Protein AF-A0A485KN03-F1 (afdb_monomer_lite)

pLDDT: mean 75.58, std 17.07, range [28.02, 94.44]

Radius of gyration: 31.05 Å; chains: 1; bounding box: 67×99×95 Å

Structure (mmCIF, N/CA/C/O backbone):
data_AF-A0A485KN03-F1
#
_entry.id   AF-A0A485KN03-F1
#
loop_
_atom_site.group_PDB
_atom_site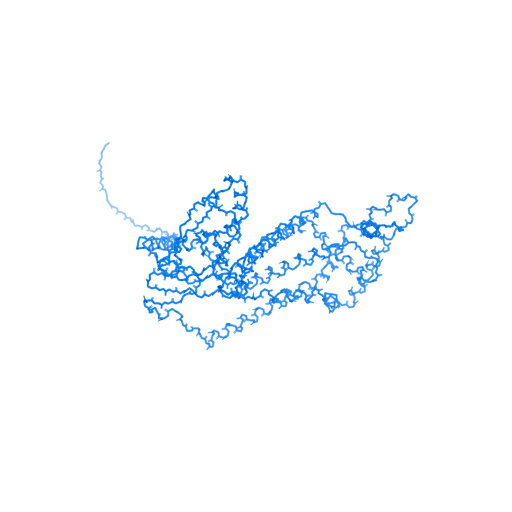.id
_atom_site.type_symbol
_atom_site.label_atom_id
_atom_site.label_alt_id
_atom_site.label_comp_id
_atom_site.label_asym_id
_atom_site.label_entity_id
_atom_site.label_seq_id
_atom_site.pdbx_PDB_ins_code
_atom_site.Cartn_x
_atom_site.Cartn_y
_atom_site.Cartn_z
_atom_site.occupancy
_atom_site.B_iso_or_equiv
_atom_site.auth_seq_id
_atom_site.auth_comp_id
_atom_site.auth_asym_id
_atom_site.auth_atom_id
_atom_site.pdbx_PDB_model_num
ATOM 1 N N . MET A 1 1 ? 15.574 -34.589 -22.554 1.00 39.25 1 MET A N 1
ATOM 2 C CA . MET A 1 1 ? 14.323 -34.397 -21.801 1.00 39.25 1 MET A CA 1
ATOM 3 C C . MET A 1 1 ? 14.232 -35.509 -20.788 1.00 39.25 1 MET A C 1
ATOM 5 O O . MET A 1 1 ? 14.125 -36.671 -21.175 1.00 39.25 1 MET A O 1
ATOM 9 N N . SER A 1 2 ? 14.440 -35.180 -19.515 1.00 38.72 2 SER A N 1
ATOM 10 C CA . SER A 1 2 ? 14.250 -36.158 -18.452 1.00 38.72 2 SER A CA 1
ATOM 11 C C . SER A 1 2 ? 12.741 -36.291 -18.243 1.00 38.72 2 SER A C 1
ATOM 13 O O . SER A 1 2 ? 12.019 -35.308 -18.328 1.00 38.72 2 SER A O 1
ATOM 15 N N . GLY A 1 3 ? 12.217 -37.500 -18.035 1.00 48.25 3 GLY A N 1
ATOM 16 C CA . GLY A 1 3 ? 10.766 -37.756 -17.962 1.00 48.25 3 GLY A CA 1
ATOM 17 C C . GLY A 1 3 ? 10.021 -37.078 -16.797 1.00 48.25 3 GLY A C 1
ATOM 18 O O . GLY A 1 3 ? 8.929 -37.512 -16.447 1.00 48.25 3 GLY A O 1
ATOM 19 N N . ASN A 1 4 ? 10.603 -36.057 -16.164 1.00 54.66 4 ASN A N 1
ATOM 20 C CA . ASN A 1 4 ? 10.007 -35.262 -15.107 1.00 54.66 4 ASN A CA 1
ATOM 21 C C . ASN A 1 4 ? 9.865 -33.798 -15.577 1.00 54.66 4 ASN A C 1
ATOM 23 O O . ASN A 1 4 ? 10.839 -33.043 -15.524 1.00 54.66 4 ASN A O 1
ATOM 27 N N . PRO A 1 5 ? 8.661 -33.367 -15.992 1.00 52.03 5 PRO A N 1
ATOM 28 C CA . PRO A 1 5 ? 8.442 -32.035 -16.549 1.00 52.03 5 PRO A CA 1
ATOM 29 C C . PRO A 1 5 ? 8.710 -30.921 -15.531 1.00 52.03 5 PRO A C 1
ATOM 31 O O . PRO A 1 5 ? 9.128 -29.841 -15.921 1.00 52.03 5 PRO A O 1
ATOM 34 N N . ILE A 1 6 ? 8.545 -31.172 -14.227 1.00 52.84 6 ILE A N 1
ATOM 35 C CA . ILE A 1 6 ? 8.840 -30.177 -13.183 1.00 52.84 6 ILE A CA 1
ATOM 36 C C . ILE A 1 6 ? 10.349 -29.956 -13.076 1.00 52.84 6 ILE A C 1
ATOM 38 O O . ILE A 1 6 ? 10.790 -28.818 -12.935 1.00 52.84 6 ILE A O 1
ATOM 42 N N . ARG A 1 7 ? 11.148 -31.023 -13.187 1.00 51.75 7 ARG A N 1
ATOM 43 C CA . ARG A 1 7 ? 12.614 -30.946 -13.196 1.00 51.75 7 ARG A CA 1
ATOM 44 C C . ARG A 1 7 ? 13.130 -30.291 -14.474 1.00 51.75 7 ARG A C 1
ATOM 46 O O . ARG A 1 7 ? 13.985 -29.422 -14.377 1.00 51.75 7 ARG A O 1
ATOM 53 N N . ASP A 1 8 ? 12.584 -30.643 -15.634 1.00 47.75 8 ASP A N 1
ATOM 54 C CA . ASP A 1 8 ? 12.952 -30.000 -16.902 1.00 47.75 8 ASP A CA 1
ATOM 55 C C . ASP A 1 8 ? 12.542 -28.501 -16.883 1.00 47.75 8 ASP A C 1
ATOM 57 O O . ASP A 1 8 ? 13.293 -27.645 -17.335 1.00 47.75 8 ASP A O 1
ATOM 61 N N . PHE A 1 9 ? 11.434 -28.117 -16.229 1.00 50.16 9 PHE A N 1
ATOM 62 C CA . PHE A 1 9 ? 11.073 -26.699 -16.039 1.00 50.16 9 PHE A CA 1
ATOM 63 C C . PHE A 1 9 ? 11.918 -25.951 -14.994 1.00 50.16 9 PHE A C 1
ATOM 65 O O . PHE A 1 9 ? 12.148 -24.755 -15.150 1.00 50.16 9 PHE A O 1
ATOM 72 N N . THR A 1 10 ? 12.360 -26.602 -13.916 1.00 52.50 10 THR A N 1
ATOM 73 C CA . THR A 1 10 ? 13.090 -25.934 -12.815 1.00 52.50 10 THR A CA 1
ATOM 74 C C . THR A 1 10 ? 14.604 -26.010 -12.946 1.00 52.50 10 THR A C 1
ATOM 76 O O . THR A 1 10 ? 15.299 -25.157 -12.407 1.00 52.50 10 THR A O 1
ATOM 79 N N . VAL A 1 11 ? 15.135 -26.995 -13.663 1.00 53.69 11 VAL A N 1
ATOM 80 C CA . VAL A 1 11 ? 16.574 -27.163 -13.875 1.00 53.69 11 VAL A CA 1
ATOM 81 C C . VAL A 1 11 ? 16.943 -26.722 -15.284 1.00 53.69 11 VAL A C 1
ATOM 83 O O . VAL A 1 11 ? 17.824 -25.876 -15.411 1.00 53.69 11 VAL A O 1
ATOM 86 N N . ASP A 1 12 ? 16.241 -27.169 -16.334 1.00 47.62 12 ASP A N 1
ATOM 87 C CA . ASP A 1 12 ? 16.665 -26.842 -17.703 1.00 47.62 12 ASP A CA 1
ATOM 88 C C . ASP A 1 12 ? 16.367 -25.379 -18.081 1.00 47.62 12 ASP A C 1
ATOM 90 O O . ASP A 1 12 ? 17.204 -24.744 -18.726 1.00 47.62 12 ASP A O 1
ATOM 94 N N . LEU A 1 13 ? 15.260 -24.782 -17.613 1.00 48.25 13 LEU A N 1
ATOM 95 C CA . LEU A 1 13 ? 14.955 -23.356 -17.848 1.00 48.25 13 LEU A CA 1
ATOM 96 C C . LEU A 1 13 ? 15.953 -22.424 -17.139 1.00 48.25 13 LEU A C 1
ATOM 98 O O . LEU A 1 13 ? 16.402 -21.436 -17.713 1.00 48.25 13 LEU A O 1
ATOM 102 N N . TYR A 1 14 ? 16.338 -22.763 -15.906 1.00 49.62 14 TYR A N 1
ATOM 103 C CA . TYR A 1 14 ? 17.358 -22.023 -15.155 1.00 49.62 14 TYR A CA 1
ATOM 104 C C . TYR A 1 14 ? 18.768 -22.236 -15.718 1.00 49.62 14 TYR A C 1
ATOM 106 O O . TYR A 1 14 ? 19.609 -21.347 -15.614 1.00 49.62 14 TYR A O 1
ATOM 114 N N . SER A 1 15 ? 19.030 -23.399 -16.320 1.00 52.75 15 SER A N 1
ATOM 115 C CA . SER A 1 15 ? 20.319 -23.727 -16.936 1.00 52.75 15 SER A CA 1
ATOM 116 C C . SER A 1 15 ? 20.500 -23.072 -18.319 1.00 52.75 15 SER A C 1
ATOM 118 O O . SER A 1 15 ? 21.614 -22.733 -18.704 1.00 52.75 15 SER A O 1
ATOM 120 N N . SER A 1 16 ? 19.412 -22.859 -19.065 1.00 54.62 16 SER A N 1
ATOM 121 C CA . SER A 1 16 ? 19.459 -22.382 -20.457 1.00 54.62 16 SER A CA 1
ATOM 122 C C . SER A 1 16 ? 19.393 -20.860 -20.614 1.00 54.62 16 SER A C 1
ATOM 124 O O . SER A 1 16 ? 19.725 -20.349 -21.684 1.00 54.62 16 SER A O 1
ATOM 126 N N . LEU A 1 17 ? 18.990 -20.130 -19.570 1.00 61.88 17 LEU A N 1
ATOM 127 C CA . LEU A 1 17 ? 18.882 -18.671 -19.585 1.00 61.88 17 LEU A CA 1
ATOM 128 C C . LEU A 1 17 ? 20.086 -18.013 -18.907 1.00 61.88 17 LEU A C 1
ATOM 130 O O . LEU A 1 17 ? 20.629 -18.506 -17.915 1.00 61.88 17 LEU A O 1
ATOM 134 N N . GLY A 1 18 ? 20.481 -16.849 -19.427 1.00 64.62 18 GLY A N 1
ATOM 135 C CA . GLY A 1 18 ? 21.457 -16.003 -18.749 1.00 64.62 18 GLY A CA 1
ATOM 136 C C . GLY A 1 18 ? 20.931 -15.565 -17.389 1.00 64.62 18 GLY A C 1
ATOM 137 O O . GLY A 1 18 ? 19.774 -15.170 -17.279 1.00 64.62 18 GLY A O 1
ATOM 138 N N . HIS A 1 19 ? 21.762 -15.643 -16.355 1.00 66.94 19 HIS A N 1
ATOM 139 C CA . HIS A 1 19 ? 21.408 -15.205 -15.009 1.00 66.94 19 HIS A CA 1
ATOM 140 C C . HIS A 1 19 ? 22.509 -14.316 -14.445 1.00 66.94 19 HIS A C 1
ATOM 142 O O . HIS A 1 19 ? 23.697 -14.530 -14.711 1.00 66.94 19 HIS A O 1
ATOM 148 N N . THR A 1 20 ? 22.113 -13.334 -13.642 1.00 68.94 20 THR A N 1
ATOM 149 C CA . THR A 1 20 ? 23.048 -12.531 -12.862 1.00 68.94 20 THR A CA 1
ATOM 150 C C . THR A 1 20 ? 22.957 -12.953 -11.393 1.00 68.94 20 THR A C 1
ATOM 152 O O . THR A 1 20 ? 21.974 -13.562 -10.968 1.00 68.94 20 THR A O 1
ATOM 155 N N . LYS A 1 21 ? 24.037 -12.773 -10.630 1.00 67.88 21 LYS A N 1
ATOM 156 C CA . LYS A 1 21 ? 24.103 -13.191 -9.224 1.00 67.88 21 LYS A CA 1
ATOM 157 C C . LYS A 1 21 ? 24.349 -11.974 -8.361 1.00 67.88 21 LYS A C 1
ATOM 159 O O . LYS A 1 21 ? 25.356 -11.299 -8.559 1.00 67.88 21 LYS A O 1
ATOM 164 N N . ASP A 1 22 ? 23.482 -11.786 -7.381 1.00 72.12 22 ASP A N 1
ATOM 165 C CA . ASP A 1 22 ? 23.659 -10.809 -6.322 1.00 72.12 22 ASP A CA 1
ATOM 166 C C . ASP A 1 22 ? 23.625 -11.486 -4.937 1.00 72.12 22 ASP A C 1
ATOM 168 O O . ASP A 1 22 ? 22.927 -12.479 -4.711 1.00 72.12 22 ASP A O 1
ATOM 172 N N . ALA A 1 23 ? 24.450 -10.973 -4.023 1.00 75.88 23 ALA A N 1
ATOM 173 C CA . ALA A 1 23 ? 24.614 -11.474 -2.662 1.00 75.88 23 ALA A CA 1
ATOM 174 C C . ALA A 1 23 ? 23.619 -10.850 -1.664 1.00 75.88 23 ALA A C 1
ATOM 176 O O . ALA A 1 23 ? 23.489 -11.358 -0.548 1.00 75.88 23 ALA A O 1
ATOM 177 N N . PHE A 1 24 ? 22.915 -9.780 -2.043 1.00 76.50 24 PHE A N 1
ATOM 178 C CA . PHE A 1 24 ? 21.966 -9.030 -1.217 1.00 76.50 24 PHE A CA 1
ATOM 179 C C . PHE A 1 24 ? 20.490 -9.304 -1.558 1.00 76.50 24 PHE A C 1
ATOM 181 O O . PHE A 1 24 ? 19.606 -8.920 -0.789 1.00 76.50 24 PHE A O 1
ATOM 188 N N . ALA A 1 25 ? 20.205 -10.060 -2.620 1.00 72.31 25 ALA A N 1
ATOM 189 C CA . ALA A 1 25 ? 18.858 -10.405 -3.077 1.00 72.31 25 ALA A CA 1
ATOM 190 C C . ALA A 1 25 ? 17.969 -11.048 -1.989 1.00 72.31 25 ALA A C 1
ATOM 192 O O . ALA A 1 25 ? 16.749 -10.860 -1.966 1.00 72.31 25 ALA A O 1
ATOM 193 N N . TRP A 1 26 ? 18.558 -11.773 -1.030 1.00 80.00 26 TRP A N 1
ATOM 194 C CA . TRP A 1 26 ? 17.817 -12.361 0.093 1.00 80.00 26 TRP A CA 1
ATOM 195 C C . TRP A 1 26 ? 17.207 -11.303 1.031 1.00 80.00 26 TRP A C 1
ATOM 197 O O . TRP A 1 26 ? 16.150 -11.552 1.615 1.00 80.00 26 TRP A O 1
ATOM 207 N N . ILE A 1 27 ? 17.811 -10.111 1.143 1.00 82.25 27 ILE A N 1
ATOM 208 C CA . ILE A 1 27 ? 17.287 -8.998 1.952 1.00 82.25 27 ILE A CA 1
ATOM 209 C C . ILE A 1 27 ? 15.975 -8.495 1.352 1.00 82.25 27 ILE A C 1
ATOM 211 O O . ILE A 1 27 ? 14.981 -8.353 2.067 1.00 82.25 27 ILE A O 1
ATOM 215 N N . GLN A 1 28 ? 15.940 -8.292 0.031 1.00 76.44 28 GLN A N 1
ATOM 216 C CA . GLN A 1 28 ? 14.716 -7.916 -0.684 1.00 76.44 28 GLN A CA 1
ATOM 217 C C . GLN A 1 28 ? 13.627 -8.983 -0.497 1.00 76.44 28 GLN A C 1
ATOM 219 O O . GLN A 1 28 ? 12.481 -8.653 -0.188 1.00 76.44 28 GLN A O 1
ATOM 224 N N . GLY A 1 29 ? 13.994 -10.268 -0.568 1.00 76.75 29 GLY A N 1
ATOM 225 C CA . GLY A 1 29 ? 13.085 -11.384 -0.289 1.00 76.75 29 GLY A CA 1
ATOM 226 C C . GLY A 1 29 ? 12.444 -11.324 1.106 1.00 76.75 29 GLY A C 1
ATOM 227 O O . GLY A 1 29 ? 11.228 -11.485 1.232 1.00 76.75 29 GLY A O 1
ATOM 228 N N . LEU A 1 30 ? 13.223 -11.027 2.153 1.00 82.06 30 LEU A N 1
ATOM 229 C CA . LEU A 1 30 ? 12.705 -10.879 3.521 1.00 82.06 30 LEU A CA 1
ATOM 230 C C . LEU A 1 30 ? 11.762 -9.676 3.668 1.00 82.06 30 LEU A C 1
ATOM 232 O O . LEU A 1 30 ? 10.714 -9.788 4.313 1.00 82.06 30 LEU A O 1
ATOM 236 N N . VAL A 1 31 ? 12.090 -8.539 3.048 1.00 80.94 31 VAL A N 1
ATOM 237 C CA . VAL A 1 31 ? 11.225 -7.344 3.042 1.00 80.94 31 VAL A CA 1
ATOM 238 C C . VAL A 1 31 ? 9.890 -7.644 2.351 1.00 80.94 31 VAL A C 1
ATOM 240 O O . VAL A 1 31 ? 8.828 -7.246 2.838 1.00 80.94 31 VAL A O 1
ATOM 243 N N . ILE A 1 32 ? 9.912 -8.399 1.249 1.00 78.56 32 ILE A N 1
ATOM 244 C CA . ILE A 1 32 ? 8.696 -8.801 0.533 1.00 78.56 32 ILE A CA 1
ATOM 245 C C . ILE A 1 32 ? 7.845 -9.753 1.383 1.00 78.56 32 ILE A C 1
ATOM 247 O O . ILE A 1 32 ? 6.638 -9.535 1.527 1.00 78.56 32 ILE A O 1
ATOM 251 N N . MET A 1 33 ? 8.469 -10.779 1.966 1.00 81.56 33 MET A N 1
ATOM 252 C CA . MET A 1 33 ? 7.786 -11.820 2.736 1.00 81.56 33 MET A CA 1
ATOM 253 C C . MET A 1 33 ? 7.125 -11.269 4.004 1.00 81.56 33 MET A C 1
ATOM 255 O O . MET A 1 33 ? 5.955 -11.550 4.263 1.00 81.56 33 MET A O 1
ATOM 259 N N . THR A 1 34 ? 7.847 -10.457 4.780 1.00 79.50 34 THR A N 1
ATOM 260 C CA . THR A 1 34 ? 7.333 -9.887 6.038 1.00 79.50 34 THR A CA 1
ATOM 261 C C . THR A 1 34 ? 6.098 -9.016 5.814 1.00 79.50 34 THR A C 1
ATOM 263 O O . THR A 1 34 ? 5.140 -9.108 6.584 1.00 79.50 34 THR A O 1
ATOM 266 N N . LEU A 1 35 ? 6.060 -8.232 4.731 1.00 77.25 35 LEU A N 1
ATOM 267 C CA . LEU A 1 35 ? 4.866 -7.467 4.374 1.00 77.25 35 LEU A CA 1
ATOM 268 C C . LEU A 1 35 ? 3.723 -8.376 3.914 1.00 77.25 35 LEU A C 1
ATOM 270 O O . LEU A 1 35 ? 2.590 -8.178 4.344 1.00 77.25 35 LEU A O 1
ATOM 274 N N . GLY A 1 36 ? 4.004 -9.351 3.043 1.00 81.81 36 GLY A N 1
ATOM 275 C CA . GLY A 1 36 ? 2.980 -10.263 2.531 1.00 81.81 36 GLY A CA 1
ATOM 276 C C . GLY A 1 36 ? 2.229 -10.964 3.663 1.00 81.81 36 GLY A C 1
ATOM 277 O O . GLY A 1 36 ? 1.002 -11.024 3.645 1.00 81.81 36 GLY A O 1
ATOM 278 N N . ILE A 1 37 ? 2.962 -11.389 4.696 1.00 86.69 37 ILE A N 1
ATOM 279 C CA . ILE A 1 37 ? 2.390 -11.983 5.908 1.00 86.69 37 ILE A CA 1
ATOM 280 C C . ILE A 1 37 ? 1.528 -10.968 6.669 1.00 86.69 37 ILE A C 1
ATOM 282 O O . ILE A 1 37 ? 0.404 -11.298 7.038 1.00 86.69 37 ILE A O 1
ATOM 286 N N . ARG A 1 38 ? 2.006 -9.734 6.882 1.00 84.94 38 ARG A N 1
ATOM 287 C CA . ARG A 1 38 ? 1.249 -8.702 7.617 1.00 84.94 38 ARG A CA 1
ATOM 288 C C . ARG A 1 38 ? -0.034 -8.287 6.900 1.00 84.94 38 ARG A C 1
ATOM 290 O O . ARG A 1 38 ? -1.093 -8.303 7.512 1.00 84.94 38 ARG A O 1
ATOM 297 N N . ILE A 1 39 ? 0.039 -7.985 5.603 1.00 85.69 39 ILE A N 1
ATOM 298 C CA . ILE A 1 39 ? -1.144 -7.641 4.800 1.00 85.69 39 ILE A CA 1
ATOM 299 C C . ILE A 1 39 ? -2.118 -8.820 4.763 1.00 85.69 39 ILE A C 1
ATOM 301 O O . ILE A 1 39 ? -3.316 -8.630 4.964 1.00 85.69 39 ILE A O 1
ATOM 305 N N . GLY A 1 40 ? -1.609 -10.038 4.546 1.00 89.00 40 GLY A N 1
ATOM 306 C CA . GLY A 1 40 ? -2.422 -11.251 4.574 1.00 89.00 40 GLY A CA 1
ATOM 307 C C . GLY A 1 40 ? -3.142 -11.424 5.910 1.00 89.00 40 GLY A C 1
ATOM 308 O O . GLY A 1 40 ? -4.341 -11.685 5.926 1.00 89.00 40 GLY A O 1
ATOM 309 N N . PHE A 1 41 ? -2.445 -11.194 7.023 1.00 89.75 41 PHE A N 1
ATOM 310 C CA . PHE A 1 41 ? -3.024 -11.248 8.361 1.00 89.75 41 PHE A CA 1
ATOM 311 C C . PHE A 1 41 ? -4.146 -10.220 8.551 1.00 89.75 41 PHE A C 1
ATOM 313 O O . PHE A 1 41 ? -5.244 -10.596 8.952 1.00 89.75 41 PHE A O 1
ATOM 320 N N . THR A 1 42 ? -3.926 -8.951 8.195 1.00 88.12 42 THR A N 1
ATOM 321 C CA . THR A 1 42 ? -4.962 -7.907 8.287 1.00 88.12 42 THR A CA 1
ATOM 322 C C . THR A 1 42 ? -6.200 -8.254 7.457 1.00 88.12 42 THR A C 1
ATOM 324 O O . THR A 1 42 ? -7.323 -8.067 7.923 1.00 88.12 42 THR A O 1
ATOM 327 N N . ILE A 1 43 ? -6.017 -8.802 6.249 1.00 90.25 43 ILE A N 1
ATOM 328 C CA . ILE A 1 43 ? -7.127 -9.253 5.397 1.00 90.25 43 ILE A CA 1
ATOM 329 C C . ILE A 1 43 ? -7.887 -10.405 6.063 1.00 90.25 43 ILE A C 1
ATOM 331 O O . ILE A 1 43 ? -9.114 -10.379 6.098 1.00 90.25 43 ILE A O 1
ATOM 335 N N . VAL A 1 44 ? -7.185 -11.392 6.627 1.00 91.62 44 VAL A N 1
ATOM 336 C CA . VAL A 1 44 ? -7.811 -12.515 7.345 1.00 91.62 44 VAL A CA 1
ATOM 337 C C . VAL A 1 44 ? -8.628 -12.021 8.539 1.00 91.62 44 VAL A C 1
ATOM 339 O O . VAL A 1 44 ? -9.762 -12.461 8.717 1.00 91.62 44 VAL A O 1
ATOM 342 N N . VAL A 1 45 ? -8.097 -11.078 9.320 1.00 90.81 45 VAL A N 1
ATOM 343 C CA . VAL A 1 45 ? -8.813 -10.468 10.450 1.00 90.81 45 VAL A CA 1
ATOM 344 C C . VAL A 1 45 ? -10.064 -9.726 9.972 1.00 90.81 45 VAL A C 1
ATOM 346 O O . VAL A 1 45 ? -11.144 -9.934 10.522 1.00 90.81 45 VAL A O 1
ATOM 349 N N . ALA A 1 46 ? -9.959 -8.921 8.912 1.00 90.25 46 ALA A N 1
ATOM 350 C CA . ALA A 1 46 ? -11.101 -8.199 8.351 1.00 90.25 46 ALA A CA 1
ATOM 351 C C . ALA A 1 46 ? -12.197 -9.147 7.833 1.00 90.25 46 ALA A C 1
ATOM 353 O O . ALA A 1 46 ? -13.384 -8.919 8.071 1.00 90.25 46 ALA A O 1
ATOM 354 N N . LEU A 1 47 ? -11.804 -10.235 7.160 1.00 91.44 47 LEU A N 1
ATOM 355 C CA . LEU A 1 47 ? -12.724 -11.274 6.696 1.00 91.44 47 LEU A CA 1
ATOM 356 C C . LEU A 1 47 ? -13.381 -12.014 7.862 1.00 91.44 47 LEU A C 1
ATOM 358 O O . LEU A 1 47 ? -14.574 -12.296 7.795 1.00 91.44 47 LEU A O 1
ATOM 362 N N . ASN A 1 48 ? -12.638 -12.301 8.933 1.00 91.81 48 ASN A N 1
ATOM 363 C CA . ASN A 1 48 ? -13.185 -12.933 10.129 1.00 91.81 48 ASN A CA 1
ATOM 364 C C . ASN A 1 48 ? -14.253 -12.050 10.791 1.00 91.81 48 ASN A C 1
ATOM 366 O O . ASN A 1 48 ? -15.354 -12.533 11.037 1.00 91.81 48 ASN A O 1
ATOM 370 N N . ILE A 1 49 ? -13.980 -10.754 10.975 1.00 89.75 49 ILE A N 1
ATOM 371 C CA . ILE A 1 49 ? -14.955 -9.794 11.521 1.00 89.75 49 ILE A CA 1
ATOM 372 C C . ILE A 1 49 ? -16.200 -9.716 10.630 1.00 89.75 49 ILE A C 1
ATOM 374 O O . ILE A 1 49 ? -17.328 -9.739 11.122 1.00 89.75 49 ILE A O 1
ATOM 378 N N . SER A 1 50 ? -16.008 -9.659 9.308 1.00 89.81 50 SER A N 1
ATOM 379 C CA . SER A 1 50 ? -17.117 -9.631 8.350 1.00 89.81 50 SER A CA 1
ATOM 380 C C . SER A 1 50 ? -17.967 -10.905 8.421 1.00 89.81 50 SER A C 1
ATOM 382 O O . SER A 1 50 ? -19.197 -10.838 8.430 1.00 89.81 50 SER A O 1
ATOM 384 N N . PHE A 1 51 ? -17.317 -12.065 8.546 1.00 90.75 51 PHE A N 1
ATOM 385 C CA . PHE A 1 51 ? -17.978 -13.357 8.686 1.00 90.75 51 PHE A CA 1
ATOM 386 C C . PHE A 1 51 ? -18.775 -13.459 9.991 1.00 90.75 51 PHE A C 1
ATOM 388 O O . PHE A 1 51 ? -19.942 -13.843 9.960 1.00 90.75 51 PHE A O 1
ATOM 395 N N . VAL A 1 52 ? -18.187 -13.069 11.126 1.00 89.25 52 VAL A N 1
ATOM 396 C CA . VAL A 1 52 ? -18.872 -13.061 12.429 1.00 89.25 52 VAL A CA 1
ATOM 397 C C . VAL A 1 52 ? -20.088 -12.126 12.399 1.00 89.25 52 VAL A C 1
ATOM 399 O O . VAL A 1 52 ? -21.183 -12.545 12.768 1.00 89.25 52 VAL A O 1
ATOM 402 N N . SER A 1 53 ? -19.946 -10.913 11.850 1.00 87.31 53 SER A N 1
ATOM 403 C CA . SER A 1 53 ? -21.058 -9.962 11.672 1.00 87.31 53 SER A CA 1
ATOM 404 C C . SER A 1 53 ? -22.200 -10.542 10.828 1.00 87.31 53 SER A C 1
ATOM 406 O O . SER A 1 53 ? -23.375 -10.304 11.118 1.00 87.31 53 SER A O 1
ATOM 408 N N . PHE A 1 54 ? -21.872 -11.320 9.791 1.00 88.25 54 PHE A N 1
ATOM 409 C CA . PHE A 1 54 ? -22.866 -11.975 8.943 1.00 88.25 54 PHE A CA 1
ATOM 410 C C . PHE A 1 54 ? -23.609 -13.087 9.693 1.00 88.25 54 PHE A C 1
ATOM 412 O O . PHE A 1 54 ? -24.838 -13.135 9.654 1.00 88.25 54 PHE A O 1
ATOM 419 N N . VAL A 1 55 ? -22.877 -13.946 10.411 1.00 88.50 55 VAL A N 1
ATOM 420 C CA . VAL A 1 55 ? -23.450 -15.046 11.205 1.00 88.50 55 VAL A CA 1
ATOM 421 C C . VAL A 1 55 ? -24.366 -14.524 12.317 1.00 88.50 55 VAL A C 1
ATOM 423 O O . VAL A 1 55 ? -25.389 -15.137 12.607 1.00 88.50 55 VAL A O 1
ATOM 426 N N . GLU A 1 56 ? -24.047 -13.371 12.900 1.00 85.75 56 GLU A N 1
ATOM 427 C CA . GLU A 1 56 ? -24.843 -12.729 13.956 1.00 85.75 56 GLU A CA 1
ATOM 428 C C . GLU A 1 56 ? -26.043 -11.921 13.441 1.00 85.75 56 GLU A C 1
ATOM 430 O O . GLU A 1 56 ? -26.768 -11.321 14.233 1.00 85.75 56 GLU A O 1
ATOM 435 N N . GLY A 1 57 ? -26.268 -11.872 12.124 1.00 82.50 57 GLY A N 1
ATOM 436 C CA . GLY A 1 57 ? -27.401 -11.152 11.536 1.00 82.50 57 GLY A CA 1
ATOM 437 C C . GLY A 1 57 ? -27.270 -9.624 11.575 1.00 82.50 57 GLY A C 1
ATOM 438 O O . GLY A 1 57 ? -28.245 -8.919 11.326 1.00 82.50 57 GLY A O 1
ATOM 439 N N . ARG A 1 58 ? -26.069 -9.091 11.831 1.00 78.75 58 ARG A N 1
ATOM 440 C CA . ARG A 1 58 ? -25.776 -7.642 11.912 1.00 78.75 58 ARG A CA 1
ATOM 441 C C . ARG A 1 58 ? -25.532 -6.992 10.542 1.00 78.75 58 ARG A C 1
ATOM 443 O O . ARG A 1 58 ? -25.136 -5.829 10.453 1.00 78.75 58 ARG A O 1
ATOM 450 N N . GLY A 1 59 ? -25.786 -7.745 9.472 1.00 80.75 59 GLY A N 1
ATOM 451 C CA . GLY A 1 59 ? -25.572 -7.348 8.085 1.00 80.75 59 GLY A CA 1
ATOM 452 C C . GLY A 1 59 ? -24.149 -7.612 7.585 1.00 80.75 59 GLY A C 1
ATOM 453 O O . GLY A 1 59 ? -23.215 -7.849 8.356 1.00 80.75 59 GLY A O 1
ATOM 454 N N . LEU A 1 60 ? -23.994 -7.571 6.258 1.00 80.94 60 LEU A N 1
ATOM 455 C CA . LEU A 1 60 ? -22.700 -7.702 5.594 1.00 80.94 60 LEU A CA 1
ATOM 456 C C . LEU A 1 60 ? -21.947 -6.373 5.709 1.00 80.94 60 LEU A C 1
ATOM 458 O O . LEU A 1 60 ? -22.273 -5.400 5.030 1.00 80.94 60 LEU A O 1
ATOM 462 N N . TRP A 1 61 ? -20.939 -6.332 6.575 1.00 82.31 61 TRP A N 1
ATOM 463 C CA . TRP A 1 61 ? -20.048 -5.186 6.713 1.00 82.31 61 TRP A CA 1
ATOM 464 C C . TRP A 1 61 ? -18.609 -5.635 6.478 1.00 82.31 61 TRP A C 1
ATOM 466 O O . TRP A 1 61 ? -18.133 -6.557 7.139 1.00 82.31 61 TRP A O 1
ATOM 476 N N . LEU A 1 62 ? -17.931 -5.011 5.512 1.00 85.19 62 LEU A N 1
ATOM 477 C CA . LEU A 1 62 ? -16.526 -5.273 5.216 1.00 85.19 62 LEU A CA 1
ATOM 478 C C . LEU A 1 62 ? -15.683 -4.109 5.760 1.00 85.19 62 LEU A C 1
ATOM 480 O O . LEU A 1 62 ? -15.866 -2.978 5.301 1.00 85.19 62 LEU A O 1
ATOM 484 N N . PRO A 1 63 ? -14.789 -4.356 6.734 1.00 83.56 63 PRO A N 1
ATOM 485 C CA . PRO A 1 63 ? -13.892 -3.327 7.242 1.00 83.56 63 PRO A CA 1
ATOM 486 C C . PRO A 1 63 ? -12.923 -2.823 6.161 1.00 83.56 63 PRO A C 1
ATOM 488 O O . PRO A 1 63 ? -12.426 -3.602 5.345 1.00 83.56 63 PRO A O 1
ATOM 491 N N . ASP A 1 64 ? -12.619 -1.523 6.169 1.00 81.62 64 ASP A N 1
ATOM 492 C CA . ASP A 1 64 ? -11.650 -0.927 5.244 1.00 81.62 64 ASP A CA 1
ATOM 493 C C . ASP A 1 64 ? -10.219 -1.263 5.677 1.00 81.62 64 ASP A C 1
ATOM 495 O O . ASP A 1 64 ? -9.671 -0.665 6.595 1.00 81.62 64 ASP A O 1
ATOM 499 N N . VAL A 1 65 ? -9.587 -2.240 5.034 1.00 84.25 65 VAL A N 1
ATOM 500 C CA . VAL A 1 65 ? -8.213 -2.669 5.359 1.00 84.25 65 VAL A CA 1
ATOM 501 C C . VAL A 1 65 ? -7.147 -1.631 4.996 1.00 84.25 65 VAL A C 1
ATOM 503 O O . VAL A 1 65 ? -5.997 -1.740 5.429 1.00 84.25 65 VAL A O 1
ATOM 506 N N . PHE A 1 66 ? -7.490 -0.641 4.170 1.00 79.06 66 PHE A N 1
ATOM 507 C CA . PHE A 1 66 ? -6.499 0.218 3.545 1.00 79.06 66 PHE A CA 1
ATOM 508 C C . PHE A 1 66 ? -5.745 1.137 4.528 1.00 79.06 66 PHE A C 1
ATOM 510 O O . PHE A 1 66 ? -4.521 1.193 4.429 1.00 79.06 66 PHE A O 1
ATOM 517 N N . PRO A 1 67 ? -6.389 1.798 5.509 1.00 76.31 67 PRO A N 1
ATOM 518 C CA . PRO A 1 67 ? -5.728 2.509 6.609 1.00 76.31 67 PRO A CA 1
ATOM 519 C C . PRO A 1 67 ? -4.577 1.745 7.277 1.00 76.31 67 PRO A C 1
ATOM 521 O O . PRO A 1 67 ? -3.472 2.273 7.420 1.00 76.31 67 PRO A O 1
ATOM 524 N N . THR A 1 68 ? -4.808 0.483 7.636 1.00 77.50 68 THR A N 1
ATOM 525 C CA . THR A 1 68 ? -3.797 -0.383 8.257 1.00 77.50 68 THR A CA 1
ATOM 526 C C . THR A 1 68 ? -2.690 -0.729 7.262 1.00 77.50 68 THR A C 1
ATOM 528 O O . THR A 1 68 ? -1.503 -0.614 7.566 1.00 77.50 68 THR A O 1
ATOM 531 N N . ILE A 1 69 ? -3.068 -1.077 6.028 1.00 81.62 69 ILE A N 1
ATOM 532 C CA . ILE A 1 69 ? -2.120 -1.378 4.949 1.00 81.62 69 ILE A CA 1
ATOM 533 C C . ILE A 1 69 ? -1.238 -0.161 4.627 1.00 81.62 69 ILE A C 1
ATOM 535 O O . ILE A 1 69 ? -0.042 -0.334 4.405 1.00 81.62 69 ILE A O 1
ATOM 539 N N . LYS A 1 70 ? -1.779 1.063 4.651 1.00 83.00 70 LYS A N 1
ATOM 540 C CA . LYS A 1 70 ? -1.049 2.312 4.388 1.00 83.00 70 LYS A CA 1
ATOM 541 C C . LYS A 1 70 ? 0.155 2.466 5.319 1.00 83.00 70 LYS A C 1
ATOM 543 O O . LYS A 1 70 ? 1.259 2.689 4.825 1.00 83.00 70 LYS A O 1
ATOM 548 N N . ARG A 1 71 ? -0.019 2.262 6.632 1.00 78.56 71 ARG A N 1
ATOM 549 C CA . ARG A 1 71 ? 1.088 2.313 7.612 1.00 78.56 71 ARG A CA 1
ATOM 550 C C . ARG A 1 71 ? 2.186 1.296 7.275 1.00 78.56 71 ARG A C 1
ATOM 552 O O . ARG A 1 71 ? 3.373 1.615 7.284 1.00 78.56 71 ARG A O 1
ATOM 559 N N . HIS A 1 72 ? 1.804 0.075 6.904 1.00 81.75 72 HIS A N 1
ATOM 560 C CA . HIS A 1 72 ? 2.769 -0.963 6.531 1.00 81.75 72 HIS A CA 1
ATOM 561 C C . HIS A 1 72 ? 3.465 -0.691 5.187 1.00 81.75 72 HIS A C 1
ATOM 563 O O . HIS A 1 72 ? 4.659 -0.962 5.049 1.00 81.75 72 HIS A O 1
ATOM 569 N N . ILE A 1 73 ? 2.749 -0.128 4.209 1.00 84.88 73 ILE A N 1
ATOM 570 C CA . ILE A 1 73 ? 3.308 0.308 2.923 1.00 84.88 73 ILE A CA 1
ATOM 571 C C . ILE A 1 73 ? 4.356 1.403 3.140 1.00 84.88 73 ILE A C 1
ATOM 573 O O . ILE A 1 73 ? 5.418 1.337 2.522 1.00 84.88 73 ILE A O 1
ATOM 577 N N . GLN A 1 74 ? 4.108 2.363 4.037 1.00 85.38 74 GLN A N 1
ATOM 578 C CA . GLN A 1 74 ? 5.065 3.423 4.375 1.00 85.38 74 GLN A CA 1
ATOM 579 C C . GLN A 1 74 ? 6.375 2.842 4.919 1.00 85.38 74 GLN A C 1
ATOM 581 O O . GLN A 1 74 ? 7.435 3.082 4.338 1.00 85.38 74 GLN A O 1
ATOM 586 N N . VAL A 1 75 ? 6.308 1.993 5.952 1.00 84.31 75 VAL A N 1
ATOM 587 C CA . VAL A 1 75 ? 7.497 1.325 6.518 1.00 84.31 75 VAL A CA 1
ATOM 588 C C . VAL A 1 75 ? 8.228 0.499 5.456 1.00 84.31 75 VAL A C 1
ATOM 590 O O . VAL A 1 75 ? 9.454 0.574 5.346 1.00 84.31 75 VAL A O 1
ATOM 593 N N . ARG A 1 76 ? 7.493 -0.246 4.619 1.00 84.25 76 ARG A N 1
ATOM 594 C CA . ARG A 1 76 ? 8.106 -1.007 3.526 1.00 84.25 76 ARG A CA 1
ATOM 595 C C . ARG A 1 76 ? 8.799 -0.111 2.525 1.00 84.25 76 ARG A C 1
ATOM 597 O O . ARG A 1 76 ? 9.871 -0.480 2.078 1.00 84.25 76 ARG A O 1
ATOM 604 N N . SER A 1 77 ? 8.198 1.003 2.127 1.00 87.25 77 SER A N 1
ATOM 605 C CA . SER A 1 77 ? 8.799 1.864 1.110 1.00 87.25 77 SER A CA 1
ATOM 606 C C . SER A 1 77 ? 10.183 2.352 1.546 1.00 87.25 77 SER A C 1
ATOM 608 O O . SER A 1 77 ? 11.116 2.311 0.752 1.00 87.25 77 SER A O 1
ATOM 610 N N . VAL A 1 78 ? 10.355 2.676 2.831 1.00 88.88 78 VAL A N 1
ATOM 611 C CA . VAL A 1 78 ? 11.654 3.047 3.406 1.00 88.88 78 VAL A CA 1
ATOM 612 C C . VAL A 1 78 ? 12.626 1.867 3.384 1.00 88.88 78 VAL A C 1
ATOM 614 O O . VAL A 1 78 ? 13.741 2.006 2.888 1.00 88.88 78 VAL A O 1
ATOM 617 N N . LEU A 1 79 ? 12.205 0.691 3.864 1.00 87.00 79 LEU A N 1
ATOM 618 C CA . LEU A 1 79 ? 13.046 -0.515 3.855 1.00 87.00 79 LEU A CA 1
ATOM 619 C C . LEU A 1 79 ? 13.446 -0.936 2.436 1.00 87.00 79 LEU A C 1
ATOM 621 O O . LEU A 1 79 ? 14.583 -1.336 2.207 1.00 87.00 79 LEU A O 1
ATOM 625 N N . LEU A 1 80 ? 12.523 -0.821 1.484 1.00 87.75 80 LEU A N 1
ATOM 626 C CA . LEU A 1 80 ? 12.732 -1.119 0.075 1.00 87.75 80 LEU A CA 1
ATOM 627 C C . LEU A 1 80 ? 13.739 -0.147 -0.540 1.00 87.75 80 LEU A C 1
ATOM 629 O O . LEU A 1 80 ? 14.661 -0.593 -1.210 1.00 87.75 80 LEU A O 1
ATOM 633 N N . LEU A 1 81 ? 13.612 1.159 -0.286 1.00 88.12 81 LEU A N 1
ATOM 634 C CA . LEU A 1 81 ? 14.581 2.149 -0.760 1.00 88.12 81 LEU A CA 1
ATOM 635 C C . LEU A 1 81 ? 15.978 1.881 -0.191 1.00 88.12 81 LEU A C 1
ATOM 637 O O . LEU A 1 81 ? 16.953 1.911 -0.937 1.00 88.12 81 LEU A O 1
ATOM 641 N N . LEU A 1 82 ? 16.082 1.549 1.099 1.00 87.94 82 LEU A N 1
ATOM 642 C CA . LEU A 1 82 ? 17.356 1.171 1.715 1.00 87.94 82 LEU A CA 1
ATOM 643 C C . LEU A 1 82 ? 17.943 -0.100 1.087 1.00 87.94 82 LEU A C 1
ATOM 645 O O . LEU A 1 82 ? 19.136 -0.132 0.794 1.00 87.94 82 LEU A O 1
ATOM 649 N N . ALA A 1 83 ? 17.114 -1.117 0.839 1.00 85.69 83 ALA A N 1
ATOM 650 C CA . ALA A 1 83 ? 17.541 -2.361 0.205 1.00 85.69 83 ALA A CA 1
ATOM 651 C C . ALA A 1 83 ? 18.004 -2.137 -1.243 1.00 85.69 83 ALA A C 1
ATOM 653 O O . ALA A 1 83 ? 19.051 -2.645 -1.626 1.00 85.69 83 ALA A O 1
ATOM 654 N N . ILE A 1 84 ? 17.274 -1.339 -2.028 1.00 84.94 84 ILE A N 1
ATOM 655 C CA . ILE A 1 84 ? 17.639 -0.990 -3.409 1.00 84.94 84 ILE A CA 1
ATOM 656 C C . ILE A 1 84 ? 18.954 -0.196 -3.446 1.00 84.94 84 ILE A C 1
ATOM 658 O O . ILE A 1 84 ? 19.799 -0.455 -4.301 1.00 84.94 84 ILE A O 1
ATOM 662 N N . CYS A 1 85 ? 19.148 0.747 -2.519 1.00 85.69 85 CYS A N 1
ATOM 663 C CA . CYS A 1 85 ? 20.388 1.517 -2.413 1.00 85.69 85 CYS A CA 1
ATOM 664 C C . CYS A 1 85 ? 21.583 0.642 -2.007 1.00 85.69 85 CYS A C 1
ATOM 666 O O . CYS A 1 85 ? 22.672 0.805 -2.556 1.00 85.69 85 CYS A O 1
ATOM 668 N N . ALA A 1 86 ? 21.394 -0.288 -1.065 1.00 83.75 86 ALA A N 1
ATOM 669 C CA . ALA A 1 86 ? 22.435 -1.233 -0.662 1.00 83.75 86 ALA A CA 1
ATOM 670 C C . ALA A 1 86 ? 22.837 -2.162 -1.821 1.00 83.75 86 ALA A C 1
ATOM 672 O O . ALA A 1 86 ? 24.020 -2.417 -2.022 1.00 83.75 86 ALA A O 1
ATOM 673 N N . ASP A 1 87 ? 21.852 -2.578 -2.615 1.00 81.44 87 ASP A N 1
ATOM 674 C CA . ASP A 1 87 ? 21.982 -3.462 -3.777 1.00 81.44 87 ASP A CA 1
ATOM 675 C C . ASP A 1 87 ? 22.378 -2.724 -5.079 1.00 81.44 87 ASP A C 1
ATOM 677 O O . ASP A 1 87 ? 22.352 -3.286 -6.169 1.00 81.44 87 ASP A O 1
ATOM 681 N N . GLN A 1 88 ? 22.710 -1.426 -5.009 1.00 83.50 88 GLN A N 1
ATOM 682 C CA . GLN A 1 88 ? 23.100 -0.610 -6.174 1.00 83.50 88 GLN A CA 1
ATOM 683 C C . GLN A 1 88 ? 22.123 -0.715 -7.365 1.00 83.50 88 GLN A C 1
ATOM 685 O O . GLN A 1 88 ? 22.527 -0.628 -8.525 1.00 83.50 88 GLN A O 1
ATOM 690 N N . PHE A 1 89 ? 20.822 -0.865 -7.088 1.00 85.31 89 PHE A N 1
ATOM 691 C CA . PHE A 1 89 ? 19.763 -1.036 -8.091 1.00 85.31 89 PHE A CA 1
ATOM 692 C C . PHE A 1 89 ? 19.900 -2.290 -8.980 1.00 85.31 89 PHE A C 1
ATOM 694 O O . PHE A 1 89 ? 19.353 -2.300 -10.087 1.00 85.31 89 PHE A O 1
ATOM 701 N N . TRP A 1 90 ? 20.572 -3.351 -8.520 1.00 84.50 90 TRP A N 1
ATOM 702 C CA . TRP A 1 90 ? 20.799 -4.577 -9.296 1.00 84.50 90 TRP A CA 1
ATOM 703 C C . TRP A 1 90 ? 19.510 -5.165 -9.891 1.00 84.50 90 TRP A C 1
ATOM 705 O O . TRP A 1 90 ? 19.430 -5.352 -11.106 1.00 84.50 90 TRP A O 1
ATOM 715 N N . ALA A 1 91 ? 18.459 -5.351 -9.085 1.00 82.12 91 ALA A N 1
ATOM 716 C CA . ALA A 1 91 ? 17.188 -5.906 -9.567 1.00 82.12 91 ALA A CA 1
ATOM 717 C C . ALA A 1 91 ? 16.560 -5.069 -10.705 1.00 82.12 91 ALA A C 1
ATOM 719 O O . ALA A 1 91 ? 15.999 -5.603 -11.664 1.00 82.12 91 ALA A O 1
ATOM 720 N N . VAL A 1 92 ? 16.686 -3.738 -10.637 1.00 88.25 92 VAL A N 1
ATOM 721 C CA . VAL A 1 92 ? 16.195 -2.830 -11.687 1.00 88.25 92 VAL A CA 1
ATOM 722 C C . VAL A 1 92 ? 17.043 -2.967 -12.949 1.00 88.25 92 VAL A C 1
ATOM 724 O O . VAL A 1 92 ? 16.499 -3.038 -14.050 1.00 88.25 92 VAL A O 1
ATOM 727 N N . GLN A 1 93 ? 18.365 -3.033 -12.804 1.00 87.31 93 GLN A N 1
ATOM 728 C CA . GLN A 1 93 ? 19.299 -3.190 -13.917 1.00 87.31 93 GLN A CA 1
ATOM 729 C C . GLN A 1 93 ? 19.096 -4.521 -14.655 1.00 87.31 93 GLN A C 1
ATOM 731 O O . GLN A 1 93 ? 19.002 -4.530 -15.886 1.00 87.31 93 GLN A O 1
ATOM 736 N N . GLU A 1 94 ? 18.950 -5.628 -13.922 1.00 85.50 94 GLU A N 1
ATOM 737 C CA . GLU A 1 94 ? 18.668 -6.955 -14.484 1.00 85.50 94 GLU A CA 1
ATOM 738 C C . GLU A 1 94 ? 17.359 -6.954 -15.288 1.00 85.50 94 GLU A C 1
ATOM 740 O O . GLU A 1 94 ? 17.280 -7.497 -16.396 1.00 85.50 94 GLU A O 1
ATOM 745 N N . TRP A 1 95 ? 16.333 -6.276 -14.776 1.00 88.19 95 TRP A N 1
ATOM 746 C CA . TRP A 1 95 ? 15.055 -6.145 -15.465 1.00 88.19 95 TRP A CA 1
ATOM 747 C C . TRP A 1 95 ? 15.110 -5.284 -16.708 1.00 88.19 95 TRP A C 1
ATOM 749 O O . TRP A 1 95 ? 14.541 -5.681 -17.723 1.00 88.19 95 TRP A O 1
ATOM 759 N N . VAL A 1 96 ? 15.812 -4.152 -16.660 1.00 90.31 96 VAL A N 1
ATOM 760 C CA . VAL A 1 96 ? 16.026 -3.287 -17.827 1.00 90.31 96 VAL A CA 1
ATOM 761 C C . VAL A 1 96 ? 16.695 -4.075 -18.947 1.00 90.31 96 VAL A C 1
ATOM 763 O O . VAL A 1 96 ? 16.208 -4.066 -20.080 1.00 90.31 96 VAL A O 1
ATOM 766 N N . LEU A 1 97 ? 17.765 -4.810 -18.637 1.00 87.81 97 LEU A N 1
ATOM 767 C CA . LEU A 1 97 ? 18.460 -5.648 -19.614 1.00 87.81 97 LEU A CA 1
ATOM 768 C C . LEU A 1 97 ? 17.542 -6.745 -20.165 1.00 87.81 97 LEU A C 1
ATOM 770 O O . LEU A 1 97 ? 17.414 -6.901 -21.375 1.00 87.81 97 LEU A O 1
ATOM 774 N N . THR A 1 98 ? 16.830 -7.460 -19.298 1.00 86.50 98 THR A N 1
ATOM 775 C CA . THR A 1 98 ? 15.940 -8.543 -19.733 1.00 86.50 98 THR A CA 1
ATOM 776 C C . THR A 1 98 ? 14.797 -8.034 -20.610 1.00 86.50 98 THR A C 1
ATOM 778 O O . THR A 1 98 ? 14.510 -8.605 -21.661 1.00 86.50 98 THR A O 1
ATOM 781 N N . LYS A 1 99 ? 14.147 -6.935 -20.215 1.00 88.25 99 LYS A N 1
ATOM 782 C CA . LYS A 1 99 ? 13.041 -6.334 -20.970 1.00 88.25 99 LYS A CA 1
ATOM 783 C C . LYS A 1 99 ? 13.473 -5.844 -22.340 1.00 88.25 99 LYS A C 1
ATOM 785 O O . LYS A 1 99 ? 12.758 -6.053 -23.317 1.00 88.25 99 LYS A O 1
ATOM 790 N N . THR A 1 100 ? 14.633 -5.208 -22.414 1.00 88.81 100 THR A N 1
ATOM 791 C CA . THR A 1 100 ? 15.168 -4.701 -23.678 1.00 88.81 100 THR A CA 1
ATOM 792 C C . THR A 1 100 ? 15.590 -5.840 -24.605 1.00 88.81 100 THR A C 1
ATOM 794 O O . THR A 1 100 ? 15.243 -5.791 -25.781 1.00 88.81 100 THR A O 1
ATOM 797 N N . LEU A 1 101 ? 16.208 -6.911 -24.093 1.00 87.69 101 LEU A N 1
ATOM 798 C CA . LEU A 1 101 ? 16.502 -8.120 -24.877 1.00 87.69 101 LEU A CA 1
ATOM 799 C C . LEU A 1 101 ? 15.230 -8.737 -25.477 1.00 87.69 101 LEU A C 1
ATOM 801 O O . LEU A 1 101 ? 15.184 -8.994 -26.680 1.00 87.69 101 LEU A O 1
ATOM 805 N N . VAL A 1 102 ? 14.169 -8.885 -24.673 1.00 88.00 102 VAL A N 1
ATOM 806 C CA . VAL A 1 102 ? 12.863 -9.371 -25.155 1.00 88.00 102 VAL A CA 1
ATOM 807 C C . VAL A 1 102 ? 12.301 -8.460 -26.250 1.00 88.00 102 VAL A C 1
ATOM 809 O O . VAL A 1 102 ? 11.797 -8.954 -27.255 1.00 88.00 102 VAL A O 1
ATOM 812 N N . ARG A 1 103 ? 12.416 -7.132 -26.098 1.00 88.62 103 ARG A N 1
ATOM 813 C CA . ARG A 1 103 ? 11.895 -6.158 -27.073 1.00 88.62 103 ARG A CA 1
ATOM 814 C C . ARG A 1 103 ? 12.550 -6.280 -28.453 1.00 88.62 103 ARG A C 1
ATOM 816 O O . ARG A 1 103 ? 11.866 -6.082 -29.453 1.00 88.62 103 ARG A O 1
ATOM 823 N N . TYR A 1 104 ? 13.838 -6.619 -28.521 1.00 87.94 104 TYR A N 1
ATOM 824 C CA . TYR A 1 104 ? 14.568 -6.795 -29.786 1.00 87.94 104 TYR A CA 1
ATOM 825 C C . TYR A 1 104 ? 14.624 -8.255 -30.268 1.00 87.94 104 TYR A C 1
ATOM 827 O O . TYR A 1 104 ? 15.407 -8.565 -31.162 1.00 87.94 104 TYR A O 1
ATOM 835 N N . ASN A 1 105 ? 13.786 -9.147 -29.721 1.00 86.75 105 ASN A N 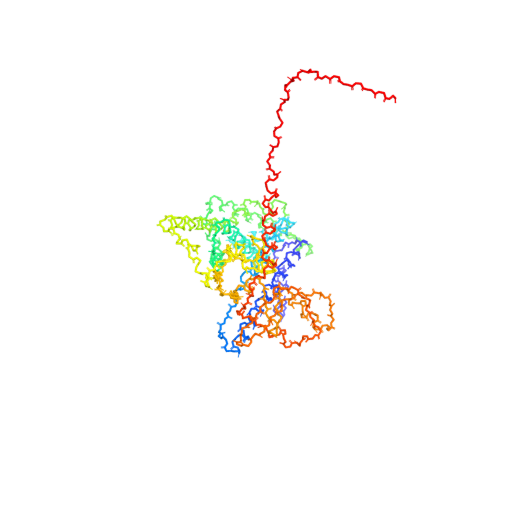1
ATOM 836 C CA . ASN A 1 105 ? 13.765 -10.581 -30.045 1.00 86.75 105 ASN A CA 1
ATOM 837 C C . ASN A 1 105 ? 15.120 -11.285 -29.827 1.00 86.75 105 ASN A C 1
ATOM 839 O O . ASN A 1 105 ? 15.475 -12.210 -30.557 1.00 86.75 105 ASN A O 1
ATOM 843 N N . LEU A 1 106 ? 15.880 -10.846 -28.823 1.00 84.44 106 LEU A N 1
ATOM 844 C CA . LEU A 1 106 ? 17.118 -11.487 -28.383 1.00 84.44 106 LEU A CA 1
ATOM 845 C C . LEU A 1 106 ? 16.817 -12.480 -27.250 1.00 84.44 106 LEU A C 1
ATOM 847 O O . LEU A 1 106 ? 15.749 -12.430 -26.634 1.00 84.44 106 LEU A O 1
ATOM 851 N N . LEU A 1 107 ? 17.750 -13.398 -26.966 1.00 80.62 107 LEU A N 1
ATOM 852 C CA . LEU A 1 107 ? 17.562 -14.383 -25.896 1.00 80.62 107 LEU A CA 1
ATOM 853 C C . LEU A 1 107 ? 17.393 -13.654 -24.545 1.00 80.62 107 LEU A C 1
ATOM 855 O O . LEU A 1 107 ? 18.284 -12.887 -24.169 1.00 80.62 107 LEU A O 1
ATOM 859 N N . PRO A 1 108 ? 16.284 -13.868 -23.815 1.00 76.31 108 PRO A N 1
ATOM 860 C CA . PRO A 1 108 ? 16.064 -13.209 -22.536 1.00 76.31 108 PRO A CA 1
ATOM 861 C C . PRO A 1 108 ? 17.002 -13.746 -21.452 1.00 76.31 108 PRO A C 1
ATOM 863 O O . PRO A 1 108 ? 17.470 -14.884 -21.508 1.00 76.31 108 PRO A O 1
ATOM 866 N N . MET A 1 109 ? 17.229 -12.930 -20.426 1.00 75.75 109 MET A N 1
ATOM 867 C CA . MET A 1 109 ? 17.816 -13.379 -19.165 1.00 75.75 109 MET A CA 1
ATOM 868 C C . MET A 1 109 ? 16.709 -13.751 -18.172 1.00 75.75 109 MET A C 1
ATOM 870 O O . MET A 1 109 ? 15.548 -13.366 -18.332 1.00 75.75 109 MET A O 1
ATOM 874 N N . PHE A 1 110 ? 17.052 -14.530 -17.153 1.00 75.00 110 PHE A N 1
ATOM 875 C CA . PHE A 1 110 ? 16.153 -14.795 -16.041 1.00 75.00 110 PHE A CA 1
ATOM 876 C C . PHE A 1 110 ? 15.932 -13.503 -15.245 1.00 75.00 110 PHE A C 1
ATOM 878 O O . PHE A 1 110 ? 16.889 -12.836 -14.869 1.00 75.00 110 PHE A O 1
ATOM 885 N N . VAL A 1 111 ? 14.669 -13.163 -14.975 1.00 75.75 111 VAL A N 1
ATOM 886 C CA . VAL A 1 111 ? 14.303 -12.033 -14.115 1.00 75.75 111 VAL A CA 1
ATOM 887 C C . VAL A 1 111 ? 13.081 -12.381 -13.279 1.00 75.75 111 VAL A C 1
ATOM 889 O O . VAL A 1 111 ? 12.094 -12.931 -13.779 1.00 75.75 111 VAL A O 1
ATOM 892 N N . LEU A 1 112 ? 13.088 -11.982 -12.008 1.00 74.44 112 LEU A N 1
ATOM 893 C CA . LEU A 1 112 ? 11.909 -12.073 -11.152 1.00 74.44 112 LEU A CA 1
ATOM 894 C C . LEU A 1 112 ? 10.970 -10.875 -11.382 1.00 74.44 112 LEU A C 1
ATOM 896 O O . LEU A 1 112 ? 10.794 -10.007 -10.528 1.00 74.44 112 LEU A O 1
ATOM 900 N N . GLY A 1 113 ? 10.327 -10.830 -12.554 1.00 76.38 113 GLY A N 1
ATOM 901 C CA . GLY A 1 113 ? 9.497 -9.689 -12.973 1.00 76.38 113 GLY A CA 1
ATOM 902 C C . GLY A 1 113 ? 8.333 -9.347 -12.027 1.00 76.38 113 GLY A C 1
ATOM 903 O O . GLY A 1 113 ? 7.937 -8.185 -11.927 1.00 76.38 113 GLY A O 1
ATOM 904 N N . ASN A 1 114 ? 7.812 -10.331 -11.286 1.00 79.88 114 ASN A N 1
ATOM 905 C CA . ASN A 1 114 ? 6.753 -10.115 -10.294 1.00 79.88 114 ASN A CA 1
ATOM 906 C C . ASN A 1 114 ? 7.228 -9.310 -9.075 1.00 79.88 114 ASN A C 1
ATOM 908 O O . ASN A 1 114 ? 6.444 -8.528 -8.535 1.00 79.88 114 ASN A O 1
ATOM 912 N N . GLY A 1 115 ? 8.492 -9.468 -8.663 1.00 80.94 115 GLY A N 1
ATOM 913 C CA . GLY A 1 115 ? 9.066 -8.700 -7.553 1.00 80.94 115 GLY A CA 1
ATOM 914 C C . GLY A 1 115 ? 9.104 -7.213 -7.891 1.00 80.94 115 GLY A C 1
ATOM 915 O O . GLY A 1 115 ? 8.543 -6.388 -7.180 1.00 80.94 115 GLY A O 1
ATOM 916 N N . ILE A 1 116 ? 9.609 -6.900 -9.080 1.00 85.06 116 ILE A N 1
ATOM 917 C CA . ILE A 1 116 ? 9.748 -5.530 -9.582 1.00 85.06 116 ILE A CA 1
ATOM 918 C C . ILE A 1 116 ? 8.394 -4.851 -9.755 1.00 85.06 116 ILE A C 1
ATOM 920 O O . ILE A 1 116 ? 8.211 -3.707 -9.344 1.00 85.06 116 ILE A O 1
ATOM 924 N N . ARG A 1 117 ? 7.402 -5.571 -10.288 1.00 87.75 117 ARG A N 1
ATOM 925 C CA . ARG A 1 117 ? 6.022 -5.076 -10.340 1.00 87.75 117 ARG A CA 1
ATOM 926 C C . ARG A 1 117 ? 5.488 -4.737 -8.943 1.00 87.75 117 ARG A C 1
ATOM 928 O O . ARG A 1 117 ? 4.843 -3.709 -8.768 1.00 87.75 117 ARG A O 1
ATOM 935 N N . SER A 1 118 ? 5.734 -5.591 -7.950 1.00 86.81 118 SER A N 1
ATOM 936 C CA . SER A 1 118 ? 5.300 -5.335 -6.572 1.00 86.81 118 SER A CA 1
ATOM 937 C C . SER A 1 118 ? 6.007 -4.122 -5.966 1.00 86.81 118 SER A C 1
ATOM 939 O O . SER A 1 118 ? 5.367 -3.319 -5.290 1.00 86.81 118 SER A O 1
ATOM 941 N N . ASP A 1 119 ? 7.309 -3.984 -6.189 1.00 87.56 119 ASP A N 1
ATOM 942 C CA . ASP A 1 119 ? 8.125 -2.931 -5.588 1.00 87.56 119 ASP A CA 1
ATOM 943 C C . ASP A 1 119 ? 7.811 -1.560 -6.183 1.00 87.56 119 ASP A C 1
ATOM 945 O O . ASP A 1 119 ? 7.549 -0.610 -5.444 1.00 87.56 119 ASP A O 1
ATOM 949 N N . PHE A 1 120 ? 7.703 -1.465 -7.511 1.00 90.62 120 PHE A N 1
ATOM 950 C CA . PHE A 1 120 ? 7.274 -0.227 -8.159 1.00 90.62 120 PHE A CA 1
ATOM 951 C C . PHE A 1 120 ? 5.816 0.129 -7.840 1.00 90.62 120 PHE A C 1
ATOM 953 O O . PHE A 1 120 ? 5.506 1.312 -7.735 1.00 90.62 120 PHE A O 1
ATOM 960 N N . LEU A 1 121 ? 4.923 -0.845 -7.622 1.00 91.00 121 LEU A N 1
ATOM 961 C CA . LEU A 1 121 ? 3.567 -0.552 -7.144 1.00 91.00 121 LEU A CA 1
ATOM 962 C C . LEU A 1 121 ? 3.597 0.101 -5.753 1.00 91.00 121 LEU A C 1
ATOM 964 O O . LEU A 1 121 ? 2.915 1.098 -5.530 1.00 91.00 121 LEU A O 1
ATOM 968 N N . VAL A 1 122 ? 4.404 -0.427 -4.829 1.00 90.06 122 VAL A N 1
ATOM 969 C CA . VAL A 1 122 ? 4.571 0.148 -3.484 1.00 90.06 122 VAL A CA 1
ATOM 970 C C . VAL A 1 122 ? 5.135 1.568 -3.564 1.00 90.06 122 VAL A C 1
ATOM 972 O O . VAL A 1 122 ? 4.594 2.468 -2.920 1.00 90.06 122 VAL A O 1
ATOM 975 N N . LEU A 1 123 ? 6.159 1.791 -4.396 1.00 91.62 123 LEU A N 1
ATOM 976 C CA . LEU A 1 123 ? 6.743 3.118 -4.627 1.00 91.62 123 LEU A CA 1
ATOM 977 C C . LEU A 1 123 ? 5.741 4.103 -5.260 1.00 91.62 123 LEU A C 1
ATOM 979 O O . LEU A 1 123 ? 5.720 5.282 -4.912 1.00 91.62 123 LEU A O 1
ATOM 983 N N . PHE A 1 124 ? 4.872 3.630 -6.153 1.00 93.19 124 PHE A N 1
ATOM 984 C CA . PHE A 1 124 ? 3.827 4.459 -6.753 1.00 93.19 124 PHE A CA 1
ATOM 985 C C . PHE A 1 124 ? 2.739 4.856 -5.747 1.00 93.19 124 PHE A C 1
ATOM 987 O O . PHE A 1 124 ? 2.281 6.003 -5.727 1.00 93.19 124 PHE A O 1
ATOM 994 N N . LEU A 1 125 ? 2.324 3.915 -4.894 1.00 91.94 125 LEU A N 1
ATOM 995 C CA . LEU A 1 125 ? 1.321 4.171 -3.864 1.00 91.94 125 LEU A CA 1
ATOM 996 C C . LEU A 1 125 ? 1.839 5.162 -2.823 1.00 91.94 125 LEU A C 1
ATOM 998 O O . LEU A 1 125 ? 1.123 6.105 -2.504 1.00 91.94 125 LEU A O 1
ATOM 1002 N N . ILE A 1 126 ? 3.081 5.015 -2.349 1.00 91.75 126 ILE A N 1
ATOM 1003 C CA . ILE A 1 126 ? 3.655 5.975 -1.396 1.00 91.75 126 ILE A CA 1
ATOM 1004 C C . ILE A 1 126 ? 3.845 7.362 -2.019 1.00 91.75 126 ILE A C 1
ATOM 1006 O O . ILE A 1 126 ? 3.564 8.361 -1.364 1.00 91.75 126 ILE A O 1
ATOM 1010 N N . TRP A 1 127 ? 4.251 7.441 -3.292 1.00 92.44 127 TRP A N 1
ATOM 1011 C CA . TRP A 1 127 ? 4.337 8.712 -4.015 1.00 92.44 127 TRP A CA 1
ATOM 1012 C C . TRP A 1 127 ? 2.975 9.407 -4.061 1.00 92.44 127 TRP A C 1
ATOM 1014 O O . TRP A 1 127 ? 2.845 10.571 -3.684 1.00 92.44 127 TRP A O 1
ATOM 1024 N N . THR A 1 128 ? 1.941 8.668 -4.469 1.00 92.56 128 THR A N 1
ATOM 1025 C CA . THR A 1 128 ? 0.573 9.191 -4.536 1.00 92.56 128 THR A CA 1
ATOM 1026 C C . THR A 1 128 ? 0.078 9.616 -3.153 1.00 92.56 128 THR A C 1
ATOM 1028 O O . THR A 1 128 ? -0.507 10.688 -3.022 1.00 92.56 128 THR A O 1
ATOM 1031 N N . ASP A 1 129 ? 0.344 8.818 -2.117 1.00 90.31 129 ASP A N 1
ATOM 1032 C CA . ASP A 1 129 ? -0.030 9.121 -0.734 1.00 90.31 129 ASP A CA 1
ATOM 1033 C C . ASP A 1 129 ? 0.653 10.384 -0.204 1.00 90.31 129 ASP A C 1
ATOM 1035 O O . ASP A 1 129 ? -0.009 11.221 0.409 1.00 90.31 129 ASP A O 1
ATOM 1039 N N . ALA A 1 130 ? 1.948 10.559 -0.476 1.00 89.44 130 ALA A N 1
ATOM 1040 C CA . ALA A 1 130 ? 2.714 11.725 -0.050 1.00 89.44 130 ALA A CA 1
ATOM 1041 C C . ALA A 1 130 ? 2.179 13.014 -0.690 1.00 89.44 130 ALA A C 1
ATOM 1043 O O . ALA A 1 130 ? 1.915 13.991 0.012 1.00 89.44 130 ALA A O 1
ATOM 1044 N N . ILE A 1 131 ? 1.942 13.005 -2.007 1.00 90.75 131 ILE A N 1
ATOM 1045 C CA . ILE A 1 131 ? 1.384 14.158 -2.730 1.00 90.75 131 ILE A CA 1
ATOM 1046 C C . ILE A 1 131 ? -0.046 14.458 -2.270 1.00 90.75 131 ILE A C 1
ATOM 1048 O O . ILE A 1 131 ? -0.394 15.610 -2.019 1.00 90.75 131 ILE A O 1
ATOM 1052 N N . ALA A 1 132 ? -0.877 13.431 -2.114 1.00 88.81 132 ALA A N 1
ATOM 1053 C CA . ALA A 1 132 ? -2.253 13.586 -1.657 1.00 88.81 132 ALA A CA 1
ATOM 1054 C C . ALA A 1 132 ? -2.333 14.119 -0.219 1.00 88.81 132 ALA A C 1
ATOM 1056 O O . ALA A 1 132 ? -3.148 14.996 0.073 1.00 88.81 132 ALA A O 1
ATOM 1057 N N . SER A 1 133 ? -1.449 13.648 0.663 1.00 85.94 133 SER A N 1
ATOM 1058 C CA . SER A 1 133 ? -1.342 14.133 2.042 1.00 85.94 133 SER A CA 1
ATOM 1059 C C . SER A 1 133 ? -0.859 15.584 2.085 1.00 85.94 133 SER A C 1
ATOM 1061 O O . SER A 1 133 ? -1.459 16.397 2.788 1.00 85.94 133 SER A O 1
ATOM 1063 N N . LEU A 1 134 ? 0.133 15.945 1.258 1.00 87.44 134 LEU A N 1
ATOM 1064 C CA . LEU A 1 134 ? 0.619 17.321 1.112 1.00 87.44 134 LEU A CA 1
ATOM 1065 C C . LEU A 1 134 ? -0.484 18.276 0.628 1.00 87.44 134 LEU A C 1
ATOM 1067 O O . LEU A 1 134 ? -0.634 19.377 1.153 1.00 87.44 134 LEU A O 1
ATOM 1071 N N . LEU A 1 135 ? -1.299 17.840 -0.335 1.00 85.50 135 LEU A N 1
ATOM 1072 C CA . LEU A 1 135 ? -2.440 18.607 -0.849 1.00 85.50 135 LEU A CA 1
ATOM 1073 C C . LEU A 1 135 ? -3.669 18.564 0.077 1.00 85.50 135 LEU A C 1
ATOM 1075 O O . LEU A 1 135 ? -4.661 19.258 -0.174 1.00 85.50 135 LEU A O 1
ATOM 1079 N N . GLN A 1 136 ? -3.618 17.779 1.157 1.00 82.62 136 GLN A N 1
ATOM 1080 C CA . GLN A 1 136 ? -4.727 17.531 2.079 1.00 82.62 136 GLN A CA 1
ATOM 1081 C C . GLN A 1 136 ? -5.985 17.015 1.361 1.00 82.62 136 GLN A C 1
ATOM 1083 O O . GLN A 1 136 ? -7.093 17.495 1.599 1.00 82.62 136 GLN A O 1
ATOM 1088 N N . VAL A 1 137 ? -5.801 16.061 0.448 1.00 82.94 137 VAL A N 1
ATOM 1089 C CA . VAL A 1 137 ? -6.860 15.424 -0.345 1.00 82.94 137 VAL A CA 1
ATOM 1090 C C . VAL A 1 137 ? -6.925 13.932 -0.022 1.00 82.94 137 VAL A C 1
ATOM 1092 O O . VAL A 1 137 ? -5.894 13.287 0.153 1.00 82.94 137 VAL A O 1
ATOM 1095 N N . GLY A 1 138 ? -8.141 13.383 0.054 1.00 83.38 138 GLY A N 1
ATOM 1096 C CA . GLY A 1 138 ? -8.385 11.941 0.114 1.00 83.38 138 GLY A CA 1
ATOM 1097 C C . GLY A 1 138 ? -8.556 11.343 -1.286 1.00 83.38 138 GLY A C 1
ATOM 1098 O O . GLY A 1 138 ? -9.328 11.874 -2.082 1.00 83.38 138 GLY A O 1
ATOM 1099 N N . ILE A 1 139 ? -7.860 10.247 -1.586 1.00 84.81 139 ILE A N 1
ATOM 1100 C CA . ILE A 1 139 ? -7.979 9.499 -2.847 1.00 84.81 139 ILE A CA 1
ATOM 1101 C C . ILE A 1 139 ? -8.247 8.035 -2.536 1.00 84.81 139 ILE A C 1
ATOM 1103 O O . ILE A 1 139 ? -7.510 7.407 -1.776 1.00 84.81 139 ILE A O 1
ATOM 1107 N N . THR A 1 140 ? -9.243 7.460 -3.201 1.00 87.38 140 THR A N 1
ATOM 1108 C CA . THR A 1 140 ? -9.512 6.027 -3.114 1.00 87.38 140 THR A CA 1
ATOM 1109 C C . THR A 1 140 ? -8.359 5.231 -3.738 1.00 87.38 140 THR A C 1
ATOM 1111 O O . THR A 1 140 ? -8.043 5.449 -4.910 1.00 87.38 140 THR A O 1
ATOM 1114 N N . PRO A 1 141 ? -7.763 4.259 -3.025 1.00 86.19 141 PRO A N 1
ATOM 1115 C CA . PRO A 1 141 ? -6.568 3.529 -3.465 1.00 86.19 141 PRO A CA 1
ATOM 1116 C C . PRO A 1 141 ? -6.755 2.717 -4.752 1.00 86.19 141 PRO A C 1
ATOM 1118 O O . PRO A 1 141 ? -5.788 2.438 -5.456 1.00 86.19 141 PRO A O 1
ATOM 1121 N N . VAL A 1 142 ? -7.996 2.384 -5.110 1.00 89.50 142 VAL A N 1
ATOM 1122 C CA . VAL A 1 142 ? -8.326 1.724 -6.381 1.00 89.50 142 VAL A CA 1
ATOM 1123 C C . VAL A 1 142 ? -7.850 2.551 -7.580 1.00 89.50 142 VAL A C 1
ATOM 1125 O O . VAL A 1 142 ? -7.335 1.983 -8.538 1.00 89.50 142 VAL A O 1
ATOM 1128 N N . ILE A 1 143 ? -7.956 3.882 -7.517 1.00 90.44 143 ILE A N 1
ATOM 1129 C CA . ILE A 1 143 ? -7.574 4.781 -8.614 1.00 90.44 143 ILE A CA 1
ATOM 1130 C C . ILE A 1 143 ? -6.075 4.656 -8.943 1.00 90.44 143 ILE A C 1
ATOM 1132 O O . ILE A 1 143 ? -5.757 4.297 -10.077 1.00 90.44 143 ILE A O 1
ATOM 1136 N N . PRO A 1 144 ? -5.131 4.886 -8.006 1.00 92.31 144 PRO A N 1
ATOM 1137 C CA . PRO A 1 144 ? -3.713 4.730 -8.304 1.00 92.31 144 PRO A CA 1
ATOM 1138 C C . PRO A 1 144 ? -3.329 3.284 -8.639 1.00 92.31 144 PRO A C 1
ATOM 1140 O O . PRO A 1 144 ? -2.499 3.081 -9.521 1.00 92.31 144 PRO A O 1
ATOM 1143 N N . VAL A 1 145 ? -3.945 2.270 -8.020 1.00 92.25 145 VAL A N 1
ATOM 1144 C CA . VAL A 1 145 ? -3.667 0.869 -8.385 1.00 92.25 145 VAL A CA 1
ATOM 1145 C C . VAL A 1 145 ? -4.037 0.597 -9.845 1.00 92.25 145 VAL A C 1
ATOM 1147 O O . VAL A 1 145 ? -3.227 0.036 -10.582 1.00 92.25 145 VAL A O 1
ATOM 1150 N N . LEU A 1 146 ? -5.225 1.018 -10.290 1.00 93.44 146 LEU A N 1
ATOM 1151 C CA . LEU A 1 146 ? -5.656 0.841 -11.678 1.00 93.44 146 LEU A CA 1
ATOM 1152 C C . LEU A 1 146 ? -4.763 1.618 -12.647 1.00 93.44 146 LEU A C 1
ATOM 1154 O O . LEU A 1 146 ? -4.320 1.047 -13.642 1.00 93.44 146 LEU A O 1
ATOM 1158 N N . THR A 1 147 ? -4.436 2.874 -12.335 1.00 92.69 147 THR A N 1
ATOM 1159 C CA . THR A 1 147 ? -3.512 3.687 -13.141 1.00 92.69 147 THR A CA 1
ATOM 1160 C C . THR A 1 147 ? -2.158 2.998 -13.292 1.00 92.69 147 THR A C 1
ATOM 1162 O O . THR A 1 147 ? -1.666 2.849 -14.408 1.00 92.69 147 THR A O 1
ATOM 1165 N N . TYR A 1 148 ? -1.582 2.499 -12.194 1.00 94.44 148 TYR A N 1
ATOM 1166 C CA . TYR A 1 148 ? -0.323 1.761 -12.232 1.00 94.44 148 TYR A CA 1
ATOM 1167 C C . TYR A 1 148 ? -0.423 0.501 -13.097 1.00 94.44 148 TYR A C 1
ATOM 1169 O O . TYR A 1 148 ? 0.439 0.266 -13.941 1.00 94.44 148 TYR A O 1
ATOM 1177 N N . VAL A 1 149 ? -1.473 -0.309 -12.923 1.00 92.88 149 VAL A N 1
ATOM 1178 C CA . VAL A 1 149 ? -1.653 -1.552 -13.689 1.00 92.88 149 VAL A CA 1
ATOM 1179 C C . VAL A 1 149 ? -1.807 -1.263 -15.183 1.00 92.88 149 VAL A C 1
ATOM 1181 O O . VAL A 1 149 ? -1.201 -1.958 -15.998 1.00 92.88 149 VAL A O 1
ATOM 1184 N N . LEU A 1 150 ? -2.556 -0.224 -15.557 1.00 92.56 150 LEU A N 1
ATOM 1185 C CA . LEU A 1 150 ? -2.708 0.197 -16.952 1.00 92.56 150 LEU A CA 1
ATOM 1186 C C . LEU A 1 150 ? -1.375 0.676 -17.548 1.00 92.56 150 LEU A C 1
ATOM 1188 O O . LEU A 1 150 ? -1.001 0.257 -18.642 1.00 92.56 150 LEU A O 1
ATOM 1192 N N . CYS A 1 151 ? -0.609 1.489 -16.817 1.00 91.94 151 CYS A N 1
ATOM 1193 C CA . CYS A 1 151 ? 0.700 1.954 -17.278 1.00 91.94 151 CYS A CA 1
ATOM 1194 C C . CYS A 1 151 ? 1.733 0.822 -17.356 1.00 91.94 151 CYS A C 1
ATOM 1196 O O . CYS A 1 151 ? 2.509 0.773 -18.305 1.00 91.94 151 CYS A O 1
ATOM 1198 N N . PHE A 1 152 ? 1.721 -0.119 -16.411 1.00 90.38 152 PHE A N 1
ATOM 1199 C CA . PHE A 1 152 ? 2.620 -1.272 -16.418 1.00 90.38 152 PHE A CA 1
ATOM 1200 C C . PHE A 1 152 ? 2.290 -2.251 -17.554 1.00 90.38 152 PHE A C 1
ATOM 1202 O O . PHE A 1 152 ? 3.186 -2.739 -18.235 1.00 90.38 152 PHE A O 1
ATOM 1209 N N . THR A 1 153 ? 1.006 -2.531 -17.802 1.00 90.44 153 THR A N 1
ATOM 1210 C CA . THR A 1 153 ? 0.582 -3.428 -18.898 1.00 90.44 153 THR A CA 1
ATOM 1211 C C . THR A 1 153 ? 0.867 -2.848 -20.282 1.00 90.44 153 THR A C 1
ATOM 1213 O O . THR A 1 153 ? 1.113 -3.597 -21.227 1.00 90.44 153 THR A O 1
ATOM 1216 N N . HIS A 1 154 ? 0.887 -1.522 -20.410 1.00 90.56 154 HIS A N 1
ATOM 1217 C CA . HIS A 1 154 ? 1.257 -0.819 -21.637 1.00 90.56 154 HIS A CA 1
ATOM 1218 C C . HIS A 1 154 ? 2.645 -0.165 -21.570 1.00 90.56 154 HIS A C 1
ATOM 1220 O O . HIS A 1 154 ? 2.920 0.753 -22.345 1.00 90.56 154 HIS A O 1
ATOM 1226 N N . SER A 1 155 ? 3.539 -0.660 -20.705 1.00 88.44 155 SER A N 1
ATOM 1227 C CA . SER A 1 155 ? 4.853 -0.051 -20.467 1.00 88.44 155 SER A CA 1
ATOM 1228 C C . SER A 1 155 ? 5.682 0.074 -21.744 1.00 88.44 155 SER A C 1
ATOM 1230 O O . SER A 1 155 ? 6.278 1.116 -21.986 1.00 88.44 155 SER A O 1
ATOM 1232 N N . ASP A 1 156 ? 5.672 -0.946 -22.608 1.00 87.31 156 ASP A N 1
ATOM 1233 C CA . ASP A 1 156 ? 6.447 -0.928 -23.854 1.00 87.31 156 ASP A CA 1
ATOM 1234 C C . ASP A 1 156 ? 5.949 0.146 -24.827 1.00 87.31 156 ASP A C 1
ATOM 1236 O O . ASP A 1 156 ? 6.749 0.837 -25.451 1.00 87.31 156 ASP A O 1
ATOM 1240 N N . LYS A 1 157 ? 4.628 0.353 -24.907 1.00 89.31 157 LYS A N 1
ATOM 1241 C CA . LYS A 1 157 ? 4.041 1.413 -25.741 1.00 89.31 157 LYS A CA 1
ATOM 1242 C C . LYS A 1 157 ? 4.391 2.800 -25.206 1.00 89.31 157 LYS A C 1
ATOM 1244 O O . LYS A 1 157 ? 4.646 3.701 -25.997 1.00 89.31 157 LYS A O 1
ATOM 1249 N N . LEU A 1 158 ? 4.414 2.965 -23.881 1.00 87.56 158 LEU A N 1
ATOM 1250 C CA . LEU A 1 158 ? 4.791 4.224 -23.238 1.00 87.56 158 LEU A CA 1
ATOM 1251 C C . LEU A 1 158 ? 6.265 4.558 -23.481 1.00 87.56 158 LEU A C 1
ATOM 1253 O O . LEU A 1 158 ? 6.564 5.669 -23.907 1.00 87.56 158 LEU A O 1
ATOM 1257 N N . VAL A 1 159 ? 7.170 3.597 -23.272 1.00 89.56 159 VAL A N 1
ATOM 1258 C CA . VAL A 1 159 ? 8.608 3.807 -23.500 1.00 89.56 159 VAL A CA 1
ATOM 1259 C C . VAL A 1 159 ? 8.873 4.139 -24.968 1.00 89.56 159 VAL A C 1
ATOM 1261 O O . VAL A 1 159 ? 9.552 5.123 -25.250 1.00 89.56 159 VAL A O 1
ATOM 1264 N N . LEU A 1 160 ? 8.300 3.378 -25.906 1.00 88.00 160 LEU A N 1
ATOM 1265 C CA . LEU A 1 160 ? 8.464 3.630 -27.342 1.00 88.00 160 LEU A CA 1
ATOM 1266 C C . LEU A 1 160 ? 7.863 4.976 -27.772 1.00 88.00 160 LEU A C 1
ATOM 1268 O O . LEU A 1 160 ? 8.462 5.676 -28.578 1.00 88.00 160 LEU A O 1
ATOM 1272 N N . GLY A 1 161 ? 6.709 5.364 -27.221 1.00 87.56 161 GLY A N 1
ATOM 1273 C CA . GLY A 1 161 ? 6.069 6.645 -27.535 1.00 87.56 161 GLY A CA 1
ATOM 1274 C C . GLY A 1 161 ? 6.832 7.865 -27.011 1.00 87.56 161 GLY A C 1
ATOM 1275 O O . GLY A 1 161 ? 6.745 8.938 -27.602 1.00 87.56 161 GLY A O 1
ATOM 1276 N N . LEU A 1 162 ? 7.584 7.709 -25.918 1.00 85.75 162 LEU A N 1
ATOM 1277 C CA . LEU A 1 162 ? 8.402 8.768 -25.316 1.00 85.75 162 LEU A CA 1
ATOM 1278 C C . LEU A 1 162 ? 9.841 8.803 -25.857 1.00 85.75 162 LEU A C 1
ATOM 1280 O O . LEU A 1 162 ? 10.570 9.759 -25.587 1.00 85.75 162 LEU A O 1
ATOM 1284 N N . THR A 1 163 ? 10.268 7.780 -26.601 1.00 88.62 163 THR A N 1
ATOM 1285 C CA . THR A 1 163 ? 11.641 7.665 -27.106 1.00 88.62 163 THR A CA 1
ATOM 1286 C C . THR A 1 163 ? 11.744 8.191 -28.542 1.00 88.62 163 THR A C 1
ATOM 1288 O O . THR A 1 163 ? 10.892 7.926 -29.386 1.00 88.62 163 THR A O 1
ATOM 1291 N N . SER A 1 164 ? 12.809 8.940 -28.847 1.00 90.38 164 SER A N 1
ATOM 1292 C CA . SER A 1 164 ? 13.094 9.403 -30.211 1.00 90.38 164 SER A CA 1
ATOM 1293 C C . SER A 1 164 ? 13.685 8.291 -31.086 1.00 90.38 164 SER A C 1
ATOM 1295 O O . SER A 1 164 ? 14.351 7.380 -30.596 1.00 90.38 164 SER A O 1
ATOM 1297 N N . ALA A 1 165 ? 13.519 8.403 -32.408 1.00 89.31 165 ALA A N 1
ATOM 1298 C CA . ALA A 1 165 ? 14.053 7.421 -33.357 1.00 89.31 165 ALA A CA 1
ATOM 1299 C C . ALA A 1 165 ? 15.587 7.246 -33.267 1.00 89.31 165 ALA A C 1
ATOM 1301 O O . ALA A 1 165 ? 16.084 6.131 -33.400 1.00 89.31 165 ALA A O 1
ATOM 1302 N N . ASP A 1 166 ? 16.336 8.321 -32.987 1.00 90.50 166 ASP A N 1
ATOM 1303 C CA . ASP A 1 166 ? 17.795 8.250 -32.781 1.00 90.50 166 ASP A CA 1
ATOM 1304 C C . ASP A 1 166 ? 18.156 7.422 -31.539 1.00 90.50 166 ASP A C 1
ATOM 1306 O O . ASP A 1 166 ? 19.061 6.589 -31.569 1.00 90.50 166 ASP A O 1
ATOM 1310 N N . MET A 1 167 ? 17.416 7.607 -30.443 1.00 88.75 167 MET A N 1
ATOM 1311 C CA . MET A 1 167 ? 17.648 6.859 -29.211 1.00 88.75 167 MET A CA 1
ATOM 1312 C C . MET A 1 167 ? 17.303 5.375 -29.386 1.00 88.75 167 MET A C 1
ATOM 1314 O O . MET A 1 167 ? 18.043 4.524 -28.899 1.00 88.75 167 MET A O 1
ATOM 1318 N N . GLU A 1 168 ? 16.246 5.045 -30.134 1.00 90.69 168 GLU A N 1
ATOM 1319 C CA . GLU A 1 168 ? 15.930 3.652 -30.483 1.00 90.69 168 GLU A CA 1
ATOM 1320 C C . GLU A 1 168 ? 17.069 2.970 -31.247 1.00 90.69 168 GLU A C 1
ATOM 1322 O O . GLU A 1 168 ? 17.467 1.857 -30.895 1.00 90.69 168 GLU A O 1
ATOM 1327 N N . ALA A 1 169 ? 17.649 3.650 -32.241 1.00 90.00 169 ALA A N 1
ATOM 1328 C CA . ALA A 1 169 ? 18.782 3.120 -32.995 1.00 90.00 169 ALA A CA 1
ATOM 1329 C C . ALA A 1 169 ? 20.004 2.868 -32.092 1.00 90.00 169 ALA A C 1
ATOM 1331 O O . ALA A 1 169 ? 20.658 1.826 -32.200 1.00 90.00 169 ALA A O 1
ATOM 1332 N N . ARG A 1 170 ? 20.285 3.779 -31.146 1.00 92.19 170 ARG A N 1
ATOM 1333 C CA . ARG A 1 170 ? 21.364 3.612 -30.154 1.00 92.19 170 ARG A CA 1
ATOM 1334 C C . ARG A 1 170 ? 21.125 2.429 -29.224 1.00 92.19 170 ARG A C 1
ATOM 1336 O O . ARG A 1 170 ? 22.062 1.682 -28.947 1.00 92.19 170 ARG A O 1
ATOM 1343 N N . VAL A 1 171 ? 19.892 2.244 -28.751 1.00 91.19 171 VAL A N 1
ATOM 1344 C CA . VAL A 1 171 ? 19.540 1.105 -27.894 1.00 91.19 171 VAL A CA 1
ATOM 1345 C C . VAL A 1 171 ? 19.735 -0.195 -28.658 1.00 91.19 171 VAL A C 1
ATOM 1347 O O . VAL A 1 171 ? 20.380 -1.102 -28.143 1.00 91.19 171 VAL A O 1
ATOM 1350 N N . GLN A 1 172 ? 19.209 -0.290 -29.879 1.00 90.69 172 GLN A N 1
ATOM 1351 C CA . GLN A 1 172 ? 19.324 -1.501 -30.686 1.00 90.69 172 GLN A CA 1
ATOM 1352 C C . GLN A 1 172 ? 20.794 -1.858 -30.951 1.00 90.69 172 GLN A C 1
ATOM 1354 O O . GLN A 1 172 ? 21.185 -3.016 -30.805 1.00 90.69 172 GLN A O 1
ATOM 1359 N N . ALA A 1 173 ? 21.626 -0.864 -31.280 1.00 91.25 173 ALA A N 1
ATOM 1360 C CA . ALA A 1 173 ? 23.061 -1.059 -31.457 1.00 91.25 173 ALA A CA 1
ATOM 1361 C C . ALA A 1 173 ? 23.740 -1.550 -30.167 1.00 91.25 173 ALA A C 1
ATOM 1363 O O . ALA A 1 173 ? 24.511 -2.510 -30.211 1.00 91.25 173 ALA A O 1
ATOM 1364 N N . TYR A 1 174 ? 23.416 -0.945 -29.017 1.00 91.00 174 TYR A N 1
ATOM 1365 C CA . TYR A 1 174 ? 23.934 -1.374 -27.716 1.00 91.00 174 TYR A CA 1
ATOM 1366 C C . TYR A 1 174 ? 23.507 -2.806 -27.375 1.00 91.00 174 TYR A C 1
ATOM 1368 O O . TYR A 1 174 ? 24.353 -3.609 -27.003 1.00 91.00 174 TYR A O 1
ATOM 1376 N N . GLN A 1 175 ? 22.227 -3.150 -27.539 1.00 88.94 175 GLN A N 1
ATOM 1377 C CA . GLN A 1 175 ? 21.703 -4.479 -27.211 1.00 88.94 175 GLN A CA 1
ATOM 1378 C C . GLN A 1 175 ? 22.304 -5.570 -28.091 1.00 88.94 175 GLN A C 1
ATOM 1380 O O . GLN A 1 175 ? 22.686 -6.619 -27.584 1.00 88.94 175 GLN A O 1
ATOM 1385 N N . ASN A 1 176 ? 22.472 -5.309 -29.389 1.00 88.81 176 ASN A N 1
ATOM 1386 C CA . ASN A 1 176 ? 23.149 -6.240 -30.287 1.00 88.81 176 ASN A CA 1
ATOM 1387 C C . ASN A 1 176 ? 24.624 -6.419 -29.909 1.00 88.81 176 ASN A C 1
ATOM 1389 O O . ASN A 1 176 ? 25.112 -7.546 -29.869 1.00 88.81 176 ASN A O 1
ATOM 1393 N N . ALA A 1 177 ? 25.332 -5.333 -29.583 1.00 87.12 177 ALA A N 1
ATOM 1394 C CA . ALA A 1 177 ? 26.721 -5.409 -29.135 1.00 87.12 177 ALA A CA 1
ATOM 1395 C C . ALA A 1 177 ? 26.850 -6.149 -27.794 1.00 87.12 177 ALA A C 1
ATOM 1397 O O . ALA A 1 177 ? 27.722 -7.003 -27.645 1.00 87.12 177 ALA A O 1
ATOM 1398 N N . PHE A 1 178 ? 25.959 -5.867 -26.840 1.00 84.62 178 PHE A N 1
ATOM 1399 C CA . PHE A 1 178 ? 25.878 -6.556 -25.555 1.00 84.62 178 PHE A CA 1
ATOM 1400 C C . PHE A 1 178 ? 25.596 -8.048 -25.754 1.00 84.62 178 PHE A C 1
ATOM 1402 O O . PHE A 1 178 ? 26.285 -8.887 -25.180 1.00 84.62 178 PHE A O 1
ATOM 1409 N N . TYR A 1 179 ? 24.636 -8.394 -26.609 1.00 81.50 179 TYR A N 1
ATOM 1410 C CA . TYR A 1 179 ? 24.293 -9.777 -26.918 1.00 81.50 179 TYR A CA 1
ATOM 1411 C C . TYR A 1 179 ? 25.463 -10.527 -27.568 1.00 81.50 179 TYR A C 1
ATOM 1413 O O . TYR A 1 179 ? 25.836 -11.593 -27.089 1.00 81.50 179 TYR A O 1
ATOM 1421 N N . ILE A 1 180 ? 26.112 -9.946 -28.584 1.00 81.69 180 ILE A N 1
ATOM 1422 C CA . ILE A 1 180 ? 27.282 -10.534 -29.266 1.00 81.69 180 ILE A CA 1
ATOM 1423 C C . ILE A 1 180 ? 28.476 -10.681 -28.321 1.00 81.69 180 ILE A C 1
ATOM 1425 O O . ILE A 1 180 ? 29.158 -11.700 -28.355 1.00 81.69 180 ILE A O 1
ATOM 1429 N N . ARG A 1 181 ? 28.724 -9.704 -27.443 1.00 77.69 181 ARG A N 1
ATOM 1430 C CA . ARG A 1 181 ? 29.808 -9.779 -26.454 1.00 77.69 181 ARG A CA 1
ATOM 1431 C C . ARG A 1 181 ? 29.619 -10.938 -25.474 1.00 77.69 181 ARG A C 1
ATOM 1433 O O . ARG A 1 181 ? 30.600 -11.512 -25.016 1.00 77.69 181 ARG A O 1
ATOM 1440 N N . ASN A 1 182 ? 28.370 -11.244 -25.130 1.00 71.69 182 ASN A N 1
ATOM 1441 C CA . ASN A 1 182 ? 28.028 -12.301 -24.182 1.00 71.69 182 ASN A CA 1
ATOM 1442 C C . ASN A 1 182 ? 27.650 -13.633 -24.867 1.00 71.69 182 ASN A C 1
ATOM 1444 O O . ASN A 1 182 ? 27.366 -14.614 -24.181 1.00 71.69 182 ASN A O 1
ATOM 1448 N N . LEU A 1 183 ? 27.673 -13.697 -26.203 1.00 68.12 183 LEU A N 1
ATOM 1449 C CA . LEU A 1 183 ? 27.625 -14.944 -26.962 1.00 68.12 183 LEU A CA 1
ATOM 1450 C C . LEU A 1 183 ? 28.975 -15.654 -26.797 1.00 68.12 183 LEU A C 1
ATOM 1452 O O . LEU A 1 183 ? 30.018 -15.154 -27.208 1.00 68.12 183 LEU A O 1
ATOM 1456 N N . ILE A 1 184 ? 28.958 -16.825 -26.163 1.00 58.62 184 ILE A N 1
ATOM 1457 C CA . ILE A 1 184 ? 30.163 -17.609 -25.877 1.00 58.62 184 ILE A CA 1
ATOM 1458 C C . ILE A 1 184 ? 30.849 -17.999 -27.198 1.00 58.62 184 ILE A C 1
ATOM 1460 O O . ILE A 1 184 ? 30.283 -18.741 -28.001 1.00 58.62 184 ILE A O 1
ATOM 1464 N N . SER A 1 185 ? 32.099 -17.573 -27.400 1.00 47.25 185 SER A N 1
ATOM 1465 C CA . SER A 1 185 ? 33.016 -18.256 -28.313 1.00 47.25 185 SER A CA 1
ATOM 1466 C C . SER A 1 185 ? 33.425 -19.584 -27.669 1.00 47.25 185 SER A C 1
ATOM 1468 O O . SER A 1 185 ? 33.847 -19.632 -26.516 1.00 47.25 185 SER A O 1
ATOM 1470 N N . PHE A 1 186 ? 33.212 -20.679 -28.396 1.00 41.00 186 PHE A N 1
ATOM 1471 C CA . PHE A 1 186 ? 33.408 -22.069 -27.972 1.00 41.00 186 PHE A CA 1
ATOM 1472 C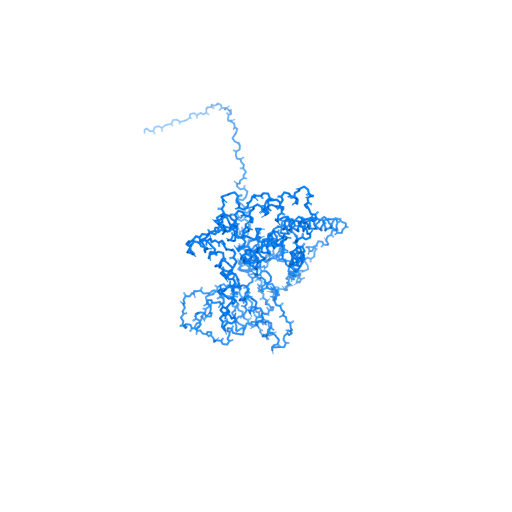 C . PHE A 1 186 ? 34.626 -22.263 -27.035 1.00 41.00 186 PHE A C 1
ATOM 1474 O O . PHE A 1 186 ? 35.771 -22.147 -27.469 1.00 41.00 186 PHE A O 1
ATOM 1481 N N . SER A 1 187 ? 34.386 -22.570 -25.750 1.00 41.50 187 SER A N 1
ATOM 1482 C CA . SER A 1 187 ? 35.445 -22.934 -24.794 1.00 41.50 187 SER A CA 1
ATOM 1483 C C . SER A 1 187 ? 35.643 -24.456 -24.792 1.00 41.50 187 SER A C 1
ATOM 1485 O O . SER A 1 187 ? 34.672 -25.182 -24.567 1.00 41.50 187 SER A O 1
ATOM 1487 N N . PRO A 1 188 ? 36.875 -24.968 -24.976 1.00 42.03 188 PRO A N 1
ATOM 1488 C CA . PRO A 1 188 ? 37.159 -26.406 -24.978 1.00 42.03 188 PRO A CA 1
ATOM 1489 C C . PRO A 1 188 ? 36.976 -27.071 -23.604 1.00 42.03 188 PRO A C 1
ATOM 1491 O O . PRO A 1 188 ? 36.886 -28.293 -23.520 1.00 42.03 188 PRO A O 1
ATOM 1494 N N . THR A 1 189 ? 36.886 -26.293 -22.520 1.00 47.97 189 THR A N 1
ATOM 1495 C CA . THR A 1 189 ? 36.532 -26.791 -21.188 1.00 47.97 189 THR A CA 1
ATOM 1496 C C . THR A 1 189 ? 35.102 -26.368 -20.857 1.00 47.97 189 THR A C 1
ATOM 1498 O O . THR A 1 189 ? 34.808 -25.226 -20.497 1.00 47.97 189 THR A O 1
ATOM 1501 N N . SER A 1 190 ? 34.186 -27.325 -20.978 1.00 46.91 190 SER A N 1
ATOM 1502 C CA . SER A 1 190 ? 32.733 -27.214 -20.768 1.00 46.91 190 SER A CA 1
ATOM 1503 C C . SER A 1 190 ? 32.311 -26.755 -19.361 1.00 46.91 190 SER A C 1
ATOM 1505 O O . SER A 1 190 ? 31.134 -26.511 -19.110 1.00 46.91 190 SER A O 1
ATOM 1507 N N . MET A 1 191 ? 33.266 -26.584 -18.444 1.00 37.94 191 MET A N 1
ATOM 1508 C CA . MET A 1 191 ? 33.042 -26.160 -17.062 1.00 37.94 191 MET A CA 1
ATOM 1509 C C . MET A 1 191 ? 32.957 -24.629 -16.892 1.00 37.94 191 MET A C 1
ATOM 1511 O O . MET A 1 191 ? 32.395 -24.162 -15.906 1.00 37.94 191 MET A O 1
ATOM 1515 N N . ASN A 1 192 ? 33.431 -23.843 -17.870 1.00 42.09 192 ASN A N 1
ATOM 1516 C CA . ASN A 1 192 ? 33.281 -22.375 -17.901 1.00 42.09 192 ASN A CA 1
ATOM 1517 C C . ASN A 1 192 ? 32.026 -21.894 -18.654 1.00 42.09 192 ASN A C 1
ATOM 1519 O O . ASN A 1 192 ? 31.754 -20.697 -18.678 1.00 42.09 192 ASN A O 1
ATOM 1523 N N . LEU A 1 193 ? 31.245 -22.812 -19.238 1.00 45.09 193 LEU A N 1
ATOM 1524 C CA . LEU A 1 193 ? 30.020 -22.489 -19.984 1.00 45.09 193 LEU A CA 1
ATOM 1525 C C . LEU A 1 193 ? 28.928 -21.865 -19.094 1.00 45.09 193 LEU A C 1
ATOM 1527 O O . LEU A 1 193 ? 28.018 -21.206 -19.580 1.00 45.09 193 LEU A O 1
ATOM 1531 N N . TRP A 1 194 ? 29.033 -22.094 -17.784 1.00 43.44 194 TRP A N 1
ATOM 1532 C CA . TRP A 1 194 ? 27.960 -21.892 -16.816 1.00 43.44 194 TRP A CA 1
ATOM 1533 C C . TRP A 1 194 ? 28.117 -20.646 -15.950 1.00 43.44 194 TRP A C 1
ATOM 1535 O O . TRP A 1 194 ? 27.253 -20.394 -15.110 1.00 43.44 194 TRP A O 1
ATOM 1545 N N . THR A 1 195 ? 29.225 -19.902 -16.064 1.00 43.25 195 THR A N 1
ATOM 1546 C CA . THR A 1 195 ? 29.605 -19.016 -14.959 1.00 43.25 195 THR A CA 1
ATOM 1547 C C . THR A 1 195 ? 29.435 -17.521 -15.152 1.00 43.25 195 THR A C 1
ATOM 1549 O O . THR A 1 195 ? 29.165 -16.909 -14.122 1.00 43.25 195 THR A O 1
ATOM 1552 N N . ARG A 1 196 ? 29.550 -16.871 -16.322 1.00 51.50 196 ARG A N 1
ATOM 1553 C CA . ARG A 1 196 ? 29.505 -15.386 -16.321 1.00 51.50 196 ARG A CA 1
ATOM 1554 C C . ARG A 1 196 ? 29.011 -14.730 -17.615 1.00 51.50 196 ARG A C 1
ATOM 1556 O O . ARG A 1 196 ? 29.794 -14.536 -18.537 1.00 51.50 196 ARG A O 1
ATOM 1563 N N . PHE A 1 197 ? 27.776 -14.217 -17.598 1.00 59.03 197 PHE A N 1
ATOM 1564 C CA . PHE A 1 197 ? 27.504 -12.912 -18.214 1.00 59.03 197 PHE A CA 1
ATOM 1565 C C . PHE A 1 197 ? 28.266 -11.885 -17.377 1.00 59.03 197 PHE A C 1
ATOM 1567 O O . PHE A 1 197 ? 27.819 -11.498 -16.297 1.00 59.03 197 PHE A O 1
ATOM 1574 N N . GLN A 1 198 ? 29.480 -11.526 -17.789 1.00 59.91 198 GLN A N 1
ATOM 1575 C CA . GLN A 1 198 ? 30.252 -10.540 -17.046 1.00 59.91 198 GLN A CA 1
ATOM 1576 C C . GLN A 1 198 ? 29.659 -9.158 -17.329 1.00 59.91 198 GLN A C 1
ATOM 1578 O O . GLN A 1 198 ? 29.890 -8.576 -18.391 1.00 59.91 198 GLN A O 1
ATOM 1583 N N . LEU A 1 199 ? 28.885 -8.635 -16.376 1.00 67.81 199 LEU A N 1
ATOM 1584 C CA . LEU A 1 199 ? 28.543 -7.219 -16.372 1.00 67.81 199 LEU A CA 1
ATOM 1585 C C . LEU A 1 199 ? 29.807 -6.427 -16.048 1.00 67.81 199 LEU A C 1
ATOM 1587 O O . LEU A 1 199 ? 30.499 -6.704 -15.064 1.00 67.81 199 LEU A O 1
ATOM 1591 N N . THR A 1 200 ? 30.134 -5.460 -16.899 1.00 71.62 200 THR A N 1
ATOM 1592 C CA . THR A 1 200 ? 31.109 -4.437 -16.533 1.00 71.62 200 THR A CA 1
ATOM 1593 C C . THR A 1 200 ? 30.426 -3.419 -15.615 1.00 71.62 200 THR A C 1
ATOM 1595 O O . THR A 1 200 ? 29.207 -3.275 -15.668 1.00 71.62 200 THR A O 1
ATOM 1598 N N . PRO A 1 201 ? 31.179 -2.646 -14.813 1.00 71.38 201 PRO A N 1
ATOM 1599 C CA . PRO A 1 201 ? 30.604 -1.584 -13.976 1.00 71.38 201 PRO A CA 1
ATOM 1600 C C . PRO A 1 201 ? 29.802 -0.518 -14.748 1.00 71.38 201 PRO A C 1
ATOM 1602 O O . PRO A 1 201 ? 29.119 0.300 -14.144 1.00 71.38 201 PRO A O 1
ATOM 1605 N N . SER A 1 202 ? 29.921 -0.494 -16.078 1.00 75.06 202 SER A N 1
ATOM 1606 C CA . SER A 1 202 ? 29.218 0.414 -16.985 1.00 75.06 202 SER A CA 1
ATOM 1607 C C . SER A 1 202 ? 27.916 -0.155 -17.566 1.00 75.06 202 SER A C 1
ATOM 1609 O O . SER A 1 202 ? 27.248 0.558 -18.314 1.00 75.06 202 SER A O 1
ATOM 1611 N N . ASP A 1 203 ? 27.583 -1.422 -17.296 1.00 77.44 203 ASP A N 1
ATOM 1612 C CA . ASP A 1 203 ? 26.415 -2.108 -17.853 1.00 77.44 203 ASP A CA 1
ATOM 1613 C C . ASP A 1 203 ? 25.343 -2.364 -16.781 1.00 77.44 203 ASP A C 1
ATOM 1615 O O . ASP A 1 203 ? 25.674 -2.910 -15.730 1.00 77.44 203 ASP A O 1
ATOM 1619 N N . PRO A 1 204 ? 24.056 -2.085 -17.057 1.00 82.31 204 PRO A N 1
ATOM 1620 C CA . PRO A 1 204 ? 23.549 -1.281 -18.167 1.00 82.31 204 PRO A CA 1
ATOM 1621 C C . PRO A 1 204 ? 23.924 0.201 -17.999 1.00 82.31 204 PRO A C 1
ATOM 1623 O O . PRO A 1 204 ? 23.976 0.708 -16.877 1.00 82.31 204 PRO A O 1
ATOM 1626 N N . PRO A 1 205 ? 24.119 0.945 -19.098 1.00 88.38 205 PRO A N 1
ATOM 1627 C CA . PRO A 1 205 ? 24.397 2.364 -18.999 1.00 88.38 205 PRO A CA 1
ATOM 1628 C C . PRO A 1 205 ? 23.188 3.109 -18.421 1.00 88.38 205 PRO A C 1
ATOM 1630 O O . PRO A 1 205 ? 22.031 2.803 -18.721 1.00 88.38 205 PRO A O 1
ATOM 1633 N N . THR A 1 206 ? 23.451 4.139 -17.619 1.00 87.81 206 THR A N 1
ATOM 1634 C CA . THR A 1 206 ? 22.420 4.882 -16.873 1.00 87.81 206 THR A CA 1
ATOM 1635 C C . THR A 1 206 ? 21.335 5.485 -17.766 1.00 87.81 206 THR A C 1
ATOM 1637 O O . THR A 1 206 ? 20.171 5.527 -17.374 1.00 87.81 206 THR A O 1
ATOM 1640 N N . TRP A 1 207 ? 21.680 5.894 -18.991 1.00 90.12 207 TRP A N 1
ATOM 1641 C CA . TRP A 1 207 ? 20.717 6.414 -19.965 1.00 90.12 207 TRP A CA 1
ATOM 1642 C C . TRP A 1 207 ? 19.701 5.354 -20.419 1.00 90.12 207 TRP A C 1
ATOM 1644 O O . TRP A 1 207 ? 18.542 5.689 -20.659 1.00 90.12 207 TRP A O 1
ATOM 1654 N N . LEU A 1 208 ? 20.101 4.078 -20.496 1.00 90.56 208 LEU A N 1
ATOM 1655 C CA . LEU A 1 208 ? 19.209 2.975 -20.857 1.00 90.56 208 LEU A CA 1
ATOM 1656 C C . LEU A 1 208 ? 18.224 2.702 -19.720 1.00 90.56 208 LEU A C 1
ATOM 1658 O O . LEU A 1 208 ? 17.027 2.556 -19.957 1.00 90.56 208 LEU A O 1
ATOM 1662 N N . VAL A 1 209 ? 18.725 2.705 -18.481 1.00 90.06 209 VAL A N 1
ATOM 1663 C CA . VAL A 1 209 ? 17.893 2.567 -17.279 1.00 90.06 209 VAL A CA 1
ATOM 1664 C C . VAL A 1 209 ? 16.896 3.721 -17.181 1.00 90.06 209 VAL A C 1
ATOM 1666 O O . VAL A 1 209 ? 15.712 3.484 -16.964 1.00 90.06 209 VAL A O 1
ATOM 1669 N N . ALA A 1 210 ? 17.335 4.961 -17.409 1.00 89.44 210 ALA A N 1
ATOM 1670 C CA . ALA A 1 210 ? 16.463 6.133 -17.388 1.00 89.44 210 ALA A CA 1
ATOM 1671 C C . ALA A 1 210 ? 15.365 6.070 -18.463 1.00 89.44 210 ALA A C 1
ATOM 1673 O O . ALA A 1 210 ? 14.206 6.367 -18.169 1.00 89.44 210 ALA A O 1
ATOM 1674 N N . ARG A 1 211 ? 15.704 5.634 -19.688 1.00 90.81 211 ARG A N 1
ATOM 1675 C CA . ARG A 1 211 ? 14.720 5.406 -20.759 1.00 90.81 211 ARG A CA 1
ATOM 1676 C C . ARG A 1 211 ? 13.684 4.378 -20.331 1.00 90.81 211 ARG A C 1
ATOM 1678 O O . ARG A 1 211 ? 12.491 4.650 -20.434 1.00 90.81 211 ARG A O 1
ATOM 1685 N N . GLU A 1 212 ? 14.114 3.210 -19.861 1.00 90.62 212 GLU A N 1
ATOM 1686 C CA . GLU A 1 212 ? 13.168 2.172 -19.458 1.00 90.62 212 GLU A CA 1
ATOM 1687 C C . GLU A 1 212 ? 12.348 2.595 -18.242 1.00 90.62 212 GLU A C 1
ATOM 1689 O O . GLU A 1 212 ? 11.178 2.272 -18.191 1.00 90.62 212 GLU A O 1
ATOM 1694 N N . LEU A 1 213 ? 12.867 3.380 -17.299 1.00 90.56 213 LEU A N 1
ATOM 1695 C CA . LEU A 1 213 ? 12.071 3.872 -16.165 1.00 90.56 213 LEU A CA 1
ATOM 1696 C C . LEU A 1 213 ? 11.084 4.997 -16.523 1.00 90.56 213 LEU A C 1
ATOM 1698 O O . LEU A 1 213 ? 10.279 5.392 -15.677 1.00 90.56 213 LEU A O 1
ATOM 1702 N N . SER A 1 214 ? 11.075 5.490 -17.766 1.00 89.94 214 SER A N 1
ATOM 1703 C CA . SER A 1 214 ? 10.109 6.507 -18.208 1.00 89.94 214 SER A CA 1
ATOM 1704 C C . SER A 1 214 ? 8.650 6.064 -18.032 1.00 89.94 214 SER A C 1
ATOM 1706 O O . SER A 1 214 ? 7.812 6.892 -17.667 1.00 89.94 214 SER A O 1
ATOM 1708 N N . TRP A 1 215 ? 8.343 4.763 -18.177 1.00 89.94 215 TRP A N 1
ATOM 1709 C CA . TRP A 1 215 ? 6.990 4.235 -17.938 1.00 89.94 215 TRP A CA 1
ATOM 1710 C C . TRP A 1 215 ? 6.532 4.404 -16.487 1.00 89.94 215 TRP A C 1
ATOM 1712 O O . TRP A 1 215 ? 5.328 4.423 -16.250 1.00 89.94 215 TRP A O 1
ATOM 1722 N N . PHE A 1 216 ? 7.460 4.499 -15.527 1.00 91.56 216 PHE A N 1
ATOM 1723 C CA . PHE A 1 216 ? 7.159 4.673 -14.106 1.00 91.56 216 PHE A CA 1
ATOM 1724 C C . PHE A 1 216 ? 7.035 6.153 -13.737 1.00 91.56 216 PHE A C 1
ATOM 1726 O O . PHE A 1 216 ? 6.104 6.547 -13.039 1.00 91.56 216 PHE A O 1
ATOM 1733 N N . PHE A 1 217 ? 7.929 7.004 -14.245 1.00 91.69 217 PHE A N 1
ATOM 1734 C CA . PHE A 1 217 ? 7.862 8.440 -13.964 1.00 91.69 217 PHE A CA 1
ATOM 1735 C C . PHE A 1 217 ? 6.666 9.125 -14.638 1.00 91.69 217 PHE A C 1
ATOM 1737 O O . PHE A 1 217 ? 6.084 10.037 -14.052 1.00 91.69 217 PHE A O 1
ATOM 1744 N N . ALA A 1 218 ? 6.249 8.668 -15.822 1.00 90.06 218 ALA A N 1
ATOM 1745 C CA . ALA A 1 218 ? 5.085 9.208 -16.525 1.00 90.06 218 ALA A CA 1
ATOM 1746 C C . ALA A 1 218 ? 3.784 9.178 -15.684 1.00 90.06 218 ALA A C 1
ATOM 1748 O O . ALA A 1 218 ? 3.189 10.243 -15.498 1.00 90.06 218 ALA A O 1
ATOM 1749 N N . PRO A 1 219 ? 3.335 8.037 -15.116 1.00 91.38 219 PRO A N 1
ATOM 1750 C CA . PRO A 1 219 ? 2.166 8.008 -14.241 1.00 91.38 219 PRO A CA 1
ATOM 1751 C C . PRO A 1 219 ? 2.380 8.766 -12.929 1.00 91.38 219 PRO A C 1
ATOM 1753 O O . PRO A 1 219 ? 1.422 9.357 -12.440 1.00 91.38 219 PRO A O 1
ATOM 1756 N N . CYS A 1 220 ? 3.599 8.810 -12.372 1.00 93.31 220 CYS A N 1
ATOM 1757 C CA . CYS A 1 220 ? 3.897 9.622 -11.182 1.00 93.31 220 CYS A CA 1
ATOM 1758 C C . CYS A 1 220 ? 3.656 11.115 -11.436 1.00 93.31 220 CYS A C 1
ATOM 1760 O O . CYS A 1 220 ? 3.055 11.795 -10.609 1.00 93.31 220 CYS A O 1
ATOM 1762 N N . ILE A 1 221 ? 4.088 11.627 -12.589 1.00 93.25 221 ILE A N 1
ATOM 1763 C CA . ILE A 1 221 ? 3.847 13.018 -12.986 1.00 93.25 221 ILE A CA 1
ATOM 1764 C C . ILE A 1 221 ? 2.361 13.224 -13.299 1.00 93.25 221 ILE A C 1
ATOM 1766 O O . ILE A 1 221 ? 1.758 14.184 -12.820 1.00 93.25 221 ILE A O 1
ATOM 1770 N N . GLY A 1 222 ? 1.756 12.304 -14.056 1.00 92.56 222 GLY A N 1
ATOM 1771 C CA . GLY A 1 222 ? 0.347 12.370 -14.437 1.00 92.56 222 GLY A CA 1
ATOM 1772 C C . GLY A 1 222 ? -0.591 12.433 -13.231 1.00 92.56 222 GLY A C 1
ATOM 1773 O O . GLY A 1 222 ? -1.446 13.316 -13.172 1.00 92.56 222 GLY A O 1
ATOM 1774 N N . ILE A 1 223 ? -0.401 11.557 -12.236 1.00 92.75 223 ILE A N 1
ATOM 1775 C CA . ILE A 1 223 ? -1.225 11.565 -11.022 1.00 92.75 223 ILE A CA 1
ATOM 1776 C C . ILE A 1 223 ? -1.012 12.853 -10.220 1.00 92.75 223 ILE A C 1
ATOM 1778 O O . ILE A 1 223 ? -1.987 13.453 -9.782 1.00 92.75 223 ILE A O 1
ATOM 1782 N N . THR A 1 224 ? 0.225 13.349 -10.105 1.00 93.75 224 THR A N 1
ATOM 1783 C CA . THR A 1 224 ? 0.507 14.619 -9.420 1.00 93.75 224 THR A CA 1
ATOM 1784 C C . THR A 1 224 ? -0.232 15.787 -10.072 1.00 93.75 224 THR A C 1
ATOM 1786 O O . THR A 1 224 ? -0.872 16.565 -9.367 1.00 93.75 224 THR A O 1
ATOM 1789 N N . ILE A 1 225 ? -0.214 15.891 -11.405 1.00 94.31 225 ILE A N 1
ATOM 1790 C CA . ILE A 1 225 ? -0.940 16.944 -12.134 1.00 94.31 225 ILE A CA 1
ATOM 1791 C C . ILE A 1 225 ? -2.444 16.847 -11.861 1.00 94.31 225 ILE A C 1
ATOM 1793 O O . ILE A 1 225 ? -3.069 17.850 -11.519 1.00 94.31 225 ILE A O 1
ATOM 1797 N N . VAL A 1 226 ? -3.022 15.646 -11.958 1.00 93.50 226 VAL A N 1
ATOM 1798 C CA . VAL A 1 226 ? -4.454 15.424 -11.700 1.00 93.50 226 VAL A CA 1
ATOM 1799 C C . VAL A 1 226 ? -4.835 15.840 -10.279 1.00 93.50 226 VAL A C 1
ATOM 1801 O O . VAL A 1 226 ? -5.861 16.490 -10.089 1.00 93.50 226 VAL A O 1
ATOM 1804 N N . LEU A 1 227 ? -4.006 15.528 -9.281 1.00 91.94 227 LEU A N 1
ATOM 1805 C CA . LEU A 1 227 ? -4.274 15.892 -7.889 1.00 91.94 227 LEU A CA 1
ATOM 1806 C C . LEU A 1 227 ? -4.153 17.386 -7.619 1.00 91.94 227 LEU A C 1
ATOM 1808 O O . LEU A 1 227 ? -4.979 17.940 -6.892 1.00 91.94 227 LEU A O 1
ATOM 1812 N N . VAL A 1 228 ? -3.172 18.050 -8.229 1.00 93.25 228 VAL A N 1
ATOM 1813 C CA . VAL A 1 228 ? -3.041 19.509 -8.150 1.00 93.25 228 VAL A CA 1
ATOM 1814 C C . VAL A 1 228 ? -4.265 20.180 -8.773 1.00 93.25 228 VAL A C 1
ATOM 1816 O O . VAL A 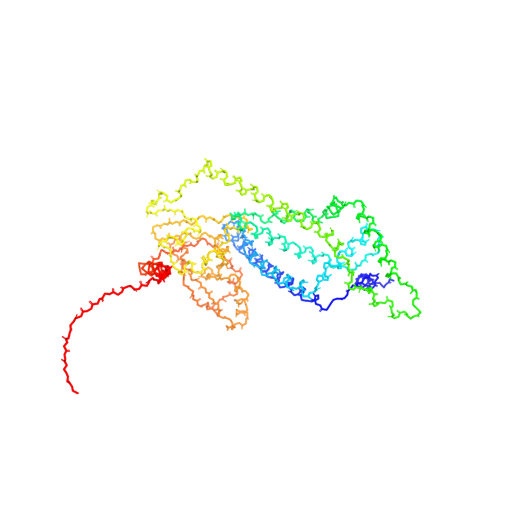1 228 ? -4.876 21.038 -8.138 1.00 93.25 228 VAL A O 1
ATOM 1819 N N . LEU A 1 229 ? -4.685 19.749 -9.968 1.00 93.06 229 LEU A N 1
ATOM 1820 C CA . LEU A 1 229 ? -5.889 20.267 -10.626 1.00 93.06 229 LEU A CA 1
ATOM 1821 C C . LEU A 1 229 ? -7.145 20.022 -9.784 1.00 93.06 229 LEU A C 1
ATOM 1823 O O . LEU A 1 229 ? -7.952 20.930 -9.603 1.00 93.06 229 LEU A O 1
ATOM 1827 N N . TYR A 1 230 ? -7.289 18.826 -9.212 1.00 91.19 230 TYR A N 1
ATOM 1828 C CA . TYR A 1 230 ? -8.405 18.501 -8.331 1.00 91.19 230 TYR A CA 1
ATOM 1829 C C . TYR A 1 230 ? -8.442 19.403 -7.089 1.00 91.19 230 TYR A C 1
ATOM 1831 O O . TYR A 1 230 ? -9.497 19.933 -6.740 1.00 91.19 230 TYR A O 1
ATOM 1839 N N . LYS A 1 231 ? -7.290 19.658 -6.451 1.00 89.00 231 LYS A N 1
ATOM 1840 C CA . LYS A 1 231 ? -7.205 20.579 -5.310 1.00 89.00 231 LYS A CA 1
ATOM 1841 C C . LYS A 1 231 ? -7.575 22.011 -5.697 1.00 89.00 231 LYS A C 1
ATOM 1843 O O . LYS A 1 231 ? -8.269 22.672 -4.929 1.00 89.00 231 LYS A O 1
ATOM 1848 N N . LEU A 1 232 ? -7.152 22.480 -6.871 1.00 90.69 232 LEU A N 1
ATOM 1849 C CA . LEU A 1 232 ? -7.527 23.802 -7.378 1.00 90.69 232 LEU A CA 1
ATOM 1850 C C . LEU A 1 232 ? -9.041 23.917 -7.581 1.00 90.69 232 LEU A C 1
ATOM 1852 O O . LEU A 1 232 ? -9.630 24.911 -7.168 1.00 90.69 232 LEU A O 1
ATOM 1856 N N . VAL A 1 233 ? -9.686 22.887 -8.136 1.00 89.81 233 VAL A N 1
ATOM 1857 C CA . VAL A 1 233 ? -11.151 22.851 -8.281 1.00 89.81 233 VAL A CA 1
ATOM 1858 C C . VAL A 1 233 ? -11.847 22.910 -6.919 1.00 89.81 233 VAL A C 1
ATOM 1860 O O . VAL A 1 233 ? -12.813 23.657 -6.769 1.00 89.81 233 VAL A O 1
ATOM 1863 N N . LEU A 1 234 ? -11.352 22.177 -5.915 1.00 85.62 234 LEU A N 1
ATOM 1864 C CA . LEU A 1 234 ? -11.895 22.243 -4.553 1.00 85.62 234 LEU A CA 1
ATOM 1865 C C . LEU A 1 234 ? -11.732 23.633 -3.931 1.00 85.62 234 LEU A C 1
ATOM 1867 O O . LEU A 1 234 ? -12.687 24.154 -3.373 1.00 85.62 234 LEU A O 1
ATOM 1871 N N . LEU A 1 235 ? -10.570 24.270 -4.089 1.00 86.94 235 LEU A N 1
ATOM 1872 C CA . LEU A 1 235 ? -10.339 25.629 -3.588 1.00 86.94 235 LEU A CA 1
ATOM 1873 C C . LEU A 1 235 ? -11.262 26.657 -4.254 1.00 86.94 235 LEU A C 1
ATOM 1875 O O . LEU A 1 235 ? -11.802 27.528 -3.577 1.00 86.94 235 LEU A O 1
ATOM 1879 N N . VAL A 1 236 ? -11.477 26.546 -5.568 1.00 88.12 236 VAL A N 1
ATOM 1880 C CA . VAL A 1 236 ? -12.428 27.404 -6.291 1.00 88.12 236 VAL A CA 1
ATOM 1881 C C . VAL A 1 236 ? -13.853 27.154 -5.799 1.00 88.12 236 VAL A C 1
ATOM 1883 O O . VAL A 1 236 ? -14.600 28.107 -5.591 1.00 88.12 236 VAL A O 1
ATOM 1886 N N . ARG A 1 237 ? -14.232 25.894 -5.561 1.00 87.06 237 ARG A N 1
ATOM 1887 C CA . ARG A 1 237 ? -15.540 25.553 -4.994 1.00 87.06 237 ARG A CA 1
ATOM 1888 C C . ARG A 1 237 ? -15.726 26.162 -3.606 1.00 87.06 237 ARG A C 1
ATOM 1890 O O . ARG A 1 237 ? -16.757 26.782 -3.386 1.00 87.06 237 ARG A O 1
ATOM 1897 N N . ASP A 1 238 ? -14.750 26.016 -2.717 1.00 82.31 238 ASP A N 1
ATOM 1898 C CA . ASP A 1 238 ? -14.810 26.547 -1.351 1.00 82.31 238 ASP A CA 1
ATOM 1899 C C . ASP A 1 238 ? -14.841 28.084 -1.343 1.00 82.31 238 ASP A C 1
ATOM 1901 O O . ASP A 1 238 ? -15.454 28.694 -0.472 1.00 82.31 238 ASP A O 1
ATOM 1905 N N . PHE A 1 239 ? -14.227 28.727 -2.340 1.00 81.50 239 PHE A N 1
ATOM 1906 C CA . PHE A 1 239 ? -14.315 30.174 -2.529 1.00 81.50 239 PHE A CA 1
ATOM 1907 C C . PHE A 1 239 ? -15.706 30.625 -3.007 1.00 81.50 239 PHE A C 1
ATOM 1909 O O . PHE A 1 239 ? -16.213 31.647 -2.551 1.00 81.50 239 PHE A O 1
ATOM 1916 N N . VAL A 1 240 ? -16.337 29.872 -3.916 1.00 84.25 240 VAL A N 1
ATOM 1917 C CA . VAL A 1 240 ? -17.671 30.192 -4.465 1.00 84.25 240 VAL A CA 1
ATOM 1918 C C . VAL A 1 240 ? -18.795 29.828 -3.488 1.00 84.25 240 VAL A C 1
ATOM 1920 O O . VAL A 1 240 ? -19.805 30.525 -3.408 1.00 84.25 240 VAL A O 1
ATOM 1923 N N . GLN A 1 241 ? -18.633 28.737 -2.745 1.00 74.31 241 GLN A N 1
ATOM 1924 C CA . GLN A 1 241 ? -19.556 28.245 -1.729 1.00 74.31 241 GLN A CA 1
ATOM 1925 C C . GLN A 1 241 ? -18.756 27.961 -0.458 1.00 74.31 241 GLN A C 1
ATOM 1927 O O . GLN A 1 241 ? -18.330 26.818 -0.258 1.00 74.31 241 GLN A O 1
ATOM 1932 N N . PRO A 1 242 ? -18.539 28.970 0.407 1.00 68.38 242 PRO A N 1
ATOM 1933 C CA . PRO A 1 242 ? -17.893 28.721 1.681 1.00 68.38 242 PRO A CA 1
ATOM 1934 C C . PRO A 1 242 ? -18.709 27.668 2.441 1.00 68.38 242 PRO A C 1
ATOM 1936 O O . PRO A 1 242 ? -19.940 27.785 2.509 1.00 68.38 242 PRO A O 1
ATOM 1939 N N . PRO A 1 243 ? -18.065 26.624 2.989 1.00 59.69 243 PRO A N 1
ATOM 1940 C CA . PRO A 1 243 ? -18.770 25.641 3.789 1.00 59.69 243 PRO A CA 1
ATOM 1941 C C . PRO A 1 243 ? -19.476 26.371 4.932 1.00 59.69 243 PRO A C 1
ATOM 1943 O O . PRO A 1 243 ? -18.852 27.157 5.648 1.00 59.69 243 PRO A O 1
ATOM 1946 N N . LEU A 1 244 ? -20.784 26.127 5.080 1.00 55.84 244 LEU A N 1
ATOM 1947 C CA . LEU A 1 244 ? -21.563 26.576 6.234 1.00 55.84 244 LEU A CA 1
ATOM 1948 C C . LEU A 1 244 ? -20.760 26.222 7.482 1.00 55.84 244 LEU A C 1
ATOM 1950 O O . LEU A 1 244 ? -20.505 25.039 7.723 1.00 55.84 244 LEU A O 1
ATOM 1954 N N . ALA A 1 245 ? -20.297 27.244 8.208 1.00 48.34 245 ALA A N 1
ATOM 1955 C CA . ALA A 1 245 ? -19.428 27.079 9.360 1.00 48.34 245 ALA A CA 1
ATOM 1956 C C . ALA A 1 245 ? -20.068 26.067 10.314 1.00 48.34 245 ALA A C 1
ATOM 1958 O O . ALA A 1 245 ? -21.026 26.368 11.022 1.00 48.34 245 ALA A O 1
ATOM 1959 N N . THR A 1 246 ? -19.535 24.847 10.320 1.00 47.44 246 THR A N 1
ATOM 1960 C CA . THR A 1 246 ? -20.093 23.691 11.039 1.00 47.44 246 THR A CA 1
ATOM 1961 C C . THR A 1 246 ? -20.013 23.877 12.562 1.00 47.44 246 THR A C 1
ATOM 1963 O O . THR A 1 246 ? -20.523 23.069 13.324 1.00 47.44 246 THR A O 1
ATOM 1966 N N . PHE A 1 247 ? -19.404 24.980 13.005 1.00 47.78 247 PHE A N 1
ATOM 1967 C CA . PHE A 1 247 ? -19.231 25.391 14.393 1.00 47.78 247 PHE A CA 1
ATOM 1968 C C . PHE A 1 247 ? -20.248 26.445 14.868 1.00 47.78 247 PHE A C 1
ATOM 1970 O O . PHE A 1 247 ? -20.186 26.853 16.022 1.00 47.78 247 PHE A O 1
ATOM 1977 N N . ALA A 1 248 ? -21.160 26.924 14.013 1.00 42.00 248 ALA A N 1
ATOM 1978 C CA . ALA A 1 248 ? -21.986 28.094 14.336 1.00 42.00 248 ALA A CA 1
ATOM 1979 C C . ALA A 1 248 ? -23.301 27.798 15.082 1.00 42.00 248 ALA A C 1
ATOM 1981 O O . ALA A 1 248 ? -23.990 28.737 15.466 1.00 42.00 248 ALA A O 1
ATOM 1982 N N . THR A 1 249 ? -23.656 26.535 15.334 1.00 43.09 249 THR A N 1
ATOM 1983 C CA . THR A 1 249 ? -24.797 26.194 16.204 1.00 43.09 249 THR A CA 1
ATOM 1984 C C . THR A 1 249 ? -24.446 25.004 17.095 1.00 43.09 249 THR A C 1
ATOM 1986 O O . THR A 1 249 ? -24.782 23.856 16.825 1.00 43.09 249 THR A O 1
ATOM 1989 N N . LEU A 1 250 ? -23.714 25.285 18.176 1.00 51.97 250 LEU A N 1
ATOM 1990 C CA . LEU A 1 250 ? -23.684 24.429 19.362 1.00 51.97 250 LEU A CA 1
ATOM 1991 C C . LEU A 1 250 ? -25.087 24.442 19.993 1.00 51.97 250 LEU A C 1
ATOM 1993 O O . LEU A 1 250 ? -25.320 25.142 20.977 1.00 51.97 250 LEU A O 1
ATOM 1997 N N . ASP A 1 251 ? -26.034 23.694 19.427 1.00 51.03 251 ASP A N 1
ATOM 1998 C CA . ASP A 1 251 ? -27.201 23.269 20.199 1.00 51.03 251 ASP A CA 1
ATOM 1999 C C . ASP A 1 251 ? -26.674 22.326 21.284 1.00 51.03 251 ASP A C 1
ATOM 2001 O O . ASP A 1 251 ? -26.138 21.254 21.005 1.00 51.03 251 ASP A O 1
ATOM 2005 N N . ALA A 1 252 ? -26.748 22.777 22.537 1.00 57.81 252 ALA A N 1
ATOM 2006 C CA . ALA A 1 252 ? -25.962 22.286 23.672 1.00 57.81 252 ALA A CA 1
ATOM 2007 C C . ALA A 1 252 ? -26.184 20.807 24.073 1.00 57.81 252 ALA A C 1
ATOM 2009 O O . ALA A 1 252 ? -25.622 20.360 25.070 1.00 57.81 252 ALA A O 1
ATOM 2010 N N . VAL A 1 253 ? -26.993 20.046 23.328 1.00 61.31 253 VAL A N 1
ATOM 2011 C CA . VAL A 1 253 ? -27.432 18.689 23.695 1.00 61.31 253 VAL A CA 1
ATOM 2012 C C . VAL A 1 253 ? -27.026 17.624 22.667 1.00 61.31 253 VAL A C 1
ATOM 2014 O O . VAL A 1 253 ? -26.725 16.497 23.061 1.00 61.31 253 VAL A O 1
ATOM 2017 N N . GLN A 1 254 ? -26.997 17.945 21.367 1.00 74.44 254 GLN A N 1
ATOM 2018 C CA . GLN A 1 254 ? -26.630 17.003 20.301 1.00 74.44 254 GLN A CA 1
ATOM 2019 C C . GLN A 1 254 ? -25.930 17.732 19.156 1.00 74.44 254 GLN A C 1
ATOM 2021 O O . GLN A 1 254 ? -26.507 18.614 18.526 1.00 74.44 254 GLN A O 1
ATOM 2026 N N . PHE A 1 255 ? -24.697 17.336 18.851 1.00 79.56 255 PHE A N 1
ATOM 2027 C CA . PHE A 1 255 ? -23.959 17.867 17.707 1.00 79.56 255 PHE A CA 1
ATOM 2028 C C . PHE A 1 255 ? -23.084 16.783 17.081 1.00 79.56 255 PHE A C 1
ATOM 2030 O O . PHE A 1 255 ? -22.802 15.756 17.696 1.00 79.56 255 PHE A O 1
ATOM 2037 N N . SER A 1 256 ? -22.659 16.997 15.838 1.00 77.94 256 SER A N 1
ATOM 2038 C CA . SER A 1 256 ? -21.738 16.090 15.149 1.00 77.94 256 SER A CA 1
ATOM 2039 C C . SER A 1 256 ? -20.441 16.816 14.838 1.00 77.94 256 SER A C 1
ATOM 2041 O O . SER A 1 256 ? -20.480 17.916 14.289 1.00 77.94 256 SER A O 1
ATOM 2043 N N . ALA A 1 257 ? -19.300 16.213 15.166 1.00 73.81 257 ALA A N 1
ATOM 2044 C CA . ALA A 1 257 ? -17.998 16.808 14.884 1.00 73.81 257 ALA A CA 1
ATOM 2045 C C . ALA A 1 257 ? -17.087 15.858 14.096 1.00 73.81 257 ALA A C 1
ATOM 2047 O O . ALA A 1 257 ? -17.063 14.650 14.353 1.00 73.81 257 ALA A O 1
ATOM 2048 N N . PRO A 1 258 ? -16.310 16.384 13.132 1.00 75.38 258 PRO A N 1
ATOM 2049 C CA . PRO A 1 258 ? -15.318 15.591 12.422 1.00 75.38 258 PRO A CA 1
ATOM 2050 C C . PRO A 1 258 ? -14.150 15.214 13.344 1.00 75.38 258 PRO A C 1
ATOM 2052 O O . PRO A 1 258 ? -13.840 15.920 14.306 1.00 75.38 258 PRO A O 1
ATOM 2055 N N . ALA A 1 259 ? -13.433 14.143 12.994 1.00 72.12 259 ALA A N 1
ATOM 2056 C CA . ALA A 1 259 ? -12.265 13.665 13.742 1.00 72.12 259 ALA A CA 1
ATOM 2057 C C . ALA A 1 259 ? -11.193 14.747 13.972 1.00 72.12 259 ALA A C 1
ATOM 2059 O O . ALA A 1 259 ? -10.561 14.784 15.024 1.00 72.12 259 ALA A O 1
ATOM 2060 N N . SER A 1 260 ? -11.016 15.665 13.017 1.00 70.00 260 SER A N 1
ATOM 2061 C CA . SER A 1 260 ? -10.057 16.771 13.114 1.00 70.00 260 SER A CA 1
ATOM 2062 C C . SER A 1 260 ? -10.413 17.809 14.183 1.00 70.00 260 SER A C 1
ATOM 2064 O O . SER A 1 260 ? -9.528 18.514 14.654 1.00 70.00 260 SER A O 1
ATOM 2066 N N . ALA A 1 261 ? -11.689 17.914 14.567 1.00 73.06 261 ALA A N 1
ATOM 2067 C CA . ALA A 1 261 ? -12.172 18.872 15.560 1.00 73.06 261 ALA A CA 1
ATOM 2068 C C . ALA A 1 261 ? -12.211 18.297 16.988 1.00 73.06 261 ALA A C 1
ATOM 2070 O O . ALA A 1 261 ? -12.369 19.057 17.938 1.00 73.06 261 ALA A O 1
ATOM 2071 N N . MET A 1 262 ? -12.015 16.981 17.153 1.00 75.88 262 MET A N 1
ATOM 2072 C CA . MET A 1 262 ? -12.109 16.266 18.438 1.00 75.88 262 MET A CA 1
ATOM 2073 C C . MET A 1 262 ? -11.239 16.857 19.547 1.00 75.88 262 MET A C 1
ATOM 2075 O O . MET A 1 262 ? -11.667 16.926 20.692 1.00 75.88 262 MET A O 1
ATOM 2079 N N . ARG A 1 263 ? -10.032 17.326 19.213 1.00 73.88 263 ARG A N 1
ATOM 2080 C CA . ARG A 1 263 ? -9.107 17.916 20.197 1.00 73.88 263 ARG A CA 1
ATOM 2081 C C . ARG A 1 263 ? -9.538 19.279 20.725 1.00 73.88 263 ARG A C 1
ATOM 2083 O O . ARG A 1 263 ? -9.044 19.702 21.759 1.00 73.88 263 ARG A O 1
ATOM 2090 N N . GLY A 1 264 ? -10.401 19.985 19.998 1.00 70.75 264 GLY A N 1
ATOM 2091 C CA . GLY A 1 264 ? -10.922 21.283 20.424 1.00 70.75 264 GLY A CA 1
ATOM 2092 C C . GLY A 1 264 ? -12.126 21.177 21.361 1.00 70.75 264 GLY A C 1
ATOM 2093 O O . GLY A 1 264 ? -12.643 22.207 21.779 1.00 70.75 264 GLY A O 1
ATOM 2094 N N . ILE A 1 265 ? -12.604 19.961 21.654 1.00 77.62 265 ILE A N 1
ATOM 2095 C CA . ILE A 1 265 ? -13.836 19.719 22.407 1.00 77.62 265 ILE A CA 1
ATOM 2096 C C . ILE A 1 265 ? -13.485 19.258 23.826 1.00 77.62 265 ILE A C 1
ATOM 2098 O O . ILE A 1 265 ? -13.043 18.131 24.028 1.00 77.62 265 ILE A O 1
ATOM 2102 N N . ASP A 1 266 ? -13.771 20.101 24.822 1.00 73.88 266 ASP A N 1
ATOM 2103 C CA . ASP A 1 266 ? -13.507 19.833 26.250 1.00 73.88 266 ASP A CA 1
ATOM 2104 C C . ASP A 1 266 ? -14.246 18.600 26.816 1.00 73.88 266 ASP A C 1
ATOM 2106 O O . ASP A 1 266 ? -13.896 18.094 27.879 1.00 73.88 266 ASP A O 1
ATOM 2110 N N . GLN A 1 267 ? -15.288 18.114 26.134 1.00 78.25 267 GLN A N 1
ATOM 2111 C CA . GLN A 1 267 ? -16.080 16.952 26.562 1.00 78.25 267 GLN A CA 1
ATOM 2112 C C . GLN A 1 267 ? -15.388 15.605 26.283 1.00 78.25 267 GLN A C 1
ATOM 2114 O O . GLN A 1 267 ? -15.832 14.581 26.804 1.00 78.25 267 GLN A O 1
ATOM 2119 N N . VAL A 1 268 ? -14.327 15.577 25.469 1.00 79.25 268 VAL A N 1
ATOM 2120 C CA . VAL A 1 268 ? -13.658 14.335 25.055 1.00 79.25 268 VAL A CA 1
ATOM 2121 C C . VAL A 1 268 ? -12.579 13.937 26.080 1.00 79.25 268 VAL A C 1
ATOM 2123 O O . VAL A 1 268 ? -11.701 14.748 26.373 1.00 79.25 268 VAL A O 1
ATOM 2126 N N . PRO A 1 269 ? -12.590 12.700 26.622 1.00 79.88 269 PRO A N 1
ATOM 2127 C CA . PRO A 1 269 ? -11.562 12.233 27.552 1.00 79.88 269 PRO A CA 1
ATOM 2128 C C . PRO A 1 269 ? -10.162 12.215 26.929 1.00 79.88 269 PRO A C 1
ATOM 2130 O O . PRO A 1 269 ? -9.977 11.765 25.797 1.00 79.88 269 PRO A O 1
ATOM 2133 N N . MET A 1 270 ? -9.147 12.602 27.706 1.00 73.69 270 MET A N 1
ATOM 2134 C CA . MET A 1 270 ? -7.752 12.600 27.243 1.00 73.69 270 MET A CA 1
ATOM 2135 C C . MET A 1 270 ? -7.239 11.206 26.884 1.00 73.69 270 MET A C 1
ATOM 2137 O O . MET A 1 270 ? -6.621 11.044 25.837 1.00 73.69 270 MET A O 1
ATOM 2141 N N . GLY A 1 271 ? -7.567 10.186 27.686 1.00 73.06 271 GLY A N 1
ATOM 2142 C CA . GLY A 1 271 ? -7.200 8.800 27.372 1.00 73.06 271 GLY A CA 1
ATOM 2143 C C . GLY A 1 271 ? -7.784 8.322 26.039 1.00 73.06 271 GLY A C 1
ATOM 2144 O O . GLY A 1 271 ? -7.167 7.532 25.331 1.00 73.06 271 GLY A O 1
ATOM 2145 N N . PHE A 1 272 ? -8.942 8.856 25.631 1.00 79.69 272 PHE A N 1
ATOM 2146 C CA . PHE A 1 272 ? -9.503 8.554 24.319 1.00 79.69 272 PHE A CA 1
ATOM 2147 C C . PHE A 1 272 ? -8.694 9.218 23.194 1.00 79.69 272 PHE A C 1
ATOM 2149 O O . PHE A 1 272 ? -8.353 8.563 22.210 1.00 79.69 272 PHE A O 1
ATOM 2156 N N . LEU A 1 273 ? -8.348 10.500 23.339 1.00 74.81 273 LEU A N 1
ATOM 2157 C CA . LEU A 1 273 ? -7.538 11.214 22.347 1.00 74.81 273 LEU A CA 1
ATOM 2158 C C . LEU A 1 273 ? -6.148 10.590 22.188 1.00 74.81 273 LEU A C 1
ATOM 2160 O O . LEU A 1 273 ? -5.699 10.405 21.060 1.00 74.81 273 LEU A O 1
ATOM 2164 N N . ASP A 1 274 ? -5.502 10.219 23.291 1.00 74.06 274 ASP A N 1
ATOM 2165 C CA . ASP A 1 274 ? -4.149 9.664 23.278 1.00 74.06 274 ASP A CA 1
ATOM 2166 C C . ASP A 1 274 ? -4.103 8.273 22.619 1.00 74.06 274 ASP A C 1
ATOM 2168 O O . ASP A 1 274 ? -3.163 7.974 21.882 1.00 74.06 274 ASP A O 1
ATOM 2172 N N . HIS A 1 275 ? -5.126 7.432 22.824 1.00 75.38 275 HIS A N 1
ATOM 2173 C CA . HIS A 1 275 ? -5.134 6.050 22.323 1.00 75.38 275 HIS A CA 1
ATOM 2174 C C . HIS A 1 275 ? -5.787 5.882 20.943 1.00 75.38 275 HIS A C 1
ATOM 2176 O O . HIS A 1 275 ? -5.380 5.012 20.173 1.00 75.38 275 HIS A O 1
ATOM 2182 N N . PHE A 1 276 ? -6.803 6.688 20.615 1.00 74.06 276 PHE A N 1
ATOM 2183 C CA . PHE A 1 276 ? -7.586 6.534 19.380 1.00 74.06 276 PHE A CA 1
ATOM 2184 C C . PHE A 1 276 ? -7.305 7.625 18.343 1.00 74.06 276 PHE A C 1
ATOM 2186 O O . PHE A 1 276 ? -7.542 7.408 17.155 1.00 74.06 276 PHE A O 1
ATOM 2193 N N . LEU A 1 277 ? -6.794 8.789 18.761 1.00 73.56 277 LEU A N 1
ATOM 2194 C CA . LEU A 1 277 ? -6.489 9.926 17.884 1.00 73.56 277 LEU A CA 1
ATOM 2195 C C . LEU A 1 277 ? -5.120 10.577 18.210 1.00 73.56 277 LEU A C 1
ATOM 2197 O O . LEU A 1 277 ? -5.067 11.805 18.392 1.00 73.56 277 LEU A O 1
ATOM 2201 N N . PRO A 1 278 ? -4.002 9.815 18.266 1.00 59.34 278 PRO A N 1
ATOM 2202 C CA . PRO A 1 278 ? -2.679 10.363 18.578 1.00 59.34 278 PRO A CA 1
ATOM 2203 C C . PRO A 1 278 ? -2.247 11.484 17.609 1.00 59.34 278 PRO A C 1
ATOM 2205 O O . PRO A 1 278 ? -2.724 11.590 16.479 1.00 59.34 278 PRO A O 1
ATOM 2208 N N . GLY A 1 279 ? -1.397 12.398 18.099 1.00 53.12 279 GLY A N 1
ATOM 2209 C CA . GLY A 1 279 ? -0.847 13.612 17.450 1.00 53.12 279 GLY A CA 1
ATOM 2210 C C . GLY A 1 279 ? -0.921 13.726 15.911 1.00 53.12 279 GLY A C 1
ATOM 2211 O O . GLY A 1 279 ? -0.220 12.979 15.254 1.00 53.12 279 GLY A O 1
ATOM 2212 N N . SER A 1 280 ? -1.722 14.671 15.377 1.00 49.00 280 SER A N 1
ATOM 2213 C CA . SER A 1 280 ? -1.698 15.360 14.054 1.00 49.00 280 SER A CA 1
ATOM 2214 C C . SER A 1 280 ? -1.429 14.633 12.721 1.00 49.00 280 SER A C 1
ATOM 2216 O O . SER A 1 280 ? -1.770 15.230 11.710 1.00 49.00 280 SER A O 1
ATOM 2218 N N . ASP A 1 281 ? -0.941 13.397 12.672 1.00 48.41 281 ASP A N 1
ATOM 2219 C CA . ASP A 1 281 ? -0.730 12.648 11.418 1.00 48.41 281 ASP A CA 1
ATOM 2220 C C . ASP A 1 281 ? -0.963 11.128 11.550 1.00 48.41 281 ASP A C 1
ATOM 2222 O O . ASP A 1 281 ? -1.331 10.489 10.565 1.00 48.41 281 ASP A O 1
ATOM 2226 N N . ASP A 1 282 ? -0.840 10.542 12.750 1.00 47.62 282 ASP A N 1
ATOM 2227 C CA . ASP A 1 282 ? -0.812 9.075 12.903 1.00 47.62 282 ASP A CA 1
ATOM 2228 C C . ASP A 1 282 ? -2.140 8.415 13.315 1.00 47.62 282 ASP A C 1
ATOM 2230 O O . ASP A 1 282 ? -2.337 7.231 13.039 1.00 47.62 282 ASP A O 1
ATOM 2234 N N . GLY A 1 283 ? -3.069 9.127 13.964 1.00 54.19 283 GLY A N 1
ATOM 2235 C CA . GLY A 1 283 ? -4.217 8.487 14.631 1.00 54.19 283 GLY A CA 1
ATOM 2236 C C . GLY A 1 283 ? -5.298 7.920 13.707 1.00 54.19 283 GLY A C 1
ATOM 2237 O O . GLY A 1 283 ? -5.612 6.733 13.767 1.00 54.19 283 GLY A O 1
ATOM 2238 N N . LEU A 1 284 ? -5.846 8.758 12.823 1.00 62.84 284 LEU A N 1
ATOM 2239 C CA . LEU A 1 284 ? -6.897 8.381 11.876 1.00 62.84 284 LEU A CA 1
ATOM 2240 C C . LEU A 1 284 ? -6.537 8.941 10.492 1.00 62.84 284 LEU A C 1
ATOM 2242 O O . LEU A 1 284 ? -6.438 10.167 10.357 1.00 62.84 284 LEU A O 1
ATOM 2246 N N . PRO A 1 285 ? -6.351 8.103 9.455 1.00 62.09 285 PRO A N 1
ATOM 2247 C CA . PRO A 1 285 ? -6.023 8.590 8.123 1.00 62.09 285 PRO A CA 1
ATOM 2248 C C . PRO A 1 285 ? -7.243 9.295 7.533 1.00 62.09 285 PRO A C 1
ATOM 2250 O O . PRO A 1 285 ? -8.147 8.691 6.965 1.00 62.09 285 PRO A O 1
ATOM 2253 N N . THR A 1 286 ? -7.278 10.610 7.710 1.00 63.16 286 THR A N 1
ATOM 2254 C CA . THR A 1 286 ? -8.307 11.497 7.153 1.00 63.16 286 THR A CA 1
ATOM 2255 C C . THR A 1 286 ? -7.916 12.022 5.769 1.00 63.16 286 THR A C 1
ATOM 2257 O O . THR A 1 286 ? -8.734 12.639 5.090 1.00 63.16 286 THR A O 1
ATOM 2260 N N . ARG A 1 287 ? -6.660 11.803 5.354 1.00 69.69 287 ARG A N 1
ATOM 2261 C CA . ARG A 1 287 ? -6.023 12.377 4.160 1.00 69.69 287 ARG A CA 1
ATOM 2262 C C . ARG A 1 287 ? -5.088 11.366 3.491 1.00 69.69 287 ARG A C 1
ATOM 2264 O O . ARG A 1 287 ? -4.652 10.392 4.113 1.00 69.69 287 ARG A O 1
ATOM 2271 N N . GLY A 1 288 ? -4.755 11.630 2.231 1.00 75.38 288 GLY A N 1
ATOM 2272 C CA . GLY A 1 288 ? -3.920 10.755 1.421 1.00 75.38 288 GLY A CA 1
ATOM 2273 C C . GLY A 1 288 ? -4.732 9.625 0.798 1.00 75.38 288 GLY A C 1
ATOM 2274 O O . GLY A 1 288 ? -5.871 9.822 0.377 1.00 75.38 288 GLY A O 1
ATOM 2275 N N . LEU A 1 289 ? -4.166 8.427 0.747 1.00 75.06 289 LEU A N 1
ATOM 2276 C CA . LEU A 1 289 ? -4.891 7.251 0.284 1.00 75.06 289 LEU A CA 1
ATOM 2277 C C . LEU A 1 289 ? -5.892 6.773 1.350 1.00 75.06 289 LEU A C 1
ATOM 2279 O O . LEU A 1 289 ? -5.500 6.255 2.396 1.00 75.06 289 LEU A O 1
ATOM 2283 N N . VAL A 1 290 ? -7.185 6.967 1.084 1.00 76.62 290 VAL A N 1
ATOM 2284 C CA . VAL A 1 290 ? -8.299 6.653 1.992 1.00 76.62 290 VAL A CA 1
ATOM 2285 C C . VAL A 1 290 ? -9.486 6.159 1.162 1.00 76.62 290 VAL A C 1
ATOM 2287 O O . VAL A 1 290 ? -9.881 6.818 0.200 1.00 76.62 290 VAL A O 1
ATOM 2290 N N . THR A 1 291 ? -10.071 5.008 1.512 1.00 71.88 291 THR A N 1
ATOM 2291 C CA . THR A 1 291 ? -11.202 4.438 0.756 1.00 71.88 291 THR A CA 1
ATOM 2292 C C . THR A 1 291 ? -12.488 5.221 1.007 1.00 71.88 291 THR A C 1
ATOM 2294 O O . THR A 1 291 ? -13.178 5.591 0.057 1.00 71.88 291 THR A O 1
ATOM 2297 N N . HIS A 1 292 ? -12.775 5.532 2.274 1.00 70.88 292 HIS A N 1
ATOM 2298 C CA . HIS A 1 292 ? -13.935 6.317 2.691 1.00 70.88 292 HIS A CA 1
ATOM 2299 C C . HIS A 1 292 ? -13.545 7.354 3.742 1.00 70.88 292 HIS A C 1
ATOM 2301 O O . HIS A 1 292 ? -12.822 7.044 4.688 1.00 70.88 292 HIS A O 1
ATOM 2307 N N . ALA A 1 293 ? -14.056 8.581 3.602 1.00 68.25 293 ALA A N 1
ATOM 2308 C CA . ALA A 1 293 ? -13.924 9.578 4.656 1.00 68.25 293 ALA A CA 1
ATOM 2309 C C . ALA A 1 293 ? -14.578 9.039 5.944 1.00 68.25 293 ALA A C 1
ATOM 2311 O O . ALA A 1 293 ? -15.694 8.511 5.874 1.00 68.25 293 ALA A O 1
ATOM 2312 N N . PRO A 1 294 ? -13.905 9.131 7.105 1.00 73.00 294 PRO A N 1
ATOM 2313 C CA . PRO A 1 294 ? -14.481 8.646 8.347 1.00 73.00 294 PRO A CA 1
ATOM 2314 C C . PRO A 1 294 ? -15.764 9.428 8.666 1.00 73.00 294 PRO A C 1
ATOM 2316 O O . PRO A 1 294 ? -15.807 10.642 8.434 1.00 73.00 294 PRO A O 1
ATOM 2319 N N . PRO A 1 295 ? -16.807 8.758 9.188 1.00 79.00 295 PRO A N 1
ATOM 2320 C CA . PRO A 1 295 ? -18.027 9.436 9.596 1.00 79.00 295 PRO A CA 1
ATOM 2321 C C . PRO A 1 295 ? -17.736 10.438 10.720 1.00 79.00 295 PRO A C 1
ATOM 2323 O O . PRO A 1 295 ? -16.740 10.321 11.440 1.00 79.00 295 PRO A O 1
ATOM 2326 N N . ALA A 1 296 ? -18.608 11.435 10.860 1.00 79.06 296 ALA A N 1
ATOM 2327 C CA . ALA A 1 296 ? -18.552 12.339 11.999 1.00 79.06 296 ALA A CA 1
ATOM 2328 C C . ALA A 1 296 ? -18.874 11.575 13.290 1.00 79.06 296 ALA A C 1
ATOM 2330 O O . ALA A 1 296 ? -19.633 10.608 13.287 1.00 79.06 296 ALA A O 1
ATOM 2331 N N . PHE A 1 297 ? -18.299 12.025 14.396 1.00 81.31 297 PHE A N 1
ATOM 2332 C CA . PHE A 1 297 ? -18.671 11.543 15.717 1.00 81.31 297 PHE A CA 1
ATOM 2333 C C . PHE A 1 297 ? -19.951 12.245 16.152 1.00 81.31 297 PHE A C 1
ATOM 2335 O O . PHE A 1 297 ? -20.050 13.470 16.026 1.00 81.31 297 PHE A O 1
ATOM 2342 N N . HIS A 1 298 ? -20.897 11.483 16.689 1.00 82.44 298 HIS A N 1
ATOM 2343 C CA . HIS A 1 298 ? -22.168 12.007 17.172 1.00 82.44 298 HIS A CA 1
ATOM 2344 C C . HIS A 1 298 ? -22.117 12.175 18.690 1.00 82.44 298 HIS A C 1
ATOM 2346 O O . HIS A 1 298 ? -21.870 11.219 19.423 1.00 82.44 298 HIS A O 1
ATOM 2352 N N . PHE A 1 299 ? -22.343 13.393 19.170 1.00 82.06 299 PHE A N 1
ATOM 2353 C CA . PHE A 1 299 ? -22.399 13.705 20.592 1.00 82.06 299 PHE A CA 1
ATOM 2354 C C . PHE A 1 299 ? -23.841 13.675 21.079 1.00 82.06 299 PHE A C 1
ATOM 2356 O O . PHE A 1 299 ? -24.751 14.190 20.430 1.00 82.06 299 PHE A O 1
ATOM 2363 N N . THR A 1 300 ? -24.023 13.094 22.257 1.00 82.00 300 THR A N 1
ATOM 2364 C CA . THR A 1 300 ? -25.249 13.165 23.055 1.00 82.00 300 THR A CA 1
ATOM 2365 C C . THR A 1 300 ? -24.928 13.776 24.417 1.00 82.00 300 THR A C 1
ATOM 2367 O O . THR A 1 300 ? -23.759 14.019 24.716 1.00 82.00 300 THR A O 1
ATOM 2370 N N . ALA A 1 301 ? -25.946 14.004 25.250 1.00 75.50 301 ALA A N 1
ATOM 2371 C CA . ALA A 1 301 ? -25.803 14.670 26.546 1.00 75.50 301 ALA A CA 1
ATOM 2372 C C . ALA A 1 301 ? -24.744 14.039 27.474 1.00 75.50 301 ALA A C 1
ATOM 2374 O O . ALA A 1 301 ? -24.013 14.774 28.129 1.00 75.50 301 ALA A O 1
ATOM 2375 N N . ASP A 1 302 ? -24.626 12.704 27.486 1.00 79.06 302 ASP A N 1
ATOM 2376 C CA . ASP A 1 302 ? -23.800 11.982 28.474 1.00 79.06 302 ASP A CA 1
ATOM 2377 C C . ASP A 1 302 ? -22.603 11.226 27.861 1.00 79.06 302 ASP A C 1
ATOM 2379 O O . ASP A 1 302 ? -21.688 10.784 28.569 1.00 79.06 302 ASP A O 1
ATOM 2383 N N . ALA A 1 303 ? -22.621 11.016 26.543 1.00 83.38 303 ALA A N 1
ATOM 2384 C CA . ALA A 1 303 ? -21.641 10.211 25.821 1.00 83.38 303 ALA A CA 1
ATOM 2385 C C . ALA A 1 303 ? -21.524 10.641 24.352 1.00 83.38 303 ALA A C 1
ATOM 2387 O O . ALA A 1 303 ? -22.406 11.316 23.815 1.00 83.38 303 ALA A O 1
ATOM 2388 N N . PHE A 1 304 ? -20.453 10.224 23.684 1.00 83.81 304 PHE A N 1
ATOM 2389 C CA . PHE A 1 304 ? -20.323 10.335 22.233 1.00 83.81 304 PHE A CA 1
ATOM 2390 C C . PHE A 1 304 ? -20.161 8.962 21.584 1.00 83.81 304 PHE A C 1
ATOM 2392 O O . PHE A 1 304 ? -19.598 8.032 22.165 1.00 83.81 304 PHE A O 1
ATOM 2399 N N . GLU A 1 305 ? -20.698 8.844 20.378 1.00 86.00 305 GLU A N 1
ATOM 2400 C CA . GLU A 1 305 ? -20.708 7.630 19.579 1.00 86.00 305 GLU A CA 1
ATOM 2401 C C . GLU A 1 305 ? -19.424 7.522 18.751 1.00 86.00 305 GLU A C 1
ATOM 2403 O O . GLU A 1 305 ? -19.050 8.438 18.011 1.00 86.00 305 GLU A O 1
ATOM 2408 N N . VAL A 1 306 ? -18.764 6.369 18.846 1.00 85.31 306 VAL A N 1
ATOM 2409 C CA . VAL A 1 306 ? -17.607 5.993 18.039 1.00 85.31 306 VAL A CA 1
ATOM 2410 C C . VAL A 1 306 ? -18.033 4.890 17.085 1.00 85.31 306 VAL A C 1
ATOM 2412 O O . VAL A 1 306 ? -18.166 3.721 17.453 1.00 85.31 306 VAL A O 1
ATOM 2415 N N . HIS A 1 307 ? -18.242 5.272 15.828 1.00 84.81 307 HIS A N 1
ATOM 2416 C CA . HIS A 1 307 ? -18.655 4.337 14.793 1.00 84.81 307 HIS A CA 1
ATOM 2417 C C . HIS A 1 307 ? -17.610 3.229 14.584 1.00 84.81 307 HIS A C 1
ATOM 2419 O O . HIS A 1 307 ? -16.402 3.487 14.578 1.00 84.81 307 HIS A O 1
ATOM 2425 N N . LYS A 1 308 ? -18.072 2.001 14.321 1.00 85.81 308 LYS A N 1
ATOM 2426 C CA . LYS A 1 308 ? -17.218 0.823 14.079 1.00 85.81 308 LYS A CA 1
ATOM 2427 C C . LYS A 1 308 ? -16.103 1.058 13.047 1.00 85.81 308 LYS A C 1
ATOM 2429 O O . LYS A 1 308 ? -14.978 0.616 13.239 1.00 85.81 308 LYS A O 1
ATOM 2434 N N . SER A 1 309 ? -16.354 1.827 11.984 1.00 83.31 309 SER A N 1
ATOM 2435 C CA . SER A 1 309 ? -15.318 2.143 10.982 1.00 83.31 309 SER A CA 1
ATOM 2436 C C . SER A 1 309 ? -14.159 2.973 11.545 1.00 83.31 309 SER A C 1
ATOM 2438 O O . SER A 1 309 ? -13.035 2.833 11.081 1.00 83.31 309 SER A O 1
ATOM 2440 N N . ILE A 1 310 ? -14.414 3.831 12.536 1.00 81.38 310 ILE A N 1
ATOM 2441 C CA . ILE A 1 310 ? -13.381 4.651 13.178 1.00 81.38 310 ILE A CA 1
ATOM 2442 C C . ILE A 1 310 ? -12.493 3.764 14.053 1.00 81.38 310 ILE A C 1
ATOM 2444 O O . ILE A 1 310 ? -11.273 3.869 13.970 1.00 81.38 310 ILE A O 1
ATOM 2448 N N . LEU A 1 311 ? -13.092 2.847 14.823 1.00 84.31 311 LEU A N 1
ATOM 2449 C CA . LEU A 1 311 ? -12.355 1.876 15.641 1.00 84.31 311 LEU A CA 1
ATOM 2450 C C . LEU A 1 311 ? -11.449 0.992 14.780 1.00 84.31 311 LEU A C 1
ATOM 2452 O O . LEU A 1 311 ? -10.262 0.862 15.078 1.00 84.31 311 LEU A O 1
ATOM 2456 N N . TRP A 1 312 ? -11.981 0.461 13.676 1.00 85.56 312 TRP A N 1
ATOM 2457 C CA . TRP A 1 312 ? -11.200 -0.340 12.733 1.00 85.56 312 TRP A CA 1
ATOM 2458 C C . TRP A 1 312 ? -10.038 0.453 12.133 1.00 85.56 312 TRP A C 1
ATOM 2460 O O . TRP A 1 312 ? -8.900 -0.009 12.149 1.00 85.56 312 TRP A O 1
ATOM 2470 N N . ASN A 1 313 ? -10.307 1.668 11.647 1.00 79.88 313 ASN A N 1
ATOM 2471 C CA . ASN A 1 313 ? -9.292 2.508 11.012 1.00 79.88 313 ASN A CA 1
ATOM 2472 C C . ASN A 1 313 ? -8.201 2.962 11.994 1.00 79.88 313 ASN A C 1
ATOM 2474 O O . ASN A 1 313 ? -7.066 3.186 11.579 1.00 79.88 313 ASN A O 1
ATOM 2478 N N . ALA A 1 314 ? -8.530 3.083 13.283 1.00 79.06 314 ALA A N 1
ATOM 2479 C CA . ALA A 1 314 ? -7.557 3.318 14.346 1.00 79.06 314 ALA A CA 1
ATOM 2480 C C . ALA A 1 314 ? -6.733 2.055 14.685 1.00 79.06 314 ALA A C 1
ATOM 2482 O O . ALA A 1 314 ? -5.644 2.173 15.245 1.00 79.06 314 ALA A O 1
ATOM 2483 N N . GLY A 1 315 ? -7.198 0.868 14.281 1.00 82.12 315 GLY A N 1
ATOM 2484 C CA . GLY A 1 315 ? -6.515 -0.416 14.452 1.00 82.12 315 GLY A CA 1
ATOM 2485 C C . GLY A 1 315 ? -7.059 -1.270 15.593 1.00 82.12 315 GLY A C 1
ATOM 2486 O O . GLY A 1 315 ? -6.351 -2.157 16.053 1.00 82.12 315 GLY A O 1
ATOM 2487 N N . TRP A 1 316 ? -8.279 -1.021 16.070 1.00 86.62 316 TRP A N 1
ATOM 2488 C CA . TRP A 1 316 ? -8.867 -1.716 17.217 1.00 86.62 316 TRP A CA 1
ATOM 2489 C C . TRP A 1 316 ? -9.884 -2.781 16.803 1.00 86.62 316 TRP A C 1
ATOM 2491 O O . TRP A 1 316 ? -10.637 -2.603 15.845 1.00 86.62 316 TRP A O 1
ATOM 2501 N N . VAL A 1 317 ? -9.925 -3.880 17.558 1.00 88.44 317 VAL A N 1
ATOM 2502 C CA . VAL A 1 317 ? -10.833 -5.019 17.363 1.00 88.44 317 VAL A CA 1
ATOM 2503 C C . VAL A 1 317 ? -11.368 -5.495 18.710 1.00 88.44 317 VAL A C 1
ATOM 2505 O O . VAL A 1 317 ? -10.637 -5.520 19.701 1.00 88.44 317 VAL A O 1
ATOM 2508 N N . LEU A 1 318 ? -12.647 -5.876 18.757 1.00 88.50 318 LEU A N 1
ATOM 2509 C CA . LEU A 1 318 ? -13.270 -6.427 19.956 1.00 88.50 318 LEU A CA 1
ATOM 2510 C C . LEU A 1 318 ? -13.074 -7.947 19.994 1.00 88.50 318 LEU A C 1
ATOM 2512 O O . LEU A 1 318 ? -13.505 -8.668 19.095 1.00 88.50 318 LEU A O 1
ATOM 2516 N N . VAL A 1 319 ? -12.438 -8.436 21.053 1.00 86.50 319 VAL A N 1
ATOM 2517 C CA . VAL A 1 319 ? -12.193 -9.857 21.312 1.00 86.50 319 VAL A CA 1
ATOM 2518 C C . VAL A 1 319 ? -13.184 -10.340 22.368 1.00 86.50 319 VAL A C 1
ATOM 2520 O O . VAL A 1 319 ? -13.249 -9.797 23.477 1.00 86.50 319 VAL A O 1
ATOM 2523 N N . GLY A 1 320 ? -13.977 -11.362 22.028 1.00 80.62 320 GLY A N 1
ATOM 2524 C CA . GLY A 1 320 ? -14.923 -11.988 22.961 1.00 80.62 320 GLY A CA 1
ATOM 2525 C C . GLY A 1 320 ? -15.986 -11.039 23.532 1.00 80.62 320 GLY A C 1
ATOM 2526 O O . GLY A 1 320 ? -16.429 -11.242 24.661 1.00 80.62 320 GLY A O 1
ATOM 2527 N N . GLY A 1 321 ? -16.344 -9.978 22.799 1.00 79.06 321 GLY A N 1
ATOM 2528 C CA . GLY A 1 321 ? -17.390 -9.019 23.175 1.00 79.06 321 GLY A CA 1
ATOM 2529 C C . GLY A 1 321 ? -17.050 -8.065 24.330 1.00 79.06 321 GLY A C 1
ATOM 2530 O O . GLY A 1 321 ? -17.897 -7.272 24.724 1.00 79.06 321 GLY A O 1
ATOM 2531 N N . ARG A 1 322 ? -15.842 -8.137 24.911 1.00 83.62 322 ARG A N 1
ATOM 2532 C CA . ARG A 1 322 ? -15.498 -7.405 26.153 1.00 83.62 322 ARG A CA 1
ATOM 2533 C C . ARG A 1 322 ? -14.170 -6.661 26.113 1.00 83.62 322 ARG A C 1
ATOM 2535 O O . ARG A 1 322 ? -14.023 -5.652 26.799 1.00 83.62 322 ARG A O 1
ATOM 2542 N N . PHE A 1 323 ? -13.207 -7.158 25.341 1.00 85.94 323 PHE A N 1
ATOM 2543 C CA . PHE A 1 323 ? -11.844 -6.634 25.329 1.00 85.94 323 PHE A CA 1
ATOM 2544 C C . PHE A 1 323 ? -11.563 -5.960 23.996 1.00 85.94 323 PHE A C 1
ATOM 2546 O O . PHE A 1 323 ? -11.529 -6.625 22.964 1.00 85.94 323 PHE A O 1
ATOM 2553 N N . LEU A 1 324 ? -11.356 -4.648 24.005 1.00 87.81 324 LEU A N 1
ATOM 2554 C CA . LEU A 1 324 ? -10.936 -3.914 22.822 1.00 87.81 324 LEU A CA 1
ATOM 2555 C C . LEU A 1 324 ? -9.405 -3.914 22.769 1.00 87.81 324 LEU A C 1
ATOM 2557 O O . LEU A 1 324 ? -8.753 -3.389 23.672 1.00 87.81 324 LEU A O 1
ATOM 2561 N N . VAL A 1 325 ? -8.835 -4.530 21.735 1.00 89.06 325 VAL A N 1
ATOM 2562 C CA . VAL A 1 325 ? -7.385 -4.731 21.590 1.00 89.06 325 VAL A CA 1
ATOM 2563 C C . VAL A 1 325 ? -6.911 -4.228 20.231 1.00 89.06 325 VAL A C 1
ATOM 2565 O O . VAL A 1 325 ? -7.682 -4.199 19.270 1.00 89.06 325 VAL A O 1
ATOM 2568 N N . LEU A 1 326 ? -5.642 -3.836 20.141 1.00 87.44 326 LEU A N 1
ATOM 2569 C CA . LEU A 1 326 ? -5.017 -3.482 18.875 1.00 87.44 326 LEU A CA 1
ATOM 2570 C C . LEU A 1 326 ? -4.897 -4.729 17.976 1.00 87.44 326 LEU A C 1
ATOM 2572 O O . LEU A 1 326 ? -4.422 -5.779 18.408 1.00 87.44 326 LEU A O 1
ATOM 2576 N N . ALA A 1 327 ? -5.294 -4.620 16.710 1.00 85.94 327 ALA A N 1
ATOM 2577 C CA . ALA A 1 327 ? -5.236 -5.708 15.734 1.00 85.94 327 ALA A CA 1
ATOM 2578 C C . ALA A 1 327 ? -3.802 -6.227 15.525 1.00 85.94 327 ALA A C 1
ATOM 2580 O O . ALA A 1 327 ? -3.602 -7.424 15.317 1.00 85.94 327 ALA A O 1
ATOM 2581 N N . ASP A 1 328 ? -2.808 -5.342 15.633 1.00 84.38 328 ASP A N 1
ATOM 2582 C CA . ASP A 1 328 ? -1.386 -5.685 15.524 1.00 84.38 328 ASP A CA 1
ATOM 2583 C C . ASP A 1 328 ? -0.885 -6.565 16.682 1.00 84.38 328 ASP A C 1
ATOM 2585 O O . ASP A 1 328 ? 0.088 -7.301 16.508 1.00 84.38 328 ASP A O 1
ATOM 2589 N N . ASP A 1 329 ? -1.565 -6.548 17.834 1.00 87.12 329 ASP A N 1
ATOM 2590 C CA . ASP A 1 329 ? -1.235 -7.386 18.991 1.00 87.12 329 ASP A CA 1
ATOM 2591 C C . ASP A 1 329 ? -1.895 -8.768 18.937 1.00 87.12 329 ASP A C 1
ATOM 2593 O O . ASP A 1 329 ? -1.535 -9.662 19.706 1.00 87.12 329 ASP A O 1
ATOM 2597 N N . LEU A 1 330 ? -2.820 -9.002 18.004 1.00 88.12 330 LEU A N 1
ATOM 2598 C CA . LEU A 1 330 ? -3.542 -10.267 17.893 1.00 88.12 330 LEU A CA 1
ATOM 2599 C C . LEU A 1 330 ? -2.622 -11.496 17.696 1.00 88.12 330 LEU A C 1
ATOM 2601 O O . LEU A 1 330 ? -2.873 -12.506 18.355 1.00 88.12 330 LEU A O 1
ATOM 2605 N N . PRO A 1 331 ? -1.523 -11.455 16.908 1.00 87.94 331 PRO A N 1
ATOM 2606 C CA . PRO A 1 331 ? -0.558 -12.558 16.851 1.00 87.94 331 PRO A CA 1
ATOM 2607 C C . PRO A 1 331 ? 0.073 -12.874 18.214 1.00 87.94 331 PRO A C 1
ATOM 2609 O O . PRO A 1 331 ? 0.276 -14.043 18.545 1.00 87.94 331 PRO A O 1
ATOM 2612 N N . ASN A 1 332 ? 0.335 -11.846 19.026 1.00 88.38 332 ASN A N 1
ATOM 2613 C CA . ASN A 1 332 ? 0.893 -12.000 20.367 1.00 88.38 332 ASN A CA 1
ATOM 2614 C C . ASN A 1 332 ? -0.140 -12.604 21.331 1.00 88.38 332 ASN A C 1
ATOM 2616 O O . ASN A 1 332 ? 0.199 -13.467 22.140 1.00 88.38 332 ASN A O 1
ATOM 2620 N N . ILE A 1 333 ? -1.415 -12.212 21.212 1.00 87.31 333 ILE A N 1
ATOM 2621 C CA . ILE A 1 333 ? -2.520 -12.829 21.964 1.00 87.31 333 ILE A CA 1
ATOM 2622 C C . ILE A 1 333 ? -2.636 -14.314 21.597 1.00 87.31 333 ILE A C 1
ATOM 2624 O O . ILE A 1 333 ? -2.703 -15.159 22.488 1.00 87.31 333 ILE A O 1
ATOM 2628 N N . ILE A 1 334 ? -2.616 -14.645 20.299 1.00 87.31 334 ILE A N 1
ATOM 2629 C CA . ILE A 1 334 ? -2.677 -16.033 19.817 1.00 87.31 334 ILE A CA 1
ATOM 2630 C C . ILE A 1 334 ? -1.509 -16.841 20.392 1.00 87.31 334 ILE A C 1
ATOM 2632 O O . ILE A 1 334 ? -1.728 -17.934 20.911 1.00 87.31 334 ILE A O 1
ATOM 2636 N N . LEU A 1 335 ? -0.289 -16.296 20.367 1.00 87.62 335 LEU A N 1
ATOM 2637 C CA . LEU A 1 335 ? 0.885 -16.943 20.947 1.00 87.62 335 LEU A CA 1
ATOM 2638 C C . LEU A 1 335 ? 0.703 -17.212 22.447 1.00 87.62 335 LEU A C 1
ATOM 2640 O O . LEU A 1 335 ? 0.917 -18.341 22.892 1.00 87.62 335 LEU A O 1
ATOM 2644 N N . ASN A 1 336 ? 0.267 -16.215 23.220 1.00 88.31 336 ASN A N 1
ATOM 2645 C CA . ASN A 1 336 ? 0.063 -16.357 24.663 1.00 88.31 336 ASN A CA 1
ATOM 2646 C C . ASN A 1 336 ? -1.018 -17.400 25.001 1.00 88.31 336 ASN A C 1
ATOM 2648 O O . ASN A 1 336 ? -0.828 -18.225 25.895 1.00 88.31 336 ASN A O 1
ATOM 2652 N N . VAL A 1 337 ? -2.131 -17.418 24.259 1.00 86.19 337 VAL A N 1
ATOM 2653 C CA . VAL A 1 337 ? -3.230 -18.376 24.478 1.00 86.19 337 VAL A CA 1
ATOM 2654 C C . VAL A 1 337 ? -2.825 -19.800 24.082 1.00 86.19 337 VAL A C 1
ATOM 2656 O O . VAL A 1 337 ? -3.108 -20.745 24.818 1.00 86.19 337 VAL A O 1
ATOM 2659 N N . VAL A 1 338 ? -2.134 -19.976 22.949 1.00 85.69 338 VAL A N 1
ATOM 2660 C CA . VAL A 1 338 ? -1.674 -21.297 22.479 1.00 85.69 338 VAL A CA 1
ATOM 2661 C C . VAL A 1 338 ? -0.610 -21.875 23.411 1.00 85.69 338 VAL A C 1
ATOM 2663 O O . VAL A 1 338 ? -0.664 -23.057 23.745 1.00 85.69 338 VAL A O 1
ATOM 2666 N N . THR A 1 339 ? 0.335 -21.049 23.863 1.00 84.62 339 THR A N 1
ATOM 2667 C CA . THR A 1 339 ? 1.400 -21.475 24.786 1.00 84.62 339 THR A CA 1
ATOM 2668 C C . THR A 1 339 ? 0.939 -21.575 26.240 1.00 84.62 339 THR A C 1
ATOM 2670 O O . THR A 1 339 ? 1.667 -22.129 27.062 1.00 84.62 339 THR A O 1
ATOM 2673 N N . ARG A 1 340 ? -0.260 -21.064 26.563 1.00 82.19 340 ARG A N 1
ATOM 2674 C CA . ARG A 1 340 ? -0.788 -20.921 27.932 1.00 82.19 340 ARG A CA 1
ATOM 2675 C C . ARG A 1 340 ? 0.192 -20.216 28.877 1.00 82.19 340 ARG A C 1
ATOM 2677 O O . ARG A 1 340 ? 0.266 -20.537 30.062 1.00 82.19 340 ARG A O 1
ATOM 2684 N N . ALA A 1 341 ? 0.954 -19.266 28.345 1.00 80.31 341 ALA A N 1
ATOM 2685 C CA . ALA A 1 341 ? 1.959 -18.512 29.075 1.00 80.31 341 ALA A CA 1
ATOM 2686 C C . ALA A 1 341 ? 1.946 -17.048 28.622 1.00 80.31 341 ALA A C 1
ATOM 2688 O O . ALA A 1 341 ? 1.684 -16.743 27.462 1.00 80.31 341 ALA A O 1
ATOM 2689 N N . THR A 1 342 ? 2.249 -16.126 29.534 1.00 79.88 342 THR A N 1
ATOM 2690 C CA . THR A 1 342 ? 2.331 -14.690 29.235 1.00 79.88 342 THR A CA 1
ATOM 2691 C C . THR A 1 342 ? 3.733 -14.336 28.749 1.00 79.88 342 THR A C 1
ATOM 2693 O O . THR A 1 342 ? 4.568 -13.886 29.535 1.00 79.88 342 THR A O 1
ATOM 2696 N N . TRP A 1 343 ? 4.011 -14.558 27.465 1.00 81.56 343 TRP A N 1
ATOM 2697 C CA . TRP A 1 343 ? 5.297 -14.182 26.865 1.00 81.56 343 TRP A CA 1
ATOM 2698 C C . TRP A 1 343 ? 5.387 -12.671 26.660 1.00 81.56 343 TRP A C 1
ATOM 2700 O O . TRP A 1 343 ? 6.432 -12.065 26.889 1.00 81.56 343 TRP A O 1
ATOM 2710 N N . THR A 1 344 ? 4.273 -12.052 26.274 1.00 84.19 344 THR A N 1
ATOM 2711 C CA . THR A 1 344 ? 4.171 -10.610 26.035 1.00 84.19 344 THR A CA 1
ATOM 2712 C C . THR A 1 344 ? 3.039 -9.995 26.852 1.00 84.19 344 THR A C 1
ATOM 2714 O O . THR A 1 344 ? 1.962 -10.577 26.990 1.00 84.19 344 THR A O 1
ATOM 2717 N N . LYS A 1 345 ? 3.268 -8.793 27.392 1.00 85.75 345 LYS A N 1
ATOM 2718 C CA . LYS A 1 345 ? 2.206 -7.989 28.010 1.00 85.75 345 LYS A CA 1
ATOM 2719 C C . LYS A 1 345 ? 1.441 -7.267 26.907 1.00 85.75 345 LYS A C 1
ATOM 2721 O O . LYS A 1 345 ? 2.050 -6.539 26.131 1.00 85.75 345 LYS A O 1
ATOM 2726 N N . ILE A 1 346 ? 0.133 -7.485 26.849 1.00 85.75 346 ILE A N 1
ATOM 2727 C CA . ILE A 1 346 ? -0.771 -6.854 25.882 1.00 85.75 346 ILE A CA 1
ATOM 2728 C C . ILE A 1 346 ? -1.728 -5.962 26.660 1.00 85.75 346 ILE A C 1
ATOM 2730 O O . ILE A 1 346 ? -2.198 -6.351 27.734 1.00 85.75 346 ILE A O 1
ATOM 2734 N N . TYR A 1 347 ? -1.999 -4.777 26.125 1.00 86.62 347 TYR A N 1
ATOM 2735 C CA . TYR A 1 347 ? -2.907 -3.813 26.730 1.00 86.62 347 TYR A CA 1
ATOM 2736 C C . TYR A 1 347 ? -4.243 -3.794 25.983 1.00 86.62 347 TYR A C 1
ATOM 2738 O O . TYR A 1 347 ? -4.289 -3.947 24.764 1.00 86.62 347 TYR A O 1
ATOM 2746 N N . CYS A 1 348 ? -5.334 -3.623 26.720 1.00 85.25 348 CYS A N 1
ATOM 2747 C CA . CYS A 1 348 ? -6.688 -3.574 26.193 1.00 85.25 348 CYS A CA 1
ATOM 2748 C C . CYS A 1 348 ? -7.518 -2.504 26.904 1.00 85.25 348 CYS A C 1
ATOM 2750 O O . CYS A 1 348 ? -7.255 -2.172 28.060 1.00 85.25 348 CYS A O 1
ATOM 2752 N N . CYS A 1 349 ? -8.553 -2.017 26.226 1.00 85.50 349 CYS A N 1
ATOM 2753 C CA . CYS A 1 349 ? -9.598 -1.199 26.833 1.00 85.50 349 CYS A CA 1
ATOM 2754 C C . CYS A 1 349 ? -10.829 -2.072 27.103 1.00 85.50 349 CYS A C 1
ATOM 2756 O O . CYS A 1 349 ? -11.209 -2.905 26.273 1.00 85.50 349 CYS A O 1
ATOM 2758 N N . PHE A 1 350 ? -11.469 -1.879 28.253 1.00 83.69 350 PHE A N 1
ATOM 2759 C CA . PHE A 1 350 ? -12.667 -2.629 28.619 1.00 83.69 350 PHE A CA 1
ATOM 2760 C C . PHE A 1 350 ? -13.928 -2.014 28.014 1.00 83.69 350 PHE A C 1
ATOM 2762 O O . PHE A 1 350 ? -14.122 -0.794 28.031 1.00 83.69 350 PHE A O 1
ATOM 2769 N N . VAL A 1 351 ? -14.802 -2.884 27.509 1.00 83.00 351 VAL A N 1
ATOM 2770 C CA . VAL A 1 351 ? -16.144 -2.523 27.050 1.00 83.00 351 VAL A CA 1
ATOM 2771 C C . VAL A 1 351 ? -17.165 -3.114 28.013 1.00 83.00 351 VAL A C 1
ATOM 2773 O O . VAL A 1 351 ? -17.256 -4.332 28.176 1.00 83.00 351 VAL A O 1
ATOM 2776 N N . HIS A 1 352 ? -17.936 -2.243 28.659 1.00 82.56 352 HIS A N 1
ATOM 2777 C CA . HIS A 1 352 ? -19.047 -2.632 29.518 1.00 82.56 352 HIS A CA 1
ATOM 2778 C C . HIS A 1 352 ? -20.356 -2.526 28.750 1.00 82.56 352 HIS A C 1
ATOM 2780 O O . HIS A 1 352 ? -20.709 -1.459 28.253 1.00 82.56 352 HIS A O 1
ATOM 2786 N N . GLU A 1 353 ? -21.103 -3.618 28.676 1.00 75.31 353 GLU A N 1
ATOM 2787 C CA . GLU A 1 353 ? -22.445 -3.597 28.109 1.00 75.31 353 GLU A CA 1
ATOM 2788 C C . GLU A 1 353 ? -23.425 -2.998 29.127 1.00 75.31 353 GLU A C 1
ATOM 2790 O O . GLU A 1 353 ? -23.539 -3.475 30.257 1.00 75.31 353 GLU A O 1
ATOM 2795 N N . VAL A 1 354 ? -24.117 -1.926 28.742 1.00 69.12 354 VAL A N 1
ATOM 2796 C CA . VAL A 1 354 ? -25.187 -1.327 29.547 1.00 69.12 354 VAL A CA 1
ATOM 2797 C C . VAL A 1 354 ? -26.529 -1.926 29.145 1.00 69.12 354 VAL A C 1
ATOM 2799 O O . VAL A 1 354 ? -26.770 -2.216 27.970 1.00 69.12 354 VAL A O 1
ATOM 2802 N N . SER A 1 355 ? -27.420 -2.081 30.127 1.00 48.81 355 SER A N 1
ATOM 2803 C CA . SER A 1 355 ? -28.820 -2.475 29.958 1.00 48.81 355 SER A CA 1
ATOM 2804 C C . SER A 1 355 ? -29.482 -1.651 28.845 1.00 48.81 355 SER A C 1
ATOM 2806 O O . SER A 1 355 ? -29.780 -0.471 29.015 1.00 48.81 355 SER A O 1
ATOM 2808 N N . GLY A 1 356 ? -29.664 -2.278 27.679 1.00 58.53 356 GLY A N 1
ATOM 2809 C CA . GLY A 1 356 ? -30.079 -1.617 26.435 1.00 58.53 356 GLY A CA 1
ATOM 2810 C C . GLY A 1 356 ? -29.202 -1.925 25.214 1.00 58.53 356 GLY A C 1
ATOM 2811 O O . GLY A 1 356 ? -29.461 -1.369 24.150 1.00 58.53 356 GLY A O 1
ATOM 2812 N N . GLY A 1 357 ? -28.179 -2.782 25.347 1.00 65.50 357 GLY A N 1
ATOM 2813 C CA . GLY A 1 357 ? -27.330 -3.228 24.232 1.00 65.50 357 GLY A CA 1
ATOM 2814 C C . GLY A 1 357 ? -26.315 -2.180 23.768 1.00 65.50 357 GLY A C 1
ATOM 2815 O O . GLY A 1 357 ? -25.821 -2.248 22.647 1.00 65.50 357 GLY A O 1
ATOM 2816 N N . ARG A 1 358 ? -26.024 -1.172 24.604 1.00 73.50 358 ARG A N 1
ATOM 2817 C CA . ARG A 1 358 ? -25.003 -0.153 24.321 1.00 73.50 358 ARG A CA 1
ATOM 2818 C C . ARG A 1 358 ? -23.701 -0.530 25.019 1.00 73.50 358 ARG A C 1
ATOM 2820 O O . ARG A 1 358 ? -23.643 -0.523 26.248 1.00 73.50 358 ARG A O 1
ATOM 2827 N N . GLY A 1 359 ? -22.656 -0.820 24.247 1.00 77.31 359 GLY A N 1
ATOM 2828 C CA . GLY A 1 359 ? -21.302 -0.992 24.770 1.00 77.31 359 GLY A CA 1
ATOM 2829 C C . GLY A 1 359 ? -20.678 0.358 25.124 1.00 77.31 359 GLY A C 1
ATOM 2830 O O . GLY A 1 359 ? -20.478 1.193 24.241 1.00 77.31 359 GLY A O 1
ATOM 2831 N N . ILE A 1 360 ? -20.370 0.578 26.402 1.00 82.00 360 ILE A N 1
ATOM 2832 C CA . ILE A 1 360 ? -19.605 1.731 26.875 1.00 82.00 360 ILE A CA 1
ATOM 2833 C C . ILE A 1 360 ? -18.126 1.361 26.939 1.00 82.00 360 ILE A C 1
ATOM 2835 O O . ILE A 1 360 ? -17.732 0.448 27.664 1.00 82.00 360 ILE A O 1
ATOM 2839 N N . LEU A 1 361 ? -17.308 2.105 26.205 1.00 82.19 361 LEU A N 1
ATOM 2840 C CA . LEU A 1 361 ? -15.858 2.007 26.218 1.00 82.19 361 LEU A CA 1
ATOM 2841 C C . LEU A 1 361 ? -15.288 2.839 27.371 1.00 82.19 361 LEU A C 1
ATOM 2843 O O . LEU A 1 361 ? -15.522 4.047 27.454 1.00 82.19 361 LEU A O 1
ATOM 2847 N N . VAL A 1 362 ? -14.497 2.196 28.230 1.00 80.62 362 VAL A N 1
ATOM 2848 C CA . VAL A 1 362 ? -13.673 2.880 29.231 1.00 80.62 362 VAL A CA 1
ATOM 2849 C C . VAL A 1 362 ? -12.296 3.125 28.609 1.00 80.62 362 VAL A C 1
ATOM 2851 O O . VAL A 1 362 ? -11.595 2.158 28.310 1.00 80.62 362 VAL A O 1
ATOM 2854 N N . PRO A 1 363 ? -11.879 4.385 28.384 1.00 75.56 363 PRO A N 1
ATOM 2855 C CA . PRO A 1 363 ? -10.647 4.706 27.661 1.00 75.56 363 PRO A CA 1
ATOM 2856 C C . PRO A 1 363 ? -9.376 4.566 28.525 1.00 75.56 363 PRO A C 1
ATOM 2858 O O . PRO A 1 363 ? -8.449 5.362 28.395 1.00 75.56 363 PRO A O 1
ATOM 2861 N N . ASN A 1 364 ? -9.321 3.550 29.392 1.00 80.31 364 ASN A N 1
ATOM 2862 C CA . ASN A 1 364 ? -8.161 3.220 30.218 1.00 80.31 364 ASN A CA 1
ATOM 2863 C C . ASN A 1 364 ? -7.502 1.939 29.697 1.00 80.31 364 ASN A C 1
ATOM 2865 O O . ASN A 1 364 ? -8.174 0.928 29.498 1.00 80.31 364 ASN A O 1
ATOM 2869 N N . LEU A 1 365 ? -6.184 1.994 29.484 1.00 80.75 365 LEU A N 1
ATOM 2870 C CA . LEU A 1 365 ? -5.386 0.832 29.095 1.00 80.75 365 LEU A CA 1
ATOM 2871 C C . LEU A 1 365 ? -5.113 -0.035 30.321 1.00 80.75 365 LEU A C 1
ATOM 2873 O O . LEU A 1 365 ? -4.411 0.375 31.245 1.00 80.75 365 LEU A O 1
ATOM 2877 N N . GLU A 1 366 ? -5.607 -1.262 30.284 1.00 83.19 366 GLU A N 1
ATOM 2878 C CA . GLU A 1 366 ? -5.362 -2.280 31.299 1.00 83.19 366 GLU A CA 1
ATOM 2879 C C . GLU A 1 366 ? -4.707 -3.509 30.663 1.00 83.19 366 GLU A C 1
ATOM 2881 O O . GLU A 1 366 ? -4.771 -3.716 29.453 1.00 83.19 366 GLU A O 1
ATOM 2886 N N . THR A 1 367 ? -4.016 -4.328 31.453 1.00 83.75 367 THR A N 1
ATOM 2887 C CA . THR A 1 367 ? -3.351 -5.529 30.927 1.00 83.75 367 THR A CA 1
ATOM 2888 C C . THR A 1 367 ? -4.359 -6.643 30.674 1.00 83.75 367 THR A C 1
ATOM 2890 O O . THR A 1 367 ? -5.115 -6.999 31.577 1.00 83.75 367 THR A O 1
ATOM 2893 N N . LEU A 1 368 ? -4.314 -7.249 29.487 1.00 80.00 368 LEU A N 1
ATOM 2894 C CA . LEU A 1 368 ? -5.214 -8.334 29.105 1.00 80.00 368 LEU A CA 1
ATOM 2895 C C . LEU A 1 368 ? -4.900 -9.622 29.899 1.00 80.00 368 LEU A C 1
ATOM 2897 O O . LEU A 1 368 ? -3.788 -10.154 29.768 1.00 80.00 368 LEU A O 1
ATOM 2901 N N . PRO A 1 369 ? -5.854 -10.185 30.668 1.00 76.44 369 PRO A N 1
ATOM 2902 C CA . PRO A 1 369 ? -5.683 -11.481 31.322 1.00 76.44 369 PRO A CA 1
ATOM 2903 C C . PRO A 1 369 ? -5.782 -12.610 30.283 1.00 76.44 369 PRO A C 1
ATOM 2905 O O . PRO A 1 369 ? -6.836 -13.194 30.042 1.00 76.44 369 PRO A O 1
ATOM 2908 N N . THR A 1 370 ? -4.663 -12.903 29.619 1.00 69.75 370 THR A N 1
ATOM 2909 C CA . THR A 1 370 ? -4.599 -13.878 28.508 1.00 69.75 370 THR A CA 1
ATOM 2910 C C . THR A 1 370 ? -4.860 -15.328 28.922 1.00 69.75 370 THR A C 1
ATOM 2912 O O . THR A 1 370 ? -5.239 -16.133 28.075 1.00 69.75 370 THR A O 1
ATOM 2915 N N . TRP A 1 371 ? -4.712 -15.666 30.205 1.00 67.44 371 TRP A N 1
ATOM 2916 C CA . TRP A 1 371 ? -4.965 -17.012 30.733 1.00 67.44 371 TRP A CA 1
ATOM 2917 C C . TRP A 1 371 ? -6.459 -17.380 30.797 1.00 67.44 371 TRP A C 1
ATOM 2919 O O . TRP A 1 371 ? -6.783 -18.563 30.733 1.00 67.44 371 TRP A O 1
ATOM 2929 N N . ASP A 1 372 ? -7.360 -16.393 30.860 1.00 71.19 372 ASP A N 1
ATOM 2930 C CA . ASP A 1 372 ? -8.814 -16.610 30.970 1.00 71.19 372 ASP A CA 1
ATOM 2931 C C . ASP A 1 372 ? -9.544 -16.562 29.614 1.00 71.19 372 ASP A C 1
ATOM 2933 O O . ASP A 1 372 ? -10.762 -16.744 29.541 1.00 71.19 372 ASP A O 1
ATOM 2937 N N . LEU A 1 373 ? -8.822 -16.324 28.513 1.00 79.38 373 LEU A N 1
ATOM 2938 C CA . LEU A 1 373 ? -9.410 -16.179 27.182 1.00 79.38 373 LEU A CA 1
ATOM 2939 C C . LEU A 1 373 ? -9.592 -17.543 26.492 1.00 79.38 373 LEU A C 1
ATOM 2941 O O . LEU A 1 373 ? -8.608 -18.216 26.173 1.00 79.38 373 LEU A O 1
ATOM 2945 N N . PRO A 1 374 ? -10.835 -17.966 26.187 1.00 82.81 374 PRO A N 1
ATOM 2946 C CA . PRO A 1 374 ? -11.055 -19.198 25.445 1.00 82.81 374 PRO A CA 1
ATOM 2947 C C . PRO A 1 374 ? -10.591 -19.030 23.995 1.00 82.81 374 PRO A C 1
ATOM 2949 O O . PRO A 1 374 ? -10.794 -17.985 23.384 1.00 82.81 374 PRO A O 1
ATOM 2952 N N . VAL A 1 375 ? -10.079 -20.102 23.380 1.00 81.88 375 VAL A N 1
ATOM 2953 C CA . VAL A 1 375 ? -9.652 -20.099 21.962 1.00 81.88 375 VAL A CA 1
ATOM 2954 C C . VAL A 1 375 ? -10.774 -19.632 21.023 1.00 81.88 375 VAL A C 1
ATOM 2956 O O . VAL A 1 375 ? -10.519 -18.983 20.014 1.00 81.88 375 VAL A O 1
ATOM 2959 N N . ARG A 1 376 ? -12.038 -19.894 21.382 1.00 84.50 376 ARG A N 1
ATOM 2960 C CA . ARG A 1 376 ? -13.206 -19.406 20.632 1.00 84.50 376 ARG A CA 1
ATOM 2961 C C . ARG A 1 376 ? -13.268 -17.879 20.557 1.00 84.50 376 ARG A C 1
ATOM 2963 O O . ARG A 1 376 ? -13.674 -17.365 19.525 1.00 84.50 376 ARG A O 1
ATOM 2970 N N . ALA A 1 377 ? -12.827 -17.166 21.595 1.00 80.94 377 ALA A N 1
ATOM 2971 C CA . ALA A 1 377 ? -12.796 -15.705 21.596 1.00 80.94 377 ALA A CA 1
ATOM 2972 C C . ALA A 1 377 ? -11.802 -15.138 20.568 1.00 80.94 377 ALA A C 1
ATOM 2974 O O . ALA A 1 377 ? -12.031 -14.048 20.062 1.00 80.94 377 ALA A O 1
ATOM 2975 N N . LEU A 1 378 ? -10.751 -15.887 20.201 1.00 81.44 378 LEU A N 1
ATOM 2976 C CA . LEU A 1 378 ? -9.787 -15.478 19.166 1.00 81.44 378 LEU A CA 1
ATOM 2977 C C . LEU A 1 378 ? -10.368 -15.536 17.750 1.00 81.44 378 LEU A C 1
ATOM 2979 O O . LEU A 1 378 ? -9.926 -14.805 16.872 1.00 81.44 378 LEU A O 1
ATOM 2983 N N . VAL A 1 379 ? -11.329 -16.435 17.525 1.00 82.44 379 VAL A N 1
ATOM 2984 C CA . VAL A 1 379 ? -12.024 -16.598 16.236 1.00 82.44 379 VAL A CA 1
ATOM 2985 C C . VAL A 1 379 ? -13.286 -15.735 16.181 1.00 82.44 379 VAL A C 1
ATOM 2987 O O . VAL A 1 379 ? -13.821 -15.477 15.107 1.00 82.44 379 VAL A O 1
ATOM 2990 N N . HIS A 1 380 ? -13.766 -15.299 17.342 1.00 85.62 380 HIS A N 1
ATOM 2991 C CA . HIS A 1 380 ? -14.948 -14.472 17.499 1.00 85.62 380 HIS A CA 1
ATOM 2992 C C . HIS A 1 380 ? -14.549 -13.003 17.659 1.00 85.62 380 HIS A C 1
ATOM 2994 O O . HIS A 1 380 ? -14.666 -12.417 18.739 1.00 85.62 380 HIS A O 1
ATOM 3000 N N . LEU A 1 381 ? -14.018 -12.441 16.572 1.00 86.38 381 LEU A N 1
ATOM 3001 C CA . LEU A 1 381 ? -13.671 -11.029 16.489 1.00 86.38 381 LEU A CA 1
ATOM 3002 C C . LEU A 1 381 ? -14.891 -10.239 16.034 1.00 86.38 381 LEU A C 1
ATOM 3004 O O . LEU A 1 381 ? -15.518 -10.558 15.024 1.00 86.38 381 LEU A O 1
ATOM 3008 N N . GLN A 1 382 ? -15.211 -9.192 16.780 1.00 86.25 382 GLN A N 1
ATOM 3009 C CA . GLN A 1 382 ? -16.360 -8.339 16.524 1.00 86.25 382 GLN A CA 1
ATOM 3010 C C . GLN A 1 382 ? -15.920 -6.889 16.370 1.00 86.25 382 GLN A C 1
ATOM 3012 O O . GLN A 1 382 ? -14.843 -6.474 16.811 1.00 86.25 382 GLN A O 1
ATOM 3017 N N . LEU A 1 383 ? -16.791 -6.099 15.751 1.00 83.56 383 LEU A N 1
ATOM 3018 C CA . LEU A 1 383 ? -16.659 -4.658 15.770 1.00 83.56 383 LEU A CA 1
ATOM 3019 C C . LEU A 1 383 ? -18.033 -4.005 15.794 1.00 83.56 383 LEU A C 1
ATOM 3021 O O . LEU A 1 383 ? -18.817 -4.112 14.850 1.00 83.56 383 LEU A O 1
ATOM 3025 N N . GLU A 1 384 ? -18.301 -3.314 16.889 1.00 82.50 384 GLU A N 1
ATOM 3026 C CA . GLU A 1 384 ? -19.562 -2.635 17.137 1.00 82.50 384 GLU A CA 1
ATOM 3027 C C . GLU A 1 384 ? -19.325 -1.141 17.300 1.00 82.50 384 GLU A C 1
ATOM 3029 O O . GLU A 1 384 ? -18.210 -0.691 17.569 1.00 82.50 384 GLU A O 1
ATOM 3034 N N . THR A 1 385 ? -20.382 -0.364 17.099 1.00 84.31 385 THR A N 1
ATOM 3035 C CA . THR A 1 385 ? -20.352 1.051 17.444 1.00 84.31 385 THR A CA 1
ATOM 3036 C C . THR A 1 385 ? -20.368 1.172 18.965 1.00 84.31 385 THR A C 1
ATOM 3038 O O . THR A 1 385 ? -21.290 0.687 19.622 1.00 84.31 385 THR A O 1
ATOM 3041 N N . LEU A 1 386 ? -19.335 1.804 19.516 1.00 85.12 386 LEU A N 1
ATOM 3042 C CA . LEU A 1 386 ? -19.147 1.947 20.957 1.00 85.12 386 LEU A CA 1
ATOM 3043 C C . LEU A 1 386 ? -19.455 3.371 21.404 1.00 85.12 386 LEU A C 1
ATOM 3045 O O . LEU A 1 386 ? -19.306 4.325 20.645 1.00 85.12 386 LEU A O 1
ATOM 3049 N N . TRP A 1 387 ? -19.851 3.513 22.662 1.00 85.12 387 TRP A N 1
ATOM 3050 C CA . TRP A 1 387 ? -20.131 4.799 23.288 1.00 85.12 387 TRP A CA 1
ATOM 3051 C C . TRP A 1 387 ? -19.036 5.134 24.288 1.00 85.12 387 TRP A C 1
ATOM 3053 O O . TRP A 1 387 ? -18.654 4.297 25.098 1.00 85.12 387 TRP A O 1
ATOM 3063 N N . VAL A 1 388 ? -18.537 6.363 24.267 1.00 83.94 388 VAL A N 1
ATOM 3064 C CA . VAL A 1 388 ? -17.534 6.838 25.225 1.00 83.94 388 VAL A CA 1
ATOM 3065 C C . VAL A 1 388 ? -18.180 7.899 26.099 1.00 83.94 388 VAL A C 1
ATOM 3067 O O . VAL A 1 388 ? -18.789 8.843 25.592 1.00 83.94 388 VAL A O 1
ATOM 3070 N N . ARG A 1 389 ? -18.076 7.743 27.422 1.00 83.25 389 ARG A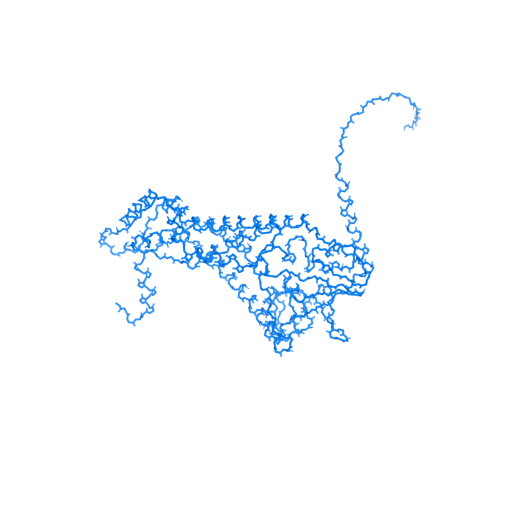 N 1
ATOM 3071 C CA . ARG A 1 389 ? -18.599 8.739 28.369 1.00 83.25 389 ARG A CA 1
ATOM 3072 C C . ARG A 1 389 ? -17.798 10.031 28.255 1.00 83.25 389 ARG A C 1
ATOM 3074 O O . ARG A 1 389 ? -16.602 9.999 27.970 1.00 83.25 389 ARG A O 1
ATOM 3081 N N . HIS A 1 390 ? -18.458 11.162 28.477 1.00 81.25 390 HIS A N 1
ATOM 3082 C CA . HIS A 1 390 ? -17.765 12.451 28.504 1.00 81.25 390 HIS A CA 1
ATOM 3083 C C . HIS A 1 390 ? -16.714 12.498 29.614 1.00 81.25 390 HIS A C 1
ATOM 3085 O O . HIS A 1 390 ? -16.853 11.831 30.642 1.00 81.25 390 HIS A O 1
ATOM 3091 N N . ALA A 1 391 ? -15.694 13.330 29.407 1.00 75.12 391 ALA A N 1
ATOM 3092 C CA . ALA A 1 391 ? -14.679 13.616 30.410 1.00 75.12 391 ALA A CA 1
ATOM 3093 C C . ALA A 1 391 ? -15.331 14.125 31.703 1.00 75.12 391 ALA A C 1
ATOM 3095 O O . ALA A 1 391 ? -16.199 15.007 31.666 1.00 75.12 391 ALA A O 1
ATOM 3096 N N . THR A 1 392 ? -14.893 13.579 32.834 1.00 75.00 392 THR A N 1
ATOM 3097 C CA . THR A 1 392 ? -15.293 14.034 34.172 1.00 75.00 392 THR A CA 1
ATOM 3098 C C . THR A 1 392 ? -14.748 15.435 34.456 1.00 75.00 392 THR A C 1
ATOM 3100 O O . THR A 1 392 ? -13.766 15.859 33.848 1.00 75.00 392 THR A O 1
ATOM 3103 N N . ASP A 1 393 ? -15.346 16.176 35.393 1.00 66.62 393 ASP A N 1
ATOM 3104 C CA . ASP A 1 393 ? -14.922 17.559 35.676 1.00 66.62 393 ASP A CA 1
ATOM 3105 C C . ASP A 1 393 ? -13.440 17.666 36.092 1.00 66.62 393 ASP A C 1
ATOM 3107 O O . ASP A 1 393 ? -12.755 18.603 35.686 1.00 66.62 393 ASP A O 1
ATOM 3111 N N . ALA A 1 394 ? -12.899 16.649 36.771 1.00 64.38 394 ALA A N 1
ATOM 3112 C CA . ALA A 1 394 ? -11.472 16.555 37.091 1.00 64.38 394 ALA A CA 1
ATOM 3113 C C . ALA A 1 394 ? -10.578 16.392 35.840 1.00 64.38 394 ALA A C 1
ATOM 3115 O O . ALA A 1 394 ? -9.501 16.985 35.748 1.00 64.38 394 ALA A O 1
ATOM 3116 N N . GLU A 1 395 ? -11.020 15.619 34.845 1.00 66.50 395 GLU A N 1
ATOM 3117 C CA . GLU A 1 395 ? -10.310 15.455 33.567 1.00 66.50 395 GLU A CA 1
ATOM 3118 C C . GLU A 1 395 ? -10.406 16.718 32.701 1.00 66.50 395 GLU A C 1
ATOM 3120 O O . GLU A 1 395 ? -9.439 17.079 32.027 1.00 66.50 395 GLU A O 1
ATOM 3125 N N . ARG A 1 396 ? -11.540 17.431 32.763 1.00 66.31 396 ARG A N 1
ATOM 3126 C CA . ARG A 1 396 ? -11.731 18.732 32.097 1.00 66.31 396 ARG A CA 1
ATOM 3127 C C . ARG A 1 396 ? -10.780 19.789 32.656 1.00 66.31 396 ARG A C 1
ATOM 3129 O O . ARG A 1 396 ? -10.189 20.555 31.894 1.00 66.31 396 ARG A O 1
ATOM 3136 N N . GLU A 1 397 ? -10.587 19.819 33.974 1.00 62.16 397 GLU A N 1
ATOM 3137 C CA . GLU A 1 397 ? -9.611 20.704 34.620 1.00 62.16 397 GLU A CA 1
ATOM 3138 C C . GLU A 1 397 ? -8.172 20.371 34.204 1.00 62.16 397 GLU A C 1
ATOM 3140 O O . GLU A 1 397 ? -7.406 21.278 33.867 1.00 62.16 397 GLU A O 1
ATOM 3145 N N . ALA A 1 398 ? -7.818 19.084 34.119 1.00 64.12 398 ALA A N 1
ATOM 3146 C CA . ALA A 1 398 ? -6.514 18.648 33.619 1.00 64.12 398 ALA A CA 1
ATOM 3147 C C . ALA A 1 398 ? -6.285 19.024 32.138 1.00 64.12 398 ALA A C 1
ATOM 3149 O O . ALA A 1 398 ? -5.182 19.447 31.771 1.00 64.12 398 ALA A O 1
ATOM 3150 N N . HIS A 1 399 ? -7.322 18.926 31.293 1.00 62.50 399 HIS A N 1
ATOM 3151 C CA . HIS A 1 399 ? -7.286 19.355 29.888 1.00 62.50 399 HIS A CA 1
ATOM 3152 C C . HIS A 1 399 ? -6.984 20.855 29.765 1.00 62.50 399 HIS A C 1
ATOM 3154 O O . HIS A 1 399 ? -6.059 21.253 29.050 1.00 62.50 399 HIS A O 1
ATOM 3160 N N . ARG A 1 400 ? -7.699 21.690 30.536 1.00 63.47 400 ARG A N 1
ATOM 3161 C CA . ARG A 1 400 ? -7.486 23.148 30.574 1.00 63.47 400 ARG A CA 1
ATOM 3162 C C . ARG A 1 400 ? -6.104 23.527 31.096 1.00 63.47 400 ARG A C 1
ATOM 3164 O O . ARG A 1 400 ? -5.468 24.420 30.545 1.00 63.47 400 ARG A O 1
ATOM 3171 N N . GLN A 1 401 ? -5.606 22.853 32.131 1.00 63.22 401 GLN A N 1
ATOM 3172 C CA . GLN A 1 401 ? -4.281 23.146 32.685 1.00 63.22 401 GLN A CA 1
ATOM 3173 C C . GLN A 1 401 ? -3.147 22.821 31.701 1.00 63.22 401 GLN A C 1
ATOM 3175 O O . GLN A 1 401 ? -2.179 23.578 31.620 1.00 63.22 401 GLN A O 1
ATOM 3180 N N . ARG A 1 402 ? -3.258 21.745 30.908 1.00 59.34 402 ARG A N 1
ATOM 3181 C CA . ARG A 1 402 ? -2.251 21.402 29.885 1.00 59.34 402 ARG A CA 1
ATOM 3182 C C . ARG A 1 402 ? -2.298 22.315 28.660 1.00 59.34 402 ARG A C 1
ATOM 3184 O O . ARG A 1 402 ? -1.234 22.698 28.172 1.00 59.34 402 ARG A O 1
ATOM 3191 N N . SER A 1 403 ? -3.484 22.696 28.182 1.00 58.00 403 SER A N 1
ATOM 3192 C CA . SER A 1 403 ? -3.616 23.640 27.059 1.00 58.00 403 SER A CA 1
ATOM 3193 C C . SER A 1 403 ? -3.099 25.038 27.428 1.00 58.00 403 SER A C 1
ATOM 3195 O O . SER A 1 403 ? -2.365 25.654 26.652 1.00 58.00 403 SER A O 1
ATOM 3197 N N . LEU A 1 404 ? -3.362 25.492 28.659 1.00 54.91 404 LEU A N 1
ATOM 3198 C CA . LEU A 1 404 ? -2.793 26.723 29.215 1.00 54.91 404 LEU A CA 1
ATOM 3199 C C . LEU A 1 404 ? -1.280 26.606 29.469 1.00 54.91 404 LEU A C 1
ATOM 3201 O O . LEU A 1 404 ? -0.541 27.544 29.171 1.00 54.91 404 LEU A O 1
ATOM 3205 N N . GLY A 1 405 ? -0.797 25.448 29.934 1.00 47.34 405 GLY A N 1
ATOM 3206 C CA . GLY A 1 405 ? 0.629 25.170 30.140 1.00 47.34 405 GLY A CA 1
ATOM 3207 C C . GLY A 1 405 ? 1.461 25.266 28.855 1.00 47.34 405 GLY A C 1
ATOM 3208 O O . GLY A 1 405 ? 2.541 25.865 28.864 1.00 47.34 405 GLY A O 1
ATOM 3209 N N . LEU A 1 406 ? 0.930 24.768 27.728 1.00 45.22 406 LEU A N 1
ATOM 3210 C CA . LEU A 1 406 ? 1.550 24.917 26.404 1.00 45.22 406 LEU A CA 1
ATOM 3211 C C . LEU A 1 406 ? 1.538 26.378 25.915 1.00 45.22 406 LEU A C 1
ATOM 3213 O O . LEU A 1 406 ? 2.523 26.842 25.339 1.00 45.22 406 LEU A O 1
ATOM 3217 N N . SER A 1 407 ? 0.468 27.129 26.202 1.00 37.03 407 SER A N 1
ATOM 3218 C CA . SER A 1 407 ? 0.373 28.563 25.888 1.00 37.03 407 SER A CA 1
ATOM 3219 C C . SER A 1 407 ? 1.394 29.399 26.671 1.00 37.03 407 SER A C 1
ATOM 3221 O O . SER A 1 407 ? 2.012 30.308 26.116 1.00 37.03 407 SER A O 1
ATOM 3223 N N . THR A 1 408 ? 1.636 29.088 27.949 1.00 36.81 408 THR A N 1
ATOM 3224 C CA . THR A 1 408 ? 2.664 29.777 28.752 1.00 36.81 408 THR A CA 1
ATOM 3225 C C . THR A 1 408 ? 4.097 29.414 28.357 1.00 36.81 408 THR A C 1
ATOM 3227 O O . THR A 1 408 ? 4.995 30.240 28.522 1.00 36.81 408 THR A O 1
ATOM 3230 N N . ALA A 1 409 ? 4.327 28.219 27.800 1.00 36.44 409 ALA A N 1
ATOM 3231 C CA . ALA A 1 409 ? 5.632 27.830 27.262 1.00 36.44 409 ALA A CA 1
ATOM 3232 C C . ALA A 1 409 ? 5.948 28.552 25.937 1.00 36.44 409 ALA A C 1
ATOM 3234 O O . ALA A 1 409 ? 7.081 28.986 25.737 1.00 36.44 409 ALA A O 1
ATOM 3235 N N . LEU A 1 410 ? 4.944 28.771 25.077 1.00 35.09 410 LEU A N 1
ATOM 3236 C CA . LEU A 1 410 ? 5.082 29.559 23.843 1.00 35.09 410 LEU A CA 1
ATOM 3237 C C . LEU A 1 410 ? 5.210 31.071 24.105 1.00 35.09 410 LEU A C 1
ATOM 3239 O O . LEU A 1 410 ? 5.936 31.755 23.392 1.00 35.09 410 LEU A O 1
ATOM 3243 N N . SER A 1 411 ? 4.592 31.593 25.171 1.00 32.50 411 SER A N 1
ATOM 3244 C CA . SER A 1 411 ? 4.723 33.005 25.572 1.00 32.50 411 SER A CA 1
ATOM 3245 C C . SER A 1 411 ? 6.097 33.368 26.156 1.00 32.50 411 SER A C 1
ATOM 3247 O O . SER A 1 411 ? 6.404 34.554 26.273 1.00 32.50 411 SER A O 1
ATOM 3249 N N . LYS A 1 412 ? 6.930 32.391 26.541 1.00 36.38 412 LYS A N 1
ATOM 3250 C CA . LYS A 1 412 ? 8.263 32.645 27.118 1.00 36.38 412 LYS A CA 1
ATOM 3251 C C . LYS A 1 412 ? 9.389 32.761 26.087 1.00 36.38 412 LYS A C 1
ATOM 3253 O O . LYS A 1 412 ? 10.532 32.973 26.480 1.00 36.38 412 LYS A O 1
ATOM 3258 N N . VAL A 1 413 ? 9.082 32.680 24.791 1.00 39.81 413 VAL A N 1
ATOM 3259 C CA . VAL A 1 413 ? 10.053 32.897 23.708 1.00 39.81 413 VAL A CA 1
ATOM 3260 C C . VAL A 1 413 ? 9.674 34.163 22.936 1.00 39.81 413 VAL A C 1
ATOM 3262 O O . VAL A 1 413 ? 9.150 34.114 21.829 1.00 39.81 413 VAL A O 1
ATOM 3265 N N . ALA A 1 414 ? 9.948 35.318 23.542 1.00 28.14 414 ALA A N 1
ATOM 3266 C CA . ALA A 1 414 ? 10.151 36.577 22.828 1.00 28.14 414 ALA A CA 1
ATOM 3267 C C . ALA A 1 414 ? 11.551 37.105 23.202 1.00 28.14 414 ALA A C 1
ATOM 3269 O O . ALA A 1 414 ? 11.951 36.963 24.360 1.00 28.14 414 ALA A O 1
ATOM 3270 N N . PRO A 1 415 ? 12.335 37.647 22.253 1.00 34.78 415 PRO A N 1
ATOM 3271 C CA . PRO A 1 415 ? 13.756 37.878 22.457 1.00 34.78 415 PRO A CA 1
ATOM 3272 C C . PRO A 1 415 ? 13.991 39.141 23.283 1.00 34.78 415 PRO A C 1
ATOM 3274 O O . PRO A 1 415 ? 13.548 40.230 22.922 1.00 34.78 415 PRO A O 1
ATOM 3277 N N . THR A 1 416 ? 14.750 39.004 24.367 1.00 29.48 416 THR A N 1
ATOM 3278 C CA . THR A 1 416 ? 15.326 40.125 25.110 1.00 29.48 416 THR A CA 1
ATOM 3279 C C . THR A 1 416 ? 16.386 40.794 24.233 1.00 29.48 416 THR A C 1
ATOM 3281 O O . THR A 1 416 ? 17.551 40.403 24.229 1.00 29.48 416 THR A O 1
ATOM 3284 N N . THR A 1 417 ? 15.997 41.796 23.447 1.00 33.06 417 THR A N 1
ATOM 3285 C CA . THR A 1 417 ? 16.950 42.712 22.816 1.00 33.06 417 THR A CA 1
ATOM 3286 C C . THR A 1 417 ? 17.548 43.615 23.886 1.00 33.06 417 THR A C 1
ATOM 3288 O O . THR A 1 417 ? 16.892 44.508 24.418 1.00 33.06 417 THR A O 1
ATOM 3291 N N . THR A 1 418 ? 18.812 43.357 24.201 1.00 33.25 418 THR A N 1
ATOM 3292 C CA . THR A 1 418 ? 19.717 44.238 24.935 1.00 33.25 418 THR A CA 1
ATOM 3293 C C . THR A 1 418 ? 19.903 45.563 24.191 1.00 33.25 418 THR A C 1
ATOM 3295 O O . THR A 1 418 ? 20.352 45.565 23.045 1.00 33.25 418 THR A O 1
ATOM 3298 N N . GLY A 1 419 ? 19.612 46.680 24.858 1.00 28.45 419 GLY A N 1
ATOM 3299 C CA . GLY A 1 419 ? 20.020 48.036 24.477 1.00 28.45 419 GLY A CA 1
ATOM 3300 C C . GLY A 1 419 ? 20.656 48.740 25.689 1.00 28.45 419 GLY A C 1
ATOM 3301 O O . GLY A 1 419 ? 20.250 48.448 26.815 1.00 28.45 419 GLY A O 1
ATOM 3302 N N . PRO A 1 420 ? 21.687 49.587 25.507 1.00 37.41 420 PRO A N 1
ATOM 3303 C CA . PRO A 1 420 ? 22.622 49.940 26.575 1.00 37.41 420 PRO A CA 1
ATOM 3304 C C . PRO A 1 420 ? 22.148 51.084 27.487 1.00 37.41 420 PRO A C 1
ATOM 3306 O O . PRO A 1 420 ? 21.496 52.030 27.051 1.00 37.41 420 PRO A O 1
ATOM 3309 N N . MET A 1 421 ? 22.564 50.992 28.756 1.00 29.53 421 MET A N 1
ATOM 3310 C CA . MET A 1 421 ? 22.513 52.042 29.780 1.00 29.53 421 MET A CA 1
ATOM 3311 C C . MET A 1 421 ? 23.298 53.288 29.350 1.00 29.53 421 MET A C 1
ATOM 3313 O O . MET A 1 421 ? 24.482 53.196 29.025 1.00 29.53 421 MET A O 1
ATOM 3317 N N . VAL A 1 422 ? 22.666 54.455 29.481 1.00 32.47 422 VAL A N 1
ATOM 3318 C CA . VAL A 1 422 ? 23.345 55.738 29.696 1.00 32.47 422 VAL A CA 1
ATOM 3319 C C . VAL A 1 422 ? 23.118 56.143 31.150 1.00 32.47 422 VAL A C 1
ATOM 3321 O O . VAL A 1 422 ? 22.031 55.972 31.698 1.00 32.47 422 VAL A O 1
ATOM 3324 N N . ALA A 1 423 ? 24.211 56.589 31.759 1.00 32.34 423 ALA A N 1
ATOM 3325 C CA . ALA A 1 423 ? 24.393 56.905 33.162 1.00 32.34 423 ALA A CA 1
ATOM 3326 C C . ALA A 1 423 ? 23.466 58.010 33.675 1.00 32.34 423 ALA A C 1
ATOM 3328 O O . ALA A 1 423 ? 23.206 58.977 32.964 1.00 32.34 423 ALA A O 1
ATOM 3329 N N . ASP A 1 424 ? 23.119 57.928 34.961 1.00 29.45 424 ASP A N 1
ATOM 3330 C CA . ASP A 1 424 ? 22.934 59.140 35.742 1.00 29.45 424 ASP A CA 1
ATOM 3331 C C . ASP A 1 424 ? 23.570 59.024 37.130 1.00 29.45 424 ASP A C 1
ATOM 3333 O O . ASP A 1 424 ? 23.658 57.957 37.743 1.00 29.45 424 ASP A O 1
ATOM 3337 N N . VAL A 1 425 ? 24.121 60.153 37.545 1.00 32.28 425 VAL A N 1
ATOM 3338 C CA . VAL A 1 425 ? 25.142 60.331 38.569 1.00 32.28 425 VAL A CA 1
ATOM 3339 C C . VAL A 1 425 ? 24.502 60.760 39.887 1.00 32.28 425 VAL A C 1
ATOM 3341 O O . VAL A 1 425 ? 23.806 61.764 39.947 1.00 32.28 425 VAL A O 1
ATOM 3344 N N . GLY A 1 426 ? 24.914 60.118 40.984 1.00 28.02 426 GLY A N 1
ATOM 3345 C CA . GLY A 1 426 ? 25.297 60.861 42.187 1.00 28.02 426 GLY A CA 1
ATOM 3346 C C . GLY A 1 426 ? 24.381 60.817 43.421 1.00 28.02 426 GLY A C 1
ATOM 3347 O O . GLY A 1 426 ? 23.228 61.226 43.388 1.00 28.02 426 GLY A O 1
ATOM 3348 N N . LYS A 1 427 ? 25.053 60.525 44.552 1.00 31.14 427 LYS A N 1
ATOM 3349 C CA . LYS A 1 427 ? 24.715 60.778 45.977 1.00 31.14 427 LYS A CA 1
ATOM 3350 C C . LYS A 1 427 ? 23.651 59.826 46.576 1.00 31.14 427 LYS A C 1
ATOM 3352 O O . LYS A 1 427 ? 22.668 59.512 45.940 1.00 31.14 427 LYS A O 1
ATOM 3357 N N . ALA A 1 428 ? 23.764 59.303 47.799 1.00 32.81 428 ALA A N 1
ATOM 3358 C CA . ALA A 1 428 ? 24.470 59.773 48.980 1.00 32.81 428 ALA A CA 1
ATOM 3359 C C . ALA A 1 428 ? 24.841 58.616 49.932 1.00 32.81 428 ALA A C 1
ATOM 3361 O O . ALA A 1 428 ? 24.172 57.593 50.023 1.00 32.81 428 ALA A O 1
ATOM 3362 N N . SER A 1 429 ? 25.918 58.889 50.660 1.00 31.05 429 SER A N 1
ATOM 3363 C CA . SER A 1 429 ? 26.495 58.233 51.834 1.00 31.05 429 SER A CA 1
ATOM 3364 C C . SER A 1 429 ? 25.516 57.635 52.862 1.00 31.05 429 SER A C 1
ATOM 3366 O O . SER A 1 429 ? 24.578 58.312 53.282 1.00 31.05 429 SER A O 1
ATOM 3368 N N . LYS A 1 430 ? 25.870 56.461 53.415 1.00 36.16 430 LYS A N 1
ATOM 3369 C CA . LYS A 1 430 ? 26.001 56.303 54.876 1.00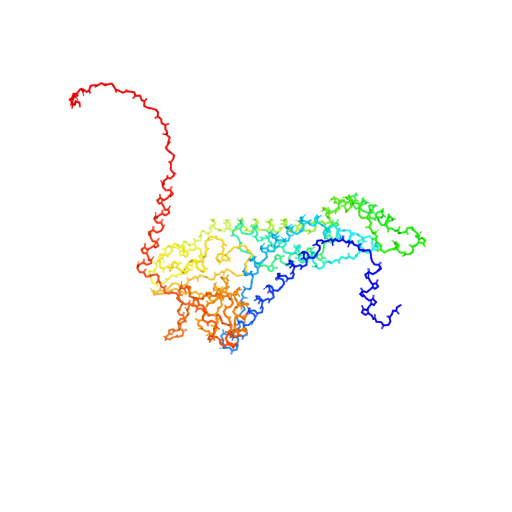 36.16 430 LYS A CA 1
ATOM 3370 C C . LYS A 1 430 ? 26.940 55.156 55.279 1.00 36.16 430 LYS A C 1
ATOM 3372 O O . LYS A 1 430 ? 26.787 54.011 54.874 1.00 36.16 430 LYS A O 1
ATOM 3377 N N . GLN A 1 431 ? 27.919 55.560 56.083 1.00 33.34 431 GLN A N 1
ATOM 3378 C CA . GLN A 1 431 ? 28.918 54.808 56.839 1.00 33.34 431 GLN A CA 1
ATOM 3379 C C . GLN A 1 431 ? 28.342 53.695 57.725 1.00 33.34 431 GLN A C 1
ATOM 3381 O O . GLN A 1 431 ? 27.260 53.855 58.285 1.00 33.34 431 GLN A O 1
ATOM 3386 N N . GLY A 1 432 ? 29.195 52.715 58.046 1.00 30.72 432 GLY A N 1
ATOM 3387 C CA . GLY A 1 432 ? 29.455 52.447 59.462 1.00 30.72 432 GLY A CA 1
ATOM 3388 C C . GLY A 1 432 ? 29.791 51.013 59.855 1.00 30.72 432 GLY A C 1
ATOM 3389 O O . GLY A 1 432 ? 28.882 50.275 60.201 1.00 30.72 432 GLY A O 1
ATOM 3390 N N . THR A 1 433 ? 31.103 50.752 59.992 1.00 35.69 433 THR A N 1
ATOM 3391 C CA . THR A 1 433 ? 31.769 50.007 61.096 1.00 35.69 433 THR A CA 1
ATOM 3392 C C . THR A 1 433 ? 31.423 48.520 61.294 1.00 35.69 433 THR A C 1
ATOM 3394 O O . THR A 1 433 ? 30.264 48.162 61.414 1.00 35.69 433 THR A O 1
ATOM 3397 N N . LYS A 1 434 ? 32.377 47.604 61.459 1.00 40.25 434 LYS A N 1
ATOM 3398 C CA . LYS A 1 434 ? 33.821 47.692 61.714 1.00 40.25 434 LYS A CA 1
ATOM 3399 C C . LYS A 1 434 ? 34.458 46.361 61.327 1.00 40.25 434 LYS A C 1
ATOM 3401 O O . LYS A 1 434 ? 33.741 45.345 61.454 1.00 40.25 434 LYS A O 1
#

Foldseek 3Di:
DPPPVVCCVPPVVQQPAAEDDDPLVVLLVVLVVVLVVVLVLLQVLQVLQQVLCVVVVVDRDGFDSVLVNVVSLVVSLVSLVVSCVVRVVVLLLLCLLQVLCVVLVHGGHDHPVVSVLVNLLSVQQVLQLVLFVVLQHEDASVVSNVLSVVLVVCLVVQLVVPDDPVVVVVSSVVSVVLRVVQPDDDDPDPPVVRDDPDDDPCPPPPVSSVSSCSSSVVSSVVSSVVSVVVSVVVVVVCVVPPPPPQPPDPPVFKHWAALVCQLVDLFAFPLCCVQQPNPDPRRAPCIGHDNDRDGTWMDGRWWIKDALNSCVSRQWWDFPNWWIFGSVCLVVLVVCLVVVHPPDWGWTWTWDQDDPRATETDSDTDTDPSNPGDPVSSSNIHTGIHIYTTDDPVSSVVSVVVVVVVVVVVVVPDDDDDDDDDDDDDDDDDDDDD

Sequence (434 aa):
MSGNPIRDFTVDLYSSLGHTKDAFAWIQGLVIMTLGIRIGFTIVVALNISFVSFVEGRGLWLPDVFPTIKRHIQVRSVLLLLAICADQFWAVQEWVLTKTLVRYNLLPMFVLGNGIRSDFLVLFLIWTDAIASLLQVGITPVIPVLTYVLCFTHSDKLVLGLTSADMEARVQAYQNAFYIRNLISFSPTSMNLWTRFQLTPSDPPTWLVARELSWFFAPCIGITIVLVLYKLVLLVRDFVQPPLATFATLDAVQFSAPASAMRGIDQVPMGFLDHFLPGSDDGLPTRGLVTHAPPAFHFTADAFEVHKSILWNAGWVLVGGRFLVLADDLPNIILNVVTRATWTKIYCCFVHEVSGGRGILVPNLETLPTWDLPVRALVHLQLETLWVRHATDAEREAHRQRSLGLSTALSKVAPTTTGPMVADVGKASKQGTK

Organism: NCBI:txid120398

Secondary structure (DSSP, 8-state):
--S-HHHIIIIIHHHHSB----SSHHHHHHHHHHHHHHHHHHHHHHHHHHHHHHHTTS-------HHHHHHHHHHHHHHHHHHHHHTTTHHHHHHHHHHHHHHTTPPPBP--HHHHHHHHHHHHHHHHHHHHHHTT-EE-THHHHHHHHHHHHTHHHHHHHHS-HHHHHHHHHHHHHHHHHHS----SSTTSTTS-----TT-S-HHHHHHHTHHHHHHHHHHHHHHHHHHHHHHHHHHHS----TTS---TT-EEE-GGGGGG-TTS-HHHHHHHS-TTTTSS--SEE-SSPPPPEEE-SSEEEE-HHHHHHHTEEEETTTEEEEGGGHHHHHHHHHHTS-SS--EEEEEEEETTTEEEEEEEEEE--GGG--HHHHH-EE---EEEEPPPHHHHHHHHHHHHHHHHHHTT-S--------------------